Protein AF-A0A4R5NR79-F1 (afdb_monomer)

Secondary structure (DSSP, 8-state):
-HHHHHHHHHHHHHHHHHHHHHHHHHHHHHHHHHT----GGGTTTTS---SSS--TT------SHHHHHHHHHHHHHHT---HHHHHHHHHHHTS-HHHHHHHHHHHHHHHHHHHHHHHHGGGGGG-HHHHHHHHHHHHHHSTTHIIIIISHHHHIIIIIHHHHHHHHHHHHHTTPPP-S-HHHHHHHHHHHHHHHHTS-HHHHHHHHHHHHHHHHHT--SS-HHHHHHHHHHHHHHHHHHHHHHHHHTT-HHHHHH---S-HHHHHHHHHHHHHHHTHHHHHHHHHHHHHHHHH-TTHHHHHTSSSPPPHHHHHHHHHHHHHHHHHHHHHHGGG-SS--GGGHHHHHHHHHHHHHHHHHHHHHHTTT-HHHHHHHHHHHHHHHHHHHHHHHHHHHHHHHHHHHHHHHHHHHHHHHHHT-SEEEEPPPPPP--TT-TTTT-----SS-GGG-HHHHHHHHHHT-SEEEE-TTSPPPPP-----HHHHHHHHHHHHHHTT-HHHHT---BTTTB----EEEEEE-----S-------GGGS-TT-TTEEEEEEEEEETTTTEEEEEEEEEEETT-EEE-TT---TTSEEPTTS-SEEE--S-SSEEEEEEEE--EEEEEEEEEEPPTTS--S--EEEEEEEEEEETTEEEEEEPPTTEEETTS-SEEEEE--TT-SEEEEEEEEPPHHHHHGGGHHHHHHHHHHHHHHHHHHHHHHHHHHHHHHHHHH-

Nearest PDB structures (foldseek):
  7kpj-assembly2_F  TM=4.053E-01  e=3.955E-04  Mediterraneibacter gnavus

Mean predicted aligned error: 12.1 Å

Foldseek 3Di:
DVVVVVVVVLLVVLLVLLVVLLVVLLQLQLQLLVLFDAFFCLLVLQFQAQDLAADPVGTHHDDDVVSVVNSLVNCCQAAFVLNQLSNQLSVLSPDDSNVSSNVLSVLLLLLLLLLLCLAPNPCSSNCSLLSLVSSLLCLPAQWLQLQCRRHSSNVSLFSNLVSLLSVLLNCLLVLPDDPDDLVVLLVVLLVSLLSQLSRDLLSLQLSLLSLVLSLVLSPDPPDVSSSVSSVSSSVSSVVNNVVRLVSRVPHPNLVVQADPDDLVVQLVVLVVLCCVRPVVLLVLLVLLLVLLCVLPVCLVVQSPDPDDDDPLSSLSSSLVSLLVSLVVSSVSCSSPRHDDRNSSNSSSSSSSSSSSSSLSSVCVSPVVDPVSVVVSVVVSVVSVLLQLLLSVVLSVVSQLQSLQSVQLLVQLVVCVVVVNQEGEGEDGDADPASSHNNHPTDAADADDLVPPSRQSSSCVSSVHNGYHYDNVDDRGGDPDDRDVVSVVVNVVSCVVPVPPVVVVPPDDDNRNDDPPFWPDKFFDPDDDDAPPPQAFCPPPDPVCLQKAKEKEFEAEPVVRGGPDIDIDMDGAQDKDACLVPDDPQWAFDPPADGIDHHHSDGYHYGYTYTHGDFAKAKEFEFEDDPPPDPPDTDGPDIDIDGHGARMKTKGADPQQKPFPVRHRIDIDHDHSPDSYHYTYIYGHPPVSNVVVVVVVVVVVVVSVVVSVVVVVVVVVVVVVVVVVVVVD

Radius of gyration: 32.09 Å; Cα contacts (8 Å, |Δi|>4): 1102; chains: 1; bounding box: 89×63×110 Å

Sequence (728 aa):
MQIKKLSIIKKYILFFLCLVVMATIFIYIFNINRFSGLTADDFLYHFVYTGEWPAKGGPQVYRNLWDWLVAIYNHMTLWNARLTSTFFTILAMQFPKYIFNVVNTLFFLILGLEMNILATGKRVFRYPLQLLLTYLLMWFFLSGFGSTVLWVSGAANYLWATTVILAFFIPYRFNYHVKKHFTLMAWAIVGLGILAGMSNEVGSATSILVVGFFTYFNRPKGVLNDFWWKIVGVLATIFAFLTMIVLSLGSSESEIYGEKDGLIYHISQILSNTMTNSGILFLVSIVLGSVVLFSQPNFFRSIFSKRDLTEDEGSTLSGIIFFVSALAGVGAMAISPALFPRLWFAVNVLLMISILNFLTSYQMLRKDAFFTYTVLALVTLFLMFLAIPSYHYHLNNLKPFYNVFYTHEKLAKEARKTGKQVVRMPGIQIADDLYNPYMGTPYIMTGNPKKLWSNTWMAAYWGVQEVQLDNNVAIQTSPQQNIRVIDSIQNWYDDKFGKTQLFKKIKLPGITYQPKYVLSVKNDSNKGPAINQKLNNRNLSTKRPWLRNALIRYVDVTTNRVVGTERISSPNFNHYDISHAAISGYQTLANNPKSYYFTDSYNQRITIKVKPPLMRINVYYNLIKHDKKIIKPTRLATVVITARSGQIATLKAPNRYSFTNGKQTMRLKVNDASSEREIQLVKLPLRKRLNAYSEYYWLIGATLLWIVMDLIFSVIQRKWNERKDKEL

Solvent-accessible surface area (backbone atoms only — not comparable to full-atom values): 39095 Å² total; per-residue (Å²): 112,65,69,63,53,54,56,52,52,51,49,53,51,29,34,50,46,32,49,52,47,51,54,52,52,41,53,56,49,32,49,53,34,69,45,44,59,86,56,44,65,43,41,47,44,53,28,50,43,76,63,95,57,67,50,100,89,45,80,43,69,70,84,52,71,64,46,50,53,48,19,43,52,42,38,28,69,46,41,43,27,32,52,37,15,47,51,37,27,42,56,52,43,75,43,61,68,72,57,39,29,54,54,54,31,49,44,55,49,49,38,41,50,48,42,37,32,68,39,54,43,99,48,43,52,66,39,36,67,61,47,47,37,42,48,50,48,47,69,78,41,39,20,27,38,4,39,23,63,44,19,66,48,32,15,19,44,42,44,48,35,46,34,53,37,49,62,55,42,49,51,38,74,67,52,57,76,72,89,70,62,62,68,60,54,32,53,52,35,31,52,38,16,32,42,26,10,15,24,45,67,35,49,14,55,24,45,42,45,43,42,43,51,27,42,64,75,52,54,58,93,81,48,65,72,58,40,45,38,50,50,50,19,39,50,29,16,48,53,27,29,52,50,24,52,62,51,29,62,88,11,51,48,40,71,75,46,40,66,89,62,60,67,70,60,51,53,51,48,52,54,57,48,41,54,70,57,38,36,68,49,51,51,50,32,54,52,44,44,48,56,43,47,70,74,38,81,60,47,74,63,46,77,75,41,95,62,83,72,50,76,38,55,48,22,40,51,51,13,49,46,28,40,54,23,21,56,50,19,59,58,40,49,78,75,48,37,61,93,55,63,49,67,44,29,55,32,32,52,29,27,50,29,13,37,45,7,24,49,49,16,46,45,61,78,37,71,89,44,75,61,58,59,47,55,54,48,53,53,37,50,50,50,53,64,54,44,56,62,21,50,52,48,50,49,61,64,30,45,64,55,27,13,43,47,48,33,46,55,50,51,38,55,50,27,56,75,70,70,45,51,69,44,75,33,54,61,72,75,82,47,89,45,54,66,31,42,56,38,93,47,59,56,67,62,88,74,65,40,94,78,32,68,48,21,44,29,46,12,58,66,57,67,40,78,36,38,42,64,31,75,83,51,80,76,42,81,61,87,80,72,77,57,67,68,59,57,52,52,49,52,52,47,43,71,76,49,63,78,48,66,74,63,80,66,62,75,44,82,84,52,62,50,79,84,74,38,69,75,48,75,44,76,59,86,86,69,80,82,78,86,76,79,83,68,64,51,83,85,56,62,85,91,46,82,56,55,36,48,36,37,39,32,35,28,29,72,88,77,75,40,74,78,48,74,48,81,48,75,47,51,45,79,36,80,42,84,38,68,82,66,72,55,92,74,41,45,64,48,90,88,46,70,45,60,46,73,36,53,88,58,58,71,42,78,44,78,41,51,25,38,58,52,84,38,65,31,42,35,35,33,21,44,53,64,97,76,82,68,88,85,71,74,49,77,74,48,69,46,79,42,81,47,37,64,58,22,33,36,34,34,39,46,56,91,57,36,16,35,80,86,69,37,54,62,47,79,44,77,37,58,80,87,53,54,62,42,82,42,58,28,32,73,48,58,68,78,69,35,55,65,75,44,53,68,56,55,54,50,52,52,54,45,54,52,50,52,53,50,50,53,54,48,54,52,53,49,51,54,49,50,60,46,54,68,69,76,108

Organism: NCBI:txid176292

Structure (mmCIF, N/CA/C/O backbone):
data_AF-A0A4R5NR79-F1
#
_entry.id   AF-A0A4R5NR79-F1
#
loop_
_atom_site.group_PDB
_atom_site.id
_atom_site.type_symbol
_atom_site.label_atom_id
_atom_site.label_alt_id
_atom_site.label_comp_id
_atom_site.label_asym_id
_atom_site.label_entity_id
_atom_site.label_seq_id
_atom_site.pdbx_PDB_ins_code
_atom_site.Cartn_x
_atom_site.Cartn_y
_atom_site.Cartn_z
_atom_site.occupancy
_atom_site.B_iso_or_equiv
_atom_site.auth_seq_id
_atom_site.auth_comp_id
_atom_site.auth_asym_id
_atom_site.auth_atom_id
_atom_site.pdbx_PDB_model_num
ATOM 1 N N . MET A 1 1 ? 30.845 -29.024 -24.419 1.00 55.44 1 MET A N 1
ATOM 2 C CA . MET A 1 1 ? 29.613 -29.608 -23.822 1.00 55.44 1 MET A CA 1
ATOM 3 C C . MET A 1 1 ? 29.417 -29.227 -22.346 1.00 55.44 1 MET A C 1
ATOM 5 O O . MET A 1 1 ? 28.330 -28.782 -21.990 1.00 55.44 1 MET A O 1
ATOM 9 N N . GLN A 1 2 ? 30.454 -29.312 -21.500 1.00 51.97 2 GLN A N 1
ATOM 10 C CA . GLN A 1 2 ? 30.385 -28.962 -20.067 1.00 51.97 2 GLN A CA 1
ATOM 11 C C . GLN A 1 2 ? 29.978 -27.499 -19.783 1.00 51.97 2 GLN A C 1
ATOM 13 O O . GLN A 1 2 ? 29.115 -27.276 -18.941 1.00 51.97 2 GLN A O 1
ATOM 18 N N . ILE A 1 3 ? 30.479 -26.513 -20.542 1.00 55.03 3 ILE A N 1
ATOM 19 C CA . ILE A 1 3 ? 30.127 -25.083 -20.369 1.00 55.03 3 ILE A CA 1
ATOM 20 C C . ILE A 1 3 ? 28.628 -24.817 -20.619 1.00 55.03 3 ILE A C 1
ATOM 22 O O . ILE A 1 3 ? 27.977 -24.107 -19.850 1.00 55.03 3 ILE A O 1
ATOM 26 N N . LYS A 1 4 ? 28.033 -25.443 -21.649 1.00 56.69 4 LYS A N 1
ATOM 27 C CA . LYS A 1 4 ? 26.583 -25.346 -21.914 1.00 56.69 4 LYS A CA 1
ATOM 28 C C . LYS A 1 4 ? 25.769 -25.982 -20.779 1.00 56.69 4 LYS A C 1
ATOM 30 O O . LYS A 1 4 ? 24.801 -25.368 -20.333 1.00 56.69 4 LYS A O 1
ATOM 35 N N . LYS A 1 5 ? 26.193 -27.144 -20.261 1.00 58.00 5 LYS A N 1
ATOM 36 C CA . LYS A 1 5 ? 25.551 -27.826 -19.121 1.00 58.00 5 LYS A CA 1
ATOM 37 C C . LYS A 1 5 ? 25.606 -26.972 -17.842 1.00 58.00 5 LYS A C 1
ATOM 39 O O . LYS A 1 5 ? 24.574 -26.777 -17.205 1.00 58.00 5 LYS A O 1
ATOM 44 N N . LEU A 1 6 ? 26.756 -26.358 -17.541 1.00 59.06 6 LEU A N 1
ATOM 45 C CA . LEU A 1 6 ? 26.929 -25.426 -16.415 1.00 59.06 6 LEU A CA 1
ATOM 46 C C . LEU A 1 6 ? 26.010 -24.193 -16.533 1.00 59.06 6 LEU A C 1
ATOM 48 O O . LEU A 1 6 ? 25.402 -23.759 -15.555 1.00 59.06 6 LEU A O 1
ATOM 52 N N . SER A 1 7 ? 25.847 -23.658 -17.751 1.00 75.56 7 SER A N 1
ATOM 53 C CA . SER A 1 7 ? 24.977 -22.501 -18.015 1.00 75.56 7 SER A CA 1
ATOM 54 C C . SER A 1 7 ? 23.486 -22.792 -17.798 1.00 75.56 7 SER A C 1
ATOM 56 O O . SER A 1 7 ? 22.727 -21.901 -17.412 1.00 75.56 7 SER A O 1
ATOM 58 N N . ILE A 1 8 ? 23.060 -24.036 -18.038 1.00 82.00 8 ILE A N 1
ATOM 59 C CA . ILE A 1 8 ? 21.679 -24.488 -17.851 1.00 82.00 8 ILE A CA 1
ATOM 60 C C . ILE A 1 8 ? 21.394 -24.676 -16.359 1.00 82.00 8 ILE A C 1
ATOM 62 O O . ILE A 1 8 ? 20.407 -24.139 -15.860 1.00 82.00 8 ILE A O 1
ATOM 66 N N . ILE A 1 9 ? 22.299 -25.337 -15.629 1.00 86.25 9 ILE A N 1
ATOM 67 C CA . ILE A 1 9 ? 22.196 -25.520 -14.171 1.00 86.25 9 ILE A CA 1
ATOM 68 C C . ILE A 1 9 ? 22.074 -24.163 -13.464 1.00 86.25 9 ILE A C 1
ATOM 70 O O . ILE A 1 9 ? 21.168 -23.966 -12.657 1.00 86.25 9 ILE A O 1
ATOM 74 N N . LYS A 1 10 ? 22.905 -23.178 -13.839 1.00 87.12 10 LYS A N 1
ATOM 75 C CA . LYS A 1 10 ? 22.828 -21.813 -13.292 1.00 87.12 10 LYS A CA 1
ATOM 76 C C . LYS A 1 10 ? 21.444 -21.178 -13.478 1.00 87.12 10 LYS A C 1
ATOM 78 O O . LYS A 1 10 ? 20.954 -20.522 -12.565 1.00 87.12 10 LYS A O 1
ATOM 83 N N . LYS A 1 11 ? 20.795 -21.366 -14.634 1.00 87.06 11 LYS A N 1
ATOM 84 C CA . LYS A 1 11 ? 19.444 -20.827 -14.885 1.00 87.06 11 LYS A CA 1
ATOM 85 C C . LYS A 1 11 ? 18.400 -21.464 -13.969 1.00 87.06 11 LYS A C 1
ATOM 87 O O . LYS A 1 11 ? 17.575 -20.734 -13.431 1.00 87.06 11 LYS A O 1
ATOM 92 N N . TYR A 1 12 ? 18.455 -22.781 -13.771 1.00 91.62 12 TYR A N 1
ATOM 93 C CA . TYR A 1 12 ? 17.535 -23.477 -12.867 1.00 91.62 12 TYR A CA 1
ATOM 94 C C . TYR A 1 12 ? 17.741 -23.072 -11.406 1.00 91.62 12 TYR A C 1
ATOM 96 O O . TYR A 1 12 ? 16.758 -22.846 -10.707 1.00 91.62 12 TYR A O 1
ATOM 104 N N . ILE A 1 13 ? 18.991 -22.888 -10.965 1.00 94.19 13 ILE A N 1
ATOM 105 C CA . ILE A 1 13 ? 19.291 -22.382 -9.617 1.00 94.19 13 ILE A CA 1
ATOM 106 C C . ILE A 1 13 ? 18.705 -20.978 -9.426 1.00 94.19 13 ILE A C 1
ATOM 108 O O . ILE A 1 13 ? 18.014 -20.735 -8.444 1.00 94.19 13 ILE A O 1
ATOM 112 N N . LEU A 1 14 ? 18.934 -20.056 -10.367 1.00 93.81 14 LEU A N 1
ATOM 113 C CA . LEU A 1 14 ? 18.400 -18.691 -10.271 1.00 93.81 14 LEU A CA 1
ATOM 114 C C . LEU A 1 14 ? 16.866 -18.670 -10.269 1.00 93.81 14 LEU A C 1
ATOM 116 O O . LEU A 1 14 ? 16.272 -17.948 -9.471 1.00 93.81 14 LEU A O 1
ATOM 120 N N . PHE A 1 15 ? 16.237 -19.501 -11.104 1.00 94.69 15 PHE A N 1
ATOM 121 C CA . PHE A 1 15 ? 14.786 -19.670 -11.123 1.00 94.69 15 PHE A CA 1
ATOM 122 C C . PHE A 1 15 ? 14.265 -20.189 -9.777 1.00 94.69 15 PHE A C 1
ATOM 124 O O . PHE A 1 15 ? 13.345 -19.607 -9.206 1.00 94.69 15 PHE A O 1
ATOM 131 N N . PHE A 1 16 ? 14.894 -21.233 -9.230 1.00 96.62 16 PHE A N 1
ATOM 132 C CA . PHE A 1 16 ? 14.549 -21.776 -7.919 1.00 96.62 16 PHE A CA 1
ATOM 133 C C . PHE A 1 16 ? 14.704 -20.728 -6.808 1.00 96.62 16 PHE A C 1
ATOM 135 O O . PHE A 1 16 ? 13.807 -20.574 -5.986 1.00 96.62 16 PHE A O 1
ATOM 142 N N . LEU A 1 17 ? 15.778 -19.934 -6.819 1.00 96.62 17 LEU A N 1
ATOM 143 C CA . LEU A 1 17 ? 15.962 -18.837 -5.865 1.00 96.62 17 LEU A CA 1
ATOM 144 C C . LEU A 1 17 ? 14.857 -17.775 -5.976 1.00 96.62 17 LEU A C 1
ATOM 146 O O . LEU A 1 17 ? 14.392 -17.281 -4.952 1.00 96.62 17 LEU A O 1
ATOM 150 N N . CYS A 1 18 ? 14.388 -17.446 -7.184 1.00 96.56 18 CYS A N 1
ATOM 151 C CA . CYS A 1 18 ? 13.228 -16.565 -7.354 1.00 96.56 18 CYS A CA 1
ATOM 152 C C . CYS A 1 18 ? 11.959 -17.165 -6.726 1.00 96.56 18 CYS A C 1
ATOM 154 O O . CYS A 1 18 ? 11.209 -16.438 -6.074 1.00 96.56 18 CYS A O 1
ATOM 156 N N . LEU A 1 19 ? 11.730 -18.475 -6.877 1.00 97.38 19 LEU A N 1
ATOM 157 C CA . LEU A 1 19 ? 10.612 -19.162 -6.222 1.00 97.38 19 LEU A CA 1
ATOM 158 C C . LEU A 1 19 ? 10.737 -19.123 -4.694 1.00 97.38 19 LEU A C 1
ATOM 160 O O . LEU A 1 19 ? 9.750 -18.841 -4.021 1.00 97.38 19 LEU A O 1
ATOM 164 N N . VAL A 1 20 ? 11.939 -19.332 -4.148 1.00 97.81 20 VAL A N 1
ATOM 165 C CA . VAL A 1 20 ? 12.204 -19.232 -2.701 1.00 97.81 20 VAL A CA 1
ATOM 166 C C . VAL A 1 20 ? 11.911 -17.823 -2.185 1.00 97.81 20 VAL A C 1
ATOM 168 O O . VAL A 1 20 ? 11.266 -17.677 -1.145 1.00 97.81 20 VAL A O 1
ATOM 171 N N . VAL A 1 21 ? 12.317 -16.783 -2.923 1.00 97.94 21 VAL A N 1
ATOM 172 C CA . VAL A 1 21 ? 11.985 -15.389 -2.587 1.00 97.94 21 VAL A CA 1
ATOM 173 C C . VAL A 1 21 ? 10.469 -15.207 -2.544 1.00 97.94 21 VAL A C 1
ATOM 175 O O . VAL A 1 21 ? 9.945 -14.766 -1.526 1.00 97.94 21 VAL A O 1
ATOM 178 N N . MET A 1 22 ? 9.744 -15.599 -3.596 1.00 98.25 22 MET A N 1
ATOM 179 C CA . MET A 1 22 ? 8.285 -15.437 -3.641 1.00 98.25 22 MET A CA 1
ATOM 180 C C . MET A 1 22 ? 7.566 -16.242 -2.555 1.00 98.25 22 MET A C 1
ATOM 182 O O . MET A 1 22 ? 6.651 -15.717 -1.930 1.00 98.25 22 MET A O 1
ATOM 186 N N . ALA A 1 23 ? 8.000 -17.473 -2.272 1.00 98.31 23 ALA A N 1
ATOM 187 C CA . ALA A 1 23 ? 7.442 -18.295 -1.199 1.00 98.31 23 ALA A CA 1
ATOM 188 C C . ALA A 1 23 ? 7.682 -17.669 0.184 1.00 98.31 23 ALA A C 1
ATOM 190 O O . ALA A 1 23 ? 6.787 -17.653 1.028 1.00 98.31 23 ALA A O 1
ATOM 191 N N . THR A 1 24 ? 8.863 -17.088 0.405 1.00 97.56 24 THR A N 1
ATOM 192 C CA . THR A 1 24 ? 9.168 -16.363 1.645 1.00 97.56 24 THR A CA 1
ATOM 193 C C . THR A 1 24 ? 8.256 -15.147 1.792 1.00 97.56 24 THR A C 1
ATOM 195 O O . THR A 1 24 ? 7.602 -14.989 2.820 1.00 97.56 24 THR A O 1
ATOM 198 N N . ILE A 1 25 ? 8.137 -14.318 0.750 1.00 98.25 25 ILE A N 1
ATOM 199 C CA . ILE A 1 25 ? 7.255 -13.142 0.771 1.00 98.25 25 ILE A CA 1
ATOM 200 C C . ILE A 1 25 ? 5.788 -13.551 0.951 1.00 98.25 25 ILE A C 1
ATOM 202 O O . ILE A 1 25 ? 5.084 -12.923 1.742 1.00 98.25 25 ILE A O 1
ATOM 206 N N . PHE A 1 26 ? 5.345 -14.641 0.312 1.00 98.62 26 PHE A N 1
ATOM 207 C CA . PHE A 1 26 ? 4.009 -15.208 0.510 1.00 98.62 26 PHE A CA 1
ATOM 208 C C . PHE A 1 26 ? 3.738 -15.469 1.992 1.00 98.62 26 PHE A C 1
ATOM 210 O O . PHE A 1 26 ? 2.736 -15.000 2.518 1.00 98.62 26 PHE A O 1
ATOM 217 N N . ILE A 1 27 ? 4.642 -16.171 2.685 1.00 98.44 27 ILE A N 1
ATOM 218 C CA . ILE A 1 27 ? 4.485 -16.522 4.105 1.00 98.44 27 ILE A CA 1
ATOM 219 C C . ILE A 1 27 ? 4.304 -15.265 4.967 1.00 98.44 27 ILE A C 1
ATOM 221 O O . ILE A 1 27 ? 3.391 -15.212 5.794 1.00 98.44 27 ILE A O 1
ATOM 225 N N . TYR A 1 28 ? 5.131 -14.237 4.761 1.00 98.25 28 TYR A N 1
ATOM 226 C CA . TYR A 1 28 ? 5.071 -13.001 5.546 1.00 98.25 28 TYR A CA 1
ATOM 227 C C . TYR A 1 28 ? 3.801 -12.188 5.266 1.00 98.25 28 TYR A C 1
ATOM 229 O O . TYR A 1 28 ? 3.117 -11.770 6.208 1.00 98.25 28 TYR A O 1
ATOM 237 N N . ILE A 1 29 ? 3.447 -11.990 3.995 1.00 98.38 29 ILE A N 1
ATOM 238 C CA . ILE A 1 29 ? 2.274 -11.197 3.602 1.00 98.38 29 ILE A CA 1
ATOM 239 C C . ILE A 1 29 ? 0.972 -11.930 3.939 1.00 98.38 29 ILE A C 1
ATOM 241 O O . ILE A 1 29 ? 0.041 -11.321 4.472 1.00 98.38 29 ILE A O 1
ATOM 245 N N . PHE A 1 30 ? 0.918 -13.247 3.739 1.00 98.56 30 PHE A N 1
ATOM 246 C CA . PHE A 1 30 ? -0.215 -14.064 4.163 1.00 98.56 30 PHE A CA 1
ATOM 247 C C . PHE A 1 30 ? -0.396 -14.000 5.679 1.00 98.56 30 PHE A C 1
ATOM 249 O O . PHE A 1 30 ? -1.509 -13.789 6.160 1.00 98.56 30 PHE A O 1
ATOM 256 N N . ASN A 1 31 ? 0.692 -14.110 6.452 1.00 98.25 31 ASN A N 1
ATOM 257 C CA . ASN A 1 31 ? 0.607 -14.050 7.905 1.00 98.25 31 ASN A CA 1
ATOM 258 C C . ASN A 1 31 ? -0.001 -12.733 8.402 1.00 98.25 31 ASN A C 1
ATOM 260 O O . ASN A 1 31 ? -0.916 -12.792 9.219 1.00 98.25 31 ASN A O 1
ATOM 264 N N . ILE A 1 32 ? 0.450 -11.578 7.899 1.00 97.44 32 ILE A N 1
ATOM 265 C CA . ILE A 1 32 ? -0.074 -10.274 8.339 1.00 97.44 32 ILE A CA 1
ATOM 266 C C . ILE A 1 32 ? -1.513 -10.031 7.858 1.00 97.44 32 ILE A C 1
ATOM 268 O O . ILE A 1 32 ? -2.318 -9.515 8.630 1.00 97.44 32 ILE A O 1
ATOM 272 N N . ASN A 1 33 ? -1.888 -10.504 6.660 1.00 97.31 33 ASN A N 1
ATOM 273 C CA . ASN A 1 33 ? -3.273 -10.463 6.166 1.00 97.31 33 ASN A CA 1
ATOM 274 C C . ASN A 1 33 ? -4.257 -11.192 7.091 1.00 97.31 33 ASN A C 1
ATOM 276 O O . ASN A 1 33 ? -5.386 -10.745 7.279 1.00 97.31 33 ASN A O 1
ATOM 280 N N . ARG A 1 34 ? -3.840 -12.296 7.724 1.00 96.69 34 ARG A N 1
ATOM 281 C CA . ARG A 1 34 ? -4.699 -13.004 8.689 1.00 96.69 34 ARG A CA 1
ATOM 282 C C . ARG A 1 34 ? -5.022 -12.154 9.915 1.00 96.69 34 ARG A C 1
ATOM 284 O O . ARG A 1 34 ? -6.046 -12.386 10.545 1.00 96.69 34 ARG A O 1
ATOM 291 N N . PHE A 1 35 ? -4.166 -11.199 10.277 1.00 96.69 35 PHE A N 1
ATOM 292 C CA . PHE A 1 35 ? -4.394 -10.287 11.402 1.00 96.69 35 PHE A CA 1
ATOM 293 C C . PHE A 1 35 ? -5.103 -8.986 10.984 1.00 96.69 35 PHE A C 1
ATOM 295 O O . PHE A 1 35 ? -5.305 -8.117 11.829 1.00 96.69 35 PHE A O 1
ATOM 302 N N . SER A 1 36 ? -5.532 -8.834 9.724 1.00 94.06 36 SER A N 1
ATOM 303 C CA . SER A 1 36 ? -6.457 -7.765 9.331 1.00 94.06 36 SER A CA 1
ATOM 304 C C . SER A 1 36 ? -7.905 -8.260 9.378 1.00 94.06 36 SER A C 1
ATOM 306 O O . SER A 1 36 ? -8.251 -9.270 8.764 1.00 94.06 36 SER A O 1
ATOM 308 N N . GLY A 1 37 ? -8.755 -7.557 10.131 1.00 93.94 37 GLY A N 1
ATOM 309 C CA . GLY A 1 37 ? -10.207 -7.763 10.116 1.00 93.94 37 GLY A CA 1
ATOM 310 C C . GLY A 1 37 ? -10.883 -6.927 9.028 1.00 93.94 37 GLY A C 1
ATOM 311 O O . GLY A 1 37 ? -10.206 -6.386 8.154 1.00 93.94 37 GLY A O 1
ATOM 312 N N . LEU A 1 38 ? -12.211 -6.834 9.087 1.00 95.50 38 LEU A N 1
ATOM 313 C CA . LEU A 1 38 ? -13.001 -5.950 8.220 1.00 95.50 38 LEU A CA 1
ATOM 314 C C . LEU A 1 38 ? -13.127 -4.559 8.843 1.00 95.50 38 LEU A C 1
ATOM 316 O O . LEU A 1 38 ? -13.166 -4.439 10.070 1.00 95.50 38 LEU A O 1
ATOM 320 N N . THR A 1 39 ? -13.226 -3.519 8.018 1.00 92.06 39 THR A N 1
ATOM 321 C CA . THR A 1 39 ? -13.454 -2.141 8.474 1.00 92.06 39 THR A CA 1
ATOM 322 C C . THR A 1 39 ? -14.231 -1.311 7.451 1.00 92.06 39 THR A C 1
ATOM 324 O O . THR A 1 39 ? -14.234 -1.631 6.265 1.00 92.06 39 THR A O 1
ATOM 327 N N . ALA A 1 40 ? -14.861 -0.222 7.901 1.00 85.50 40 ALA A N 1
ATOM 328 C CA . ALA A 1 40 ? -15.597 0.717 7.054 1.00 85.50 40 ALA A CA 1
ATOM 329 C C . ALA A 1 40 ? -16.543 0.027 6.055 1.00 85.50 40 ALA A C 1
ATOM 331 O O . ALA A 1 40 ? -17.396 -0.770 6.452 1.00 85.50 40 ALA A O 1
ATOM 332 N N . ASP A 1 41 ? -16.386 0.342 4.771 1.00 88.31 41 ASP A N 1
ATOM 333 C CA . ASP A 1 41 ? -17.266 -0.075 3.681 1.00 88.31 41 ASP A CA 1
ATOM 334 C C . ASP A 1 41 ? -17.238 -1.589 3.452 1.00 88.31 41 ASP A C 1
ATOM 336 O O . ASP A 1 41 ? -18.123 -2.123 2.784 1.00 88.31 41 ASP A O 1
ATOM 340 N N . ASP A 1 42 ? -16.277 -2.300 4.057 1.00 95.19 42 ASP A N 1
ATOM 341 C CA . ASP A 1 42 ? -16.218 -3.755 3.996 1.00 95.19 42 ASP A CA 1
ATOM 342 C C . ASP A 1 42 ? -17.544 -4.370 4.452 1.00 95.19 42 ASP A C 1
ATOM 344 O O . ASP A 1 42 ? -18.033 -5.292 3.816 1.00 95.19 42 ASP A O 1
ATOM 348 N N . PHE A 1 43 ? -18.180 -3.842 5.504 1.00 94.44 43 PHE A N 1
ATOM 349 C CA . PHE A 1 43 ? -19.466 -4.365 5.987 1.00 94.44 43 PHE A CA 1
ATOM 350 C C . PHE A 1 43 ? -20.622 -4.108 5.011 1.00 94.44 43 PHE A C 1
ATOM 352 O O . PHE A 1 43 ? -21.507 -4.950 4.875 1.00 94.44 43 PHE A O 1
ATOM 359 N N . LEU A 1 44 ? -20.600 -2.963 4.328 1.00 93.19 44 LEU A N 1
ATOM 360 C CA . LEU A 1 44 ? -21.609 -2.553 3.353 1.00 93.19 44 LEU A CA 1
ATOM 361 C C . LEU A 1 44 ? -21.552 -3.428 2.094 1.00 93.19 44 LEU A C 1
ATOM 363 O O . LEU A 1 44 ? -22.576 -3.951 1.663 1.00 93.19 44 LEU A O 1
ATOM 367 N N . TYR A 1 45 ? -20.363 -3.634 1.523 1.00 95.19 45 TYR A N 1
ATOM 368 C CA . TYR A 1 45 ? -20.206 -4.294 0.221 1.00 95.19 45 TYR A CA 1
ATOM 369 C C . TYR A 1 45 ? -20.453 -5.818 0.235 1.00 95.19 45 TYR A C 1
ATOM 371 O O . TYR A 1 45 ? -20.447 -6.448 -0.822 1.00 95.19 45 TYR A O 1
ATOM 379 N N . HIS A 1 46 ? -20.744 -6.418 1.398 1.00 95.44 46 HIS A N 1
ATOM 380 C CA . HIS A 1 46 ? -21.313 -7.775 1.479 1.00 95.44 46 HIS A CA 1
ATOM 381 C C . HIS A 1 46 ? -22.785 -7.833 1.027 1.00 95.44 46 HIS A C 1
ATOM 383 O O . HIS A 1 46 ? -23.320 -8.918 0.801 1.00 95.44 46 HIS A O 1
ATOM 389 N N . PHE A 1 47 ? -23.439 -6.679 0.886 1.00 95.56 47 PHE A N 1
ATOM 390 C CA . PHE A 1 47 ? -24.823 -6.539 0.446 1.00 95.56 47 PHE A CA 1
ATOM 391 C C . PHE A 1 47 ? -24.895 -5.827 -0.909 1.00 95.56 47 PHE A C 1
ATOM 393 O O . PHE A 1 47 ? -23.963 -5.119 -1.302 1.00 95.56 47 PHE A O 1
ATOM 400 N N . VAL A 1 48 ? -26.003 -6.022 -1.628 1.00 95.44 48 VAL A N 1
ATOM 401 C CA . VAL A 1 48 ? -26.280 -5.357 -2.909 1.00 95.44 48 VAL A CA 1
ATOM 402 C C . VAL A 1 48 ? -26.292 -3.849 -2.686 1.00 95.44 48 VAL A C 1
ATOM 404 O O . VAL A 1 48 ? -27.103 -3.335 -1.913 1.00 95.44 48 VAL A O 1
ATOM 407 N N . TYR A 1 49 ? -25.376 -3.141 -3.348 1.00 93.44 49 TYR A N 1
ATOM 408 C CA . TYR A 1 49 ? -25.218 -1.703 -3.162 1.00 93.44 49 TYR A CA 1
ATOM 409 C C . TYR A 1 49 ? -26.382 -0.935 -3.802 1.00 93.44 49 TYR A C 1
ATOM 411 O O . TYR A 1 49 ? -26.588 -0.970 -5.017 1.00 93.44 49 TYR A O 1
ATOM 419 N N . THR A 1 50 ? -27.131 -0.206 -2.975 1.00 90.12 50 THR A N 1
ATOM 420 C CA . THR A 1 50 ? -28.244 0.667 -3.394 1.00 90.12 50 THR A CA 1
ATOM 421 C C . THR A 1 50 ? -28.062 2.115 -2.927 1.00 90.12 50 THR A C 1
ATOM 423 O O . THR A 1 50 ? -29.014 2.890 -2.955 1.00 90.12 50 THR A O 1
ATOM 426 N N . GLY A 1 51 ? -26.866 2.467 -2.447 1.00 86.38 51 GLY A N 1
ATOM 427 C CA . GLY A 1 51 ? -26.549 3.754 -1.827 1.00 86.38 51 GLY A CA 1
ATOM 428 C C . GLY A 1 51 ? -25.890 3.598 -0.455 1.00 86.38 51 GLY A C 1
ATOM 429 O O . GLY A 1 51 ? -25.609 2.490 0.000 1.00 86.38 51 GLY A O 1
ATOM 430 N N . GLU A 1 52 ? -25.640 4.726 0.213 1.00 81.62 52 GLU A N 1
ATOM 431 C CA . GLU A 1 52 ? -24.955 4.764 1.513 1.00 81.62 52 GLU A CA 1
ATOM 432 C C . GLU A 1 52 ? -25.716 4.027 2.622 1.00 81.62 52 GLU A C 1
ATOM 434 O O . GLU A 1 52 ? -25.103 3.404 3.487 1.00 81.62 52 GLU A O 1
ATOM 439 N N . TRP A 1 53 ? -27.047 4.093 2.608 1.00 85.94 53 TRP A N 1
ATOM 440 C CA . TRP A 1 53 ? -27.917 3.478 3.610 1.00 85.94 53 TRP A CA 1
ATOM 441 C C . TRP A 1 53 ? -28.631 2.247 3.046 1.00 85.94 53 TRP A C 1
ATOM 443 O O . TRP A 1 53 ? -28.876 2.188 1.838 1.00 85.94 53 TRP A O 1
ATOM 453 N N . PRO A 1 54 ? -29.009 1.272 3.897 1.00 85.75 54 PRO A N 1
ATOM 454 C CA . PRO A 1 54 ? -29.823 0.150 3.451 1.00 85.75 54 PRO A CA 1
ATOM 455 C C . PRO A 1 54 ? -31.114 0.632 2.780 1.00 85.75 54 PRO A C 1
ATOM 457 O O . PRO A 1 54 ? -31.715 1.620 3.210 1.00 85.75 54 PRO A O 1
ATOM 460 N N . ALA A 1 55 ? -31.567 -0.086 1.750 1.00 84.62 55 ALA A N 1
ATOM 461 C CA . ALA A 1 55 ? -32.845 0.187 1.100 1.00 84.62 55 ALA A CA 1
ATOM 462 C C . ALA A 1 55 ? -34.016 0.141 2.106 1.00 84.62 55 ALA A C 1
ATOM 464 O O . ALA A 1 55 ? -33.904 -0.449 3.180 1.00 84.62 55 ALA A O 1
ATOM 465 N N . LYS A 1 56 ? -35.183 0.704 1.748 1.00 79.69 56 LYS A N 1
ATOM 466 C CA . LYS A 1 56 ? -36.380 0.718 2.623 1.00 79.69 56 LYS A CA 1
ATOM 467 C C . LYS A 1 56 ? -36.788 -0.675 3.139 1.00 79.69 56 LYS A C 1
ATOM 469 O O . LYS A 1 56 ? -37.333 -0.771 4.231 1.00 79.69 56 LYS A O 1
ATOM 474 N N . GLY A 1 57 ? -36.511 -1.736 2.375 1.00 81.94 57 GLY A N 1
ATOM 475 C CA . GLY A 1 57 ? -36.744 -3.135 2.764 1.00 81.94 57 GLY A CA 1
ATOM 476 C C . GLY A 1 57 ? -35.599 -3.797 3.547 1.00 81.94 57 GLY A C 1
ATOM 477 O O . GLY A 1 57 ? -35.645 -5.000 3.778 1.00 81.94 57 GLY A O 1
ATOM 478 N N . GLY A 1 58 ? -34.569 -3.041 3.929 1.00 87.19 58 GLY A N 1
ATOM 479 C CA . GLY A 1 58 ? -33.354 -3.532 4.572 1.00 87.19 58 GLY A CA 1
ATOM 480 C C . GLY A 1 58 ? -32.255 -3.980 3.592 1.00 87.19 58 GLY A C 1
ATOM 481 O O . GLY A 1 58 ? -32.426 -3.897 2.371 1.00 87.19 58 GLY A O 1
ATOM 482 N N . PRO A 1 59 ? -31.106 -4.438 4.127 1.00 91.50 59 PRO A N 1
ATOM 483 C CA . PRO A 1 59 ? -29.979 -4.951 3.347 1.00 91.50 59 PRO A CA 1
ATOM 484 C C . PRO A 1 59 ? -30.380 -6.151 2.480 1.00 91.50 59 PRO A C 1
ATOM 486 O O . PRO A 1 59 ? -31.007 -7.089 2.969 1.00 91.50 59 PRO A O 1
ATOM 489 N N . GLN A 1 60 ? -29.986 -6.142 1.207 1.00 92.88 60 GLN A N 1
ATOM 490 C CA . GLN A 1 60 ? -30.239 -7.239 0.268 1.00 92.88 60 GLN A CA 1
ATOM 491 C C . GLN A 1 60 ? -28.963 -8.052 0.046 1.00 92.88 60 GLN A C 1
ATOM 493 O O . GLN A 1 60 ? -27.885 -7.484 -0.104 1.00 92.88 60 GLN A O 1
ATOM 498 N N . VAL A 1 61 ? -29.074 -9.378 0.019 1.00 93.12 61 VAL A N 1
ATOM 499 C CA . VAL A 1 61 ? -27.939 -10.285 -0.223 1.00 93.12 61 VAL A CA 1
ATOM 500 C C . VAL A 1 61 ? -27.852 -10.609 -1.714 1.00 93.12 61 VAL A C 1
ATOM 502 O O . VAL A 1 61 ? -28.891 -10.747 -2.357 1.00 93.12 61 VAL A O 1
ATOM 505 N N . TYR A 1 62 ? -26.642 -10.770 -2.250 1.00 94.25 62 TYR A N 1
ATOM 506 C CA . TYR A 1 62 ? -26.431 -11.191 -3.638 1.00 94.25 62 TYR A CA 1
ATOM 507 C C . TYR A 1 62 ? -26.978 -12.608 -3.873 1.00 94.25 62 TYR A C 1
ATOM 509 O O . TYR A 1 62 ? -26.593 -13.547 -3.174 1.00 94.25 62 TYR A O 1
ATOM 517 N N . ARG A 1 63 ? -27.865 -12.775 -4.861 1.00 93.06 63 ARG A N 1
ATOM 518 C CA . ARG A 1 63 ? -28.450 -14.074 -5.250 1.00 93.06 63 ARG A CA 1
ATOM 519 C C . ARG A 1 63 ? -27.946 -14.562 -6.601 1.00 93.06 63 ARG A C 1
ATOM 521 O O . ARG A 1 63 ? -27.963 -15.760 -6.864 1.00 93.06 63 ARG A O 1
ATOM 528 N N . ASN A 1 64 ? -27.535 -13.645 -7.471 1.00 91.62 64 ASN A N 1
ATOM 529 C CA . ASN A 1 64 ? -27.091 -13.944 -8.827 1.00 91.62 64 ASN A CA 1
ATOM 530 C C . ASN A 1 64 ? -26.127 -12.862 -9.354 1.00 91.62 64 ASN A C 1
ATOM 532 O O . ASN A 1 64 ? -25.843 -11.866 -8.689 1.00 91.62 64 ASN A O 1
ATOM 536 N N . LEU A 1 65 ? -25.626 -13.063 -10.576 1.00 91.88 65 LEU A N 1
ATOM 537 C CA . LEU A 1 65 ? -24.726 -12.117 -11.240 1.00 91.88 65 LEU A CA 1
ATOM 538 C C . LEU A 1 65 ? -25.403 -10.774 -11.564 1.00 91.88 65 LEU A C 1
ATOM 540 O O . LEU A 1 65 ? -24.725 -9.752 -11.627 1.00 91.88 65 LEU A O 1
ATOM 544 N N . TRP A 1 66 ? -26.724 -10.756 -11.756 1.00 94.62 66 TRP A N 1
ATOM 545 C CA . TRP A 1 66 ? -27.454 -9.524 -12.050 1.00 94.62 66 TRP A CA 1
ATOM 546 C C . TRP A 1 66 ? -27.440 -8.564 -10.859 1.00 94.62 66 TRP A C 1
ATOM 548 O O . TRP A 1 66 ? -27.135 -7.390 -11.043 1.00 94.62 66 TRP A O 1
ATOM 558 N N . ASP A 1 67 ? -27.641 -9.065 -9.637 1.00 94.69 67 ASP A N 1
ATOM 559 C CA . ASP A 1 67 ? -27.522 -8.263 -8.410 1.00 94.69 67 ASP A CA 1
ATOM 560 C C . ASP A 1 67 ? -26.139 -7.605 -8.297 1.00 94.69 67 ASP A C 1
ATOM 562 O O . ASP A 1 67 ? -26.002 -6.463 -7.859 1.00 94.69 67 ASP A O 1
ATOM 566 N N . TRP A 1 68 ? -25.101 -8.322 -8.731 1.00 94.00 68 TRP A N 1
ATOM 567 C CA . TRP A 1 68 ? -23.730 -7.829 -8.736 1.00 94.00 68 TRP A CA 1
ATOM 568 C C . TRP A 1 68 ? -23.493 -6.737 -9.785 1.00 94.00 68 TRP A C 1
ATOM 570 O O . TRP A 1 68 ? -22.908 -5.701 -9.467 1.00 94.00 68 TRP A O 1
ATOM 580 N N . LEU A 1 69 ? -24.010 -6.910 -11.005 1.00 93.69 69 LEU A N 1
ATOM 581 C CA . LEU A 1 69 ? -23.965 -5.873 -12.042 1.00 93.69 69 LEU A CA 1
ATOM 582 C C . LEU A 1 69 ? -24.748 -4.620 -11.630 1.00 93.69 69 LEU A C 1
ATOM 584 O O . LEU A 1 69 ? -24.262 -3.506 -11.823 1.00 93.69 69 LE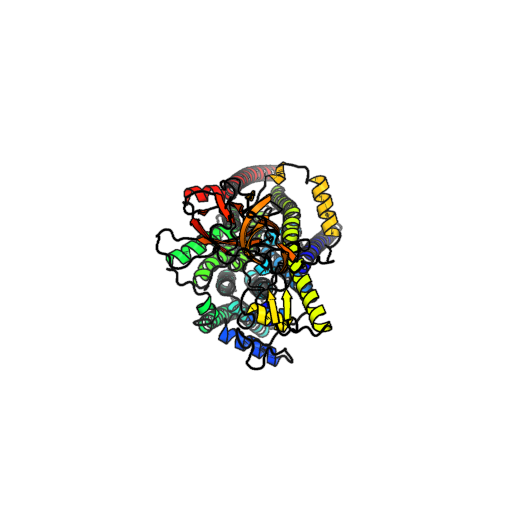U A O 1
ATOM 588 N N . VAL A 1 70 ? -25.918 -4.793 -11.010 1.00 94.06 70 VAL A N 1
ATOM 589 C CA . VAL A 1 70 ? -26.729 -3.694 -10.465 1.00 94.06 70 VAL A CA 1
ATOM 590 C C . VAL A 1 70 ? -25.974 -2.958 -9.360 1.00 94.06 70 VAL A C 1
ATOM 592 O O . VAL A 1 70 ? -25.970 -1.729 -9.348 1.00 94.06 70 VAL A O 1
ATOM 595 N N . ALA A 1 71 ? -25.292 -3.674 -8.463 1.00 94.88 71 ALA A N 1
ATOM 596 C CA . ALA A 1 71 ? -24.494 -3.049 -7.412 1.00 94.88 71 ALA A CA 1
ATOM 597 C C . ALA A 1 71 ? -23.339 -2.209 -7.981 1.00 94.88 71 ALA A C 1
ATOM 599 O O . ALA A 1 71 ? -23.134 -1.084 -7.525 1.00 94.88 71 ALA A O 1
ATOM 600 N N . ILE A 1 72 ? -22.624 -2.713 -8.997 1.00 94.44 72 ILE A N 1
ATOM 601 C CA . ILE A 1 72 ? -21.570 -1.953 -9.692 1.00 94.44 72 ILE A CA 1
ATOM 602 C C . ILE A 1 72 ? -22.161 -0.712 -10.365 1.00 94.44 72 ILE A C 1
ATOM 604 O O . ILE A 1 72 ? -21.644 0.384 -10.170 1.00 94.44 72 ILE A O 1
ATOM 608 N N . TYR A 1 73 ? -23.254 -0.869 -11.117 1.00 93.19 73 TYR A N 1
ATOM 609 C CA . TYR A 1 73 ? -23.922 0.241 -11.798 1.00 93.19 73 TYR A CA 1
ATOM 610 C C . TYR A 1 73 ? -24.357 1.330 -10.809 1.00 93.19 73 TYR A C 1
ATOM 612 O O . TYR A 1 73 ? -23.973 2.490 -10.953 1.00 93.19 73 TYR A O 1
ATOM 620 N N . ASN A 1 74 ? -25.081 0.949 -9.752 1.00 92.31 74 ASN A N 1
ATOM 621 C CA . ASN A 1 74 ? -25.537 1.879 -8.722 1.00 92.31 74 ASN A CA 1
ATOM 622 C C . ASN A 1 74 ? -24.358 2.599 -8.070 1.00 92.31 74 ASN A C 1
ATOM 624 O O . ASN A 1 74 ? -24.386 3.816 -7.919 1.00 92.31 74 ASN A O 1
ATOM 628 N N . HIS A 1 75 ? -23.302 1.865 -7.719 1.00 92.31 75 HIS A N 1
ATOM 629 C CA . HIS A 1 75 ? -22.108 2.452 -7.120 1.00 92.31 75 HIS A CA 1
ATOM 630 C C . HIS A 1 75 ? -21.442 3.472 -8.042 1.00 92.31 75 HIS A C 1
ATOM 632 O O . HIS A 1 75 ? -21.167 4.590 -7.606 1.00 92.31 75 HIS A O 1
ATOM 638 N N . MET A 1 76 ? -21.296 3.135 -9.324 1.00 89.56 76 MET A N 1
ATOM 639 C CA . MET A 1 76 ? -20.723 4.032 -10.326 1.00 89.56 76 MET A CA 1
ATOM 640 C C . MET A 1 76 ? -21.541 5.304 -10.543 1.00 89.56 76 MET A C 1
ATOM 642 O O . MET A 1 76 ? -20.963 6.354 -10.810 1.00 89.56 76 MET A O 1
ATOM 646 N N . THR A 1 77 ? -22.868 5.217 -10.431 1.00 86.38 77 THR A N 1
ATOM 647 C CA . THR A 1 77 ? -23.770 6.367 -10.621 1.00 86.38 77 THR A CA 1
ATOM 648 C C . THR A 1 77 ? -23.967 7.223 -9.370 1.00 86.38 77 THR A C 1
ATOM 650 O O . THR A 1 77 ? -24.284 8.401 -9.497 1.00 86.38 77 THR A O 1
ATOM 653 N N . LEU A 1 78 ? -23.797 6.657 -8.170 1.00 86.00 78 LEU A N 1
ATOM 654 C CA . LEU A 1 78 ? -24.077 7.348 -6.906 1.00 86.00 78 LEU A CA 1
ATOM 655 C C . LEU A 1 78 ? -22.798 7.829 -6.207 1.00 86.00 78 LEU A C 1
ATOM 657 O O . LEU A 1 78 ? -22.739 8.959 -5.726 1.00 86.00 78 LEU A O 1
ATOM 661 N N . TRP A 1 79 ? -21.764 6.986 -6.137 1.00 84.69 79 TRP A N 1
ATOM 662 C CA . TRP A 1 79 ? -20.601 7.227 -5.282 1.00 84.69 79 TRP A CA 1
ATOM 663 C C . TRP A 1 79 ? -19.397 7.784 -6.041 1.00 84.69 79 TRP A C 1
ATOM 665 O O . TRP A 1 79 ? -18.996 8.925 -5.808 1.00 84.69 79 TRP A O 1
ATOM 675 N N . ASN A 1 80 ? -18.815 6.985 -6.939 1.00 82.12 80 ASN A N 1
ATOM 676 C CA . ASN A 1 80 ? -17.775 7.394 -7.884 1.00 82.12 80 ASN A CA 1
ATOM 677 C C . ASN A 1 80 ? -17.702 6.407 -9.048 1.00 82.12 80 ASN A C 1
ATOM 679 O O . ASN A 1 80 ? -17.943 5.216 -8.882 1.00 82.12 80 ASN A O 1
ATOM 683 N N . ALA A 1 81 ? -17.322 6.873 -10.234 1.00 87.50 81 ALA A N 1
ATOM 684 C CA . ALA A 1 81 ? -17.343 6.048 -11.441 1.00 87.50 81 ALA A CA 1
ATOM 685 C C . ALA A 1 81 ? -16.077 5.182 -11.624 1.00 87.50 81 ALA A C 1
ATOM 687 O O . ALA A 1 81 ? -15.660 4.907 -12.752 1.00 87.50 81 ALA A O 1
ATOM 688 N N . ARG A 1 82 ? -15.449 4.746 -10.522 1.00 91.69 82 ARG A N 1
ATOM 689 C CA . ARG A 1 82 ? -14.206 3.955 -10.497 1.00 91.69 82 ARG A CA 1
ATOM 690 C C . ARG A 1 82 ? -14.467 2.469 -10.793 1.00 91.69 82 ARG A C 1
ATOM 692 O O . ARG A 1 82 ? -14.305 1.622 -9.916 1.00 91.69 82 ARG A O 1
ATOM 699 N N . LEU A 1 83 ? -14.879 2.146 -12.026 1.00 94.75 83 LEU A N 1
ATOM 700 C CA . LEU A 1 83 ? -15.314 0.802 -12.456 1.00 94.75 83 LEU A CA 1
ATOM 701 C C . LEU A 1 83 ? -14.423 -0.337 -11.941 1.00 94.75 83 LEU A C 1
ATOM 703 O O . LEU A 1 83 ? -14.927 -1.281 -11.337 1.00 94.75 83 LEU A O 1
ATOM 707 N N . THR A 1 84 ? -13.111 -0.272 -12.176 1.00 95.38 84 THR A N 1
ATOM 708 C CA . THR A 1 84 ? -12.192 -1.379 -11.852 1.00 95.38 84 THR A CA 1
ATOM 709 C C . THR A 1 84 ? -12.094 -1.603 -10.353 1.00 95.38 84 THR A C 1
ATOM 711 O O . THR A 1 84 ? -12.099 -2.741 -9.882 1.00 95.38 84 THR A O 1
ATOM 714 N N . SER A 1 85 ? -12.041 -0.511 -9.597 1.00 91.38 85 SER A N 1
ATOM 715 C CA . SER A 1 85 ? -12.002 -0.558 -8.143 1.00 91.38 85 SER A CA 1
ATOM 716 C C . SER A 1 85 ? -13.312 -1.091 -7.582 1.00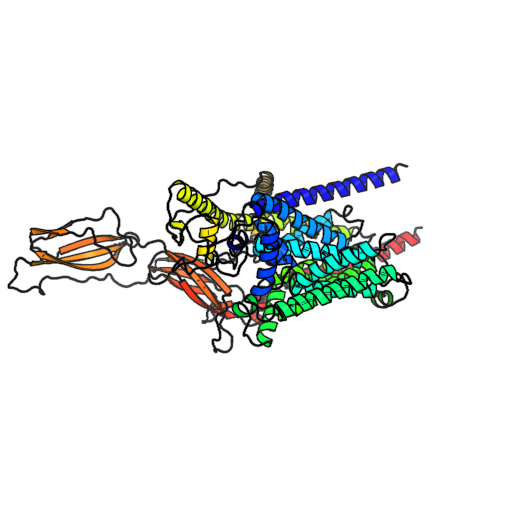 91.38 85 SER A C 1
ATOM 718 O O . SER A 1 85 ? -13.289 -2.014 -6.776 1.00 91.38 85 SER A O 1
ATOM 720 N N . THR A 1 86 ? -14.450 -0.590 -8.062 1.00 93.56 86 THR A N 1
ATOM 721 C CA . THR A 1 86 ? -15.786 -1.039 -7.651 1.00 93.56 86 THR A CA 1
ATOM 722 C C . THR A 1 86 ? -16.000 -2.521 -7.950 1.00 93.56 86 THR A C 1
ATOM 724 O O . THR A 1 86 ? -16.430 -3.271 -7.072 1.00 93.56 86 THR A O 1
ATOM 727 N N . PHE A 1 87 ? -15.625 -2.968 -9.152 1.00 95.44 87 PHE A N 1
ATOM 728 C CA . PHE A 1 87 ? -15.663 -4.371 -9.559 1.00 95.44 87 PHE A CA 1
ATOM 729 C C . PHE A 1 87 ? -14.908 -5.253 -8.560 1.00 95.44 87 PHE A C 1
ATOM 731 O O . PHE A 1 87 ? -15.472 -6.212 -8.027 1.00 95.44 87 PHE A O 1
ATOM 738 N N . PHE A 1 88 ? -13.645 -4.922 -8.264 1.00 96.00 88 PHE A N 1
ATOM 739 C CA . PHE A 1 88 ? -12.829 -5.734 -7.363 1.00 96.00 88 PHE A CA 1
ATOM 740 C C . PHE A 1 88 ? -13.276 -5.632 -5.908 1.00 96.00 88 PHE A C 1
ATOM 742 O O . PHE A 1 88 ? -13.224 -6.635 -5.202 1.00 96.00 88 PHE A O 1
ATOM 749 N N . THR A 1 89 ? -13.726 -4.463 -5.449 1.00 94.75 89 THR A N 1
ATOM 750 C CA . THR A 1 89 ? -14.168 -4.268 -4.065 1.00 94.75 89 THR A CA 1
ATOM 751 C C . THR A 1 89 ? -15.402 -5.109 -3.780 1.00 94.75 89 THR A C 1
ATOM 753 O O . THR A 1 89 ? -15.407 -5.859 -2.804 1.00 94.75 89 THR A O 1
ATOM 756 N N . ILE A 1 90 ? -16.414 -5.057 -4.652 1.00 95.00 90 ILE A N 1
ATOM 757 C CA . ILE A 1 90 ? -17.620 -5.869 -4.477 1.00 95.00 90 ILE A CA 1
ATOM 758 C C . ILE A 1 90 ? -17.269 -7.353 -4.617 1.00 95.00 90 ILE A C 1
ATOM 760 O O . ILE A 1 90 ? -17.697 -8.151 -3.786 1.00 95.00 90 ILE A O 1
ATOM 764 N N . LEU A 1 91 ? -16.449 -7.734 -5.605 1.00 95.00 91 LEU A N 1
ATOM 765 C CA . LEU A 1 91 ? -15.996 -9.119 -5.779 1.00 95.00 91 LEU A CA 1
ATOM 766 C C . LEU A 1 91 ? -15.278 -9.661 -4.530 1.00 95.00 91 LEU A C 1
ATOM 768 O O . LEU A 1 91 ? -15.560 -10.775 -4.093 1.00 95.00 91 LEU A O 1
ATOM 772 N N . ALA A 1 92 ? -14.380 -8.877 -3.928 1.00 95.75 92 ALA A N 1
ATOM 773 C CA . ALA A 1 92 ? -13.604 -9.282 -2.758 1.00 95.75 92 ALA A CA 1
ATOM 774 C C . ALA A 1 92 ? -14.482 -9.597 -1.533 1.00 95.75 92 ALA A C 1
ATOM 776 O O . ALA A 1 92 ? -14.128 -10.491 -0.763 1.00 95.75 92 ALA A O 1
ATOM 777 N N . MET A 1 93 ? -15.628 -8.921 -1.378 1.00 94.56 93 MET A N 1
ATOM 778 C CA . MET A 1 93 ? -16.571 -9.166 -0.274 1.00 94.56 93 MET A CA 1
ATOM 779 C C . MET A 1 93 ? -17.431 -10.413 -0.448 1.00 94.56 93 MET A C 1
ATOM 781 O O . MET A 1 93 ? -18.058 -10.861 0.508 1.00 94.56 93 MET A O 1
ATOM 785 N N . GLN A 1 94 ? -17.467 -11.001 -1.645 1.00 92.88 94 GLN A N 1
ATOM 786 C CA . GLN A 1 94 ? -18.245 -12.224 -1.865 1.00 92.88 94 GLN A CA 1
ATOM 787 C C . GLN A 1 94 ? -17.511 -13.470 -1.359 1.00 92.88 94 GLN A C 1
ATOM 789 O O . GLN A 1 94 ? -18.085 -14.557 -1.289 1.00 92.88 94 GLN A O 1
ATOM 794 N N . PHE A 1 95 ? -16.239 -13.326 -0.978 1.00 91.31 95 PHE A N 1
ATOM 795 C CA . PHE A 1 95 ? -15.432 -14.410 -0.446 1.00 91.31 95 PHE A CA 1
ATOM 796 C C . PHE A 1 95 ? -15.279 -14.305 1.074 1.00 91.31 95 PHE A C 1
ATOM 798 O O . PHE A 1 95 ? -15.042 -13.221 1.610 1.00 91.31 95 PHE A O 1
ATOM 805 N N . PRO A 1 96 ? -15.282 -15.439 1.797 1.00 94.06 96 PRO A N 1
ATOM 806 C CA . PRO A 1 96 ? -14.849 -15.466 3.185 1.00 94.06 96 PRO A CA 1
ATOM 807 C C . PRO A 1 96 ? -13.448 -14.863 3.359 1.00 94.06 96 PRO A C 1
ATOM 809 O O . PRO A 1 96 ? -12.548 -15.100 2.546 1.00 94.06 96 PRO A O 1
ATOM 812 N N . LYS A 1 97 ? -13.216 -14.174 4.484 1.00 94.12 97 LYS A N 1
ATOM 813 C CA . LYS A 1 97 ? -11.953 -13.459 4.754 1.00 94.12 97 LYS A CA 1
ATOM 814 C C . LYS A 1 97 ? -10.694 -14.322 4.584 1.00 94.12 97 LYS A C 1
ATOM 816 O O . LYS A 1 97 ? -9.658 -13.809 4.173 1.00 94.12 97 LYS A O 1
ATOM 821 N N . TYR A 1 98 ? -10.754 -15.626 4.868 1.00 94.69 98 TYR A N 1
ATOM 822 C CA . TYR A 1 98 ? -9.599 -16.514 4.694 1.00 94.69 98 TYR A CA 1
ATOM 823 C C . TYR A 1 98 ? -9.223 -16.734 3.217 1.00 94.69 98 TYR A C 1
ATOM 825 O O . TYR A 1 98 ? -8.032 -16.804 2.920 1.00 94.69 98 TYR A O 1
ATOM 833 N N . ILE A 1 99 ? -10.200 -16.788 2.300 1.00 97.06 99 ILE A N 1
ATOM 834 C CA . ILE A 1 99 ? -9.956 -16.864 0.850 1.00 97.06 99 ILE A CA 1
ATOM 835 C C . ILE A 1 99 ? -9.368 -15.540 0.377 1.00 97.06 99 ILE A C 1
ATOM 837 O O . ILE A 1 99 ? -8.334 -15.537 -0.292 1.00 97.06 99 ILE A O 1
ATOM 841 N N . PHE A 1 100 ? -9.963 -14.419 0.806 1.00 97.50 100 PHE A N 1
ATOM 842 C CA . PHE A 1 100 ? -9.423 -13.092 0.522 1.00 97.50 100 PHE A CA 1
ATOM 843 C C . PHE A 1 100 ? -7.949 -12.988 0.937 1.00 97.50 100 PHE A C 1
ATOM 845 O O . PHE A 1 100 ? -7.135 -12.526 0.150 1.00 97.50 100 PHE A O 1
ATOM 852 N N . ASN A 1 101 ? -7.568 -13.473 2.125 1.00 98.06 101 ASN A N 1
ATOM 853 C CA . ASN A 1 101 ? -6.175 -13.419 2.588 1.00 98.06 101 ASN A CA 1
ATOM 854 C C . ASN A 1 101 ? -5.197 -14.112 1.623 1.00 98.06 101 ASN A C 1
ATOM 856 O O . ASN A 1 101 ? -4.088 -13.614 1.420 1.00 98.06 101 ASN A O 1
ATOM 860 N N . VAL A 1 102 ? -5.591 -15.245 1.031 1.00 98.31 102 VAL A N 1
ATOM 861 C CA . VAL A 1 102 ? -4.772 -15.965 0.042 1.00 98.31 102 VAL A CA 1
ATOM 862 C C . VAL A 1 102 ? -4.716 -15.181 -1.266 1.00 98.31 102 VAL A C 1
ATOM 864 O O . VAL A 1 102 ? -3.625 -14.854 -1.727 1.00 98.31 102 VAL A O 1
ATOM 867 N N . VAL A 1 103 ? -5.875 -14.827 -1.829 1.00 98.44 103 VAL A N 1
ATOM 868 C CA . VAL A 1 103 ? -5.979 -14.110 -3.113 1.00 98.44 103 VAL A CA 1
ATOM 869 C C . VAL A 1 103 ? -5.243 -12.773 -3.053 1.00 98.44 103 VAL A C 1
ATOM 871 O O . VAL A 1 103 ? -4.431 -12.470 -3.920 1.00 98.44 103 VAL A O 1
ATOM 874 N N . ASN A 1 104 ? -5.437 -12.012 -1.981 1.00 98.62 104 ASN A N 1
ATOM 875 C CA . ASN A 1 104 ? -4.778 -10.732 -1.775 1.00 98.62 104 ASN A CA 1
ATOM 876 C C . ASN A 1 104 ? -3.248 -10.864 -1.679 1.00 98.62 104 ASN A C 1
ATOM 878 O O . ASN A 1 104 ? -2.508 -10.051 -2.231 1.00 98.62 104 ASN A O 1
ATOM 882 N N . THR A 1 105 ? -2.761 -11.931 -1.039 1.00 98.75 105 THR A N 1
ATOM 883 C CA . THR A 1 105 ? -1.322 -12.235 -1.007 1.00 98.75 105 THR A CA 1
ATOM 884 C C . THR A 1 105 ? -0.790 -12.558 -2.405 1.00 98.75 105 THR A C 1
ATOM 886 O O . THR A 1 105 ? 0.310 -12.131 -2.751 1.00 98.75 105 THR A O 1
ATOM 889 N N . LEU A 1 106 ? -1.564 -13.265 -3.235 1.00 98.69 106 LEU A N 1
ATOM 890 C CA . LEU A 1 106 ? -1.191 -13.532 -4.626 1.00 98.69 106 LEU A CA 1
ATOM 891 C C . LEU A 1 106 ? -1.133 -12.245 -5.454 1.00 98.69 106 LEU A C 1
ATOM 893 O O . LEU A 1 106 ? -0.151 -12.054 -6.161 1.00 98.69 106 LEU A O 1
ATOM 897 N N . PHE A 1 107 ? -2.097 -11.329 -5.318 1.00 98.75 107 PHE A N 1
ATOM 898 C CA . PHE A 1 107 ? -2.035 -10.016 -5.977 1.00 98.75 107 PHE A CA 1
ATOM 899 C C . PHE A 1 107 ? -0.790 -9.218 -5.567 1.00 98.75 107 PHE A C 1
ATOM 901 O O . PHE A 1 107 ? -0.131 -8.633 -6.424 1.00 98.75 107 PHE A O 1
ATOM 908 N N . PHE A 1 108 ? -0.402 -9.255 -4.286 1.00 98.81 108 PHE A N 1
ATOM 909 C CA . PHE A 1 108 ? 0.850 -8.642 -3.825 1.00 98.81 108 PHE A CA 1
ATOM 910 C C . PHE A 1 108 ? 2.084 -9.233 -4.523 1.00 98.81 108 PHE A C 1
ATOM 912 O O . PHE A 1 108 ? 2.970 -8.491 -4.951 1.00 98.81 108 PHE A O 1
ATOM 919 N N . LEU A 1 109 ? 2.140 -10.559 -4.678 1.00 98.75 109 LEU A N 1
ATOM 920 C CA . LEU A 1 109 ? 3.225 -11.221 -5.405 1.00 98.75 109 LEU A CA 1
ATOM 921 C C . LEU A 1 109 ? 3.212 -10.893 -6.900 1.00 98.75 109 LEU A C 1
ATOM 923 O O . LEU A 1 109 ? 4.257 -10.593 -7.470 1.00 98.75 109 LEU A O 1
ATOM 927 N N . ILE A 1 110 ? 2.041 -10.925 -7.537 1.00 98.75 110 ILE A N 1
ATOM 928 C CA . ILE A 1 110 ? 1.909 -10.625 -8.965 1.00 98.75 110 ILE A CA 1
ATOM 929 C C . ILE A 1 110 ? 2.360 -9.189 -9.229 1.00 98.75 110 ILE A C 1
ATOM 931 O O . ILE A 1 110 ? 3.189 -8.992 -10.112 1.00 98.75 110 ILE A O 1
ATOM 935 N N . LEU A 1 111 ? 1.933 -8.218 -8.414 1.00 98.75 111 LEU A N 1
ATOM 936 C CA . LEU A 1 111 ? 2.364 -6.827 -8.554 1.00 98.75 111 LEU A CA 1
ATOM 937 C C . LEU A 1 111 ? 3.898 -6.701 -8.502 1.00 98.75 111 LEU A C 1
ATOM 939 O O . LEU A 1 111 ? 4.503 -6.088 -9.380 1.00 98.75 111 LEU A O 1
ATOM 943 N N . GLY A 1 112 ? 4.553 -7.315 -7.509 1.00 98.50 112 GLY A N 1
ATOM 944 C CA . GLY A 1 112 ? 6.016 -7.276 -7.403 1.00 98.50 112 GLY A CA 1
ATOM 945 C C . GLY A 1 112 ? 6.727 -7.996 -8.552 1.00 98.50 112 GLY A C 1
ATOM 946 O O . GLY A 1 112 ? 7.761 -7.532 -9.042 1.00 98.50 112 GLY A O 1
ATOM 947 N N . LEU A 1 113 ? 6.158 -9.101 -9.039 1.00 98.44 113 LEU A N 1
ATOM 948 C CA . LEU A 1 113 ? 6.660 -9.802 -10.216 1.00 98.44 113 LEU A CA 1
ATOM 949 C C . LEU A 1 113 ? 6.528 -8.945 -11.481 1.00 98.44 113 LEU A C 1
ATOM 951 O O . LEU A 1 113 ? 7.490 -8.849 -12.238 1.00 98.44 113 LEU A O 1
ATOM 955 N N . GLU A 1 114 ? 5.390 -8.286 -11.696 1.00 98.62 114 GLU A N 1
ATOM 956 C CA . GLU A 1 114 ? 5.143 -7.377 -12.821 1.00 98.62 114 GLU A CA 1
ATOM 957 C C . GLU A 1 114 ? 6.078 -6.174 -12.794 1.00 98.62 114 GLU A C 1
ATOM 959 O O . GLU A 1 114 ? 6.665 -5.845 -13.823 1.00 98.62 114 GLU A O 1
ATOM 964 N N . MET A 1 115 ? 6.307 -5.566 -11.625 1.00 98.62 115 MET A N 1
ATOM 965 C CA . MET A 1 115 ? 7.312 -4.511 -11.460 1.00 98.62 115 MET A CA 1
ATOM 966 C C . MET A 1 115 ? 8.704 -4.995 -11.882 1.00 98.62 115 MET A C 1
ATOM 968 O O . MET A 1 115 ? 9.438 -4.281 -12.569 1.00 98.62 115 MET A O 1
ATOM 972 N N . ASN A 1 116 ? 9.068 -6.229 -11.517 1.00 95.81 116 ASN A N 1
ATOM 973 C CA . ASN A 1 116 ? 10.352 -6.805 -11.896 1.00 95.81 116 ASN A CA 1
ATOM 974 C C . ASN A 1 116 ? 10.418 -7.165 -13.390 1.00 95.81 116 ASN A C 1
ATOM 976 O O . ASN A 1 116 ? 11.441 -6.921 -14.032 1.00 95.81 116 ASN A O 1
ATOM 980 N N . ILE A 1 117 ? 9.324 -7.663 -13.976 1.00 97.56 117 ILE A N 1
ATOM 981 C CA . ILE A 1 117 ? 9.176 -7.854 -15.426 1.00 97.56 117 ILE A CA 1
ATOM 982 C C . ILE A 1 117 ? 9.363 -6.507 -16.127 1.00 97.56 117 ILE A C 1
ATOM 984 O O . ILE A 1 117 ? 10.187 -6.409 -17.031 1.00 97.56 117 ILE A O 1
ATOM 988 N N . LEU A 1 118 ? 8.700 -5.447 -15.665 1.00 97.75 118 LEU A N 1
ATOM 989 C CA . LEU A 1 118 ? 8.833 -4.071 -16.149 1.00 97.75 118 LEU A CA 1
ATOM 990 C C . LEU A 1 118 ? 10.207 -3.437 -15.876 1.00 97.75 118 LEU A C 1
ATOM 992 O O . LEU A 1 118 ? 10.424 -2.304 -16.292 1.00 97.75 118 LEU A O 1
ATOM 996 N N . ALA A 1 119 ? 11.164 -4.152 -15.283 1.00 95.19 119 ALA A N 1
ATOM 997 C CA . ALA A 1 119 ? 12.574 -3.764 -15.245 1.00 95.19 119 ALA A CA 1
ATOM 998 C C . ALA A 1 119 ? 13.459 -4.701 -16.088 1.00 95.19 119 ALA A C 1
ATOM 1000 O O . ALA A 1 119 ? 14.239 -4.245 -16.920 1.00 95.19 119 ALA A O 1
ATOM 1001 N N . THR A 1 120 ? 13.281 -6.019 -15.987 1.00 91.06 120 THR A N 1
ATOM 1002 C CA . THR A 1 120 ? 14.241 -7.017 -16.509 1.00 91.06 120 THR A CA 1
ATOM 1003 C C . THR A 1 120 ? 13.744 -7.819 -17.722 1.00 91.06 120 THR A C 1
ATOM 1005 O O . THR A 1 120 ? 14.525 -8.507 -18.395 1.00 91.06 120 THR A O 1
ATOM 1008 N N . GLY A 1 121 ? 12.448 -7.738 -18.028 1.00 90.94 121 GLY A N 1
ATOM 1009 C CA . GLY A 1 121 ? 11.780 -8.441 -19.124 1.00 90.94 121 GLY A CA 1
ATOM 1010 C C . GLY A 1 121 ? 11.820 -9.949 -19.007 1.00 90.94 121 GLY A C 1
ATOM 1011 O O . GLY A 1 121 ? 11.646 -10.512 -17.930 1.00 90.94 121 GLY A O 1
ATOM 1012 N N . LYS A 1 122 ? 12.070 -10.636 -20.126 1.00 86.62 122 LYS A N 1
ATOM 1013 C CA . LYS A 1 122 ? 12.088 -12.113 -20.189 1.00 86.62 122 LYS A CA 1
ATOM 1014 C C . LYS A 1 122 ? 13.137 -12.756 -19.268 1.00 86.62 122 LYS A C 1
ATOM 1016 O O . LYS A 1 122 ? 13.181 -13.976 -19.134 1.00 86.62 122 LYS A O 1
ATOM 1021 N N . ARG A 1 123 ? 14.017 -11.953 -18.663 1.00 88.25 123 ARG A N 1
ATOM 1022 C CA . ARG A 1 123 ? 15.050 -12.390 -17.723 1.00 88.25 123 ARG A CA 1
ATOM 1023 C C . ARG A 1 123 ? 14.617 -12.298 -16.255 1.00 88.25 123 ARG A C 1
ATOM 1025 O O . ARG A 1 123 ? 15.465 -12.555 -15.412 1.00 88.25 123 ARG A O 1
ATOM 1032 N N . VAL A 1 124 ? 13.353 -11.997 -15.943 1.00 88.88 124 VAL A N 1
ATOM 1033 C CA . VAL A 1 124 ? 12.844 -11.842 -14.562 1.00 88.88 124 VAL A CA 1
ATOM 1034 C C . VAL A 1 124 ? 13.311 -12.941 -13.602 1.00 88.88 124 VAL A C 1
ATOM 1036 O O . VAL A 1 124 ? 13.876 -12.655 -12.550 1.00 88.88 124 VAL A O 1
ATOM 1039 N N . PHE A 1 125 ? 13.233 -14.207 -14.012 1.00 90.31 125 PHE A N 1
ATOM 1040 C CA . PHE A 1 125 ? 13.661 -15.338 -13.182 1.00 90.31 125 PHE A CA 1
ATOM 1041 C C . PHE A 1 125 ? 15.180 -15.597 -13.164 1.00 90.31 125 PHE A C 1
ATOM 1043 O O . PHE A 1 125 ? 15.634 -16.667 -12.767 1.00 90.31 125 PHE A O 1
ATOM 1050 N N . ARG A 1 126 ? 15.990 -14.644 -13.635 1.00 89.31 126 ARG A N 1
ATOM 1051 C CA . ARG A 1 126 ? 17.460 -14.685 -13.559 1.00 89.31 126 ARG A CA 1
ATOM 1052 C C . ARG A 1 126 ? 18.020 -13.731 -12.503 1.00 89.31 126 ARG A C 1
ATOM 1054 O O . ARG A 1 126 ? 19.224 -13.765 -12.267 1.00 89.31 126 ARG A O 1
ATOM 1061 N N . TYR A 1 127 ? 17.179 -12.909 -11.871 1.00 89.62 127 TYR A N 1
ATOM 1062 C CA . TYR A 1 127 ? 17.602 -11.858 -10.940 1.00 89.62 127 TYR A CA 1
ATOM 1063 C C . TYR A 1 127 ? 16.885 -11.958 -9.577 1.00 89.62 127 TYR A C 1
ATOM 1065 O O . TYR A 1 127 ? 16.159 -11.038 -9.195 1.00 89.62 127 TYR A O 1
ATOM 1073 N N . PRO A 1 128 ? 17.100 -13.040 -8.797 1.00 93.56 128 PRO A N 1
ATOM 1074 C CA . PRO A 1 128 ? 16.433 -13.234 -7.503 1.00 93.56 128 PRO A CA 1
ATOM 1075 C C . PRO A 1 128 ? 16.714 -12.104 -6.507 1.00 93.56 128 PRO A C 1
ATOM 1077 O O . PRO A 1 128 ? 15.824 -11.708 -5.763 1.00 93.56 128 PRO A O 1
ATOM 1080 N N . LEU A 1 129 ? 17.921 -11.532 -6.533 1.00 92.44 129 LEU A N 1
ATOM 1081 C CA . LEU A 1 129 ? 18.292 -10.411 -5.669 1.00 92.44 129 LEU A CA 1
ATOM 1082 C C . LEU A 1 129 ? 17.506 -9.131 -6.003 1.00 92.44 129 LEU A C 1
ATOM 1084 O O . LEU A 1 129 ? 17.038 -8.448 -5.100 1.00 92.44 129 LEU A O 1
ATOM 1088 N N . GLN A 1 130 ? 17.304 -8.832 -7.291 1.00 92.75 130 GLN A N 1
ATOM 1089 C CA . GLN A 1 130 ? 16.487 -7.692 -7.718 1.00 92.75 130 GLN A CA 1
ATOM 1090 C C . GLN A 1 130 ? 15.001 -7.929 -7.415 1.00 92.75 130 GLN A C 1
ATOM 1092 O O . GLN A 1 130 ? 14.290 -6.991 -7.059 1.00 92.75 130 GLN A O 1
ATOM 1097 N N . LEU A 1 131 ? 14.525 -9.175 -7.525 1.00 96.50 131 LEU A N 1
ATOM 1098 C CA . LEU A 1 131 ? 13.160 -9.552 -7.141 1.00 96.50 131 LEU A CA 1
ATOM 1099 C C . LEU A 1 131 ? 12.930 -9.357 -5.640 1.00 96.50 131 LEU A C 1
ATOM 1101 O O . LEU A 1 131 ? 11.946 -8.745 -5.239 1.00 96.50 131 LEU A O 1
ATOM 1105 N N . LEU A 1 132 ? 13.877 -9.797 -4.816 1.00 97.56 132 LEU A N 1
ATOM 1106 C CA . LEU A 1 132 ? 13.857 -9.552 -3.381 1.00 97.56 132 LEU A CA 1
ATOM 1107 C C . LEU A 1 132 ? 13.896 -8.051 -3.060 1.00 97.56 132 LEU A C 1
ATOM 1109 O O . LEU A 1 132 ? 13.083 -7.588 -2.264 1.00 97.56 132 LEU A O 1
ATOM 1113 N N . LEU A 1 133 ? 14.770 -7.279 -3.719 1.00 96.44 133 LEU A N 1
ATOM 1114 C CA . LEU A 1 133 ? 14.778 -5.819 -3.592 1.00 96.44 133 LEU A CA 1
ATOM 1115 C C . LEU A 1 133 ? 13.410 -5.224 -3.946 1.00 96.44 133 LEU A C 1
ATOM 1117 O O . LEU A 1 133 ? 12.940 -4.345 -3.237 1.00 96.44 133 LEU A O 1
ATOM 1121 N N . THR A 1 134 ? 12.755 -5.714 -5.001 1.00 98.06 134 THR A N 1
ATOM 1122 C CA . THR A 1 134 ? 11.428 -5.232 -5.422 1.00 98.06 134 THR A CA 1
ATOM 1123 C C . THR A 1 134 ? 10.412 -5.375 -4.288 1.00 98.06 134 THR A C 1
ATOM 1125 O O . THR A 1 134 ? 9.767 -4.396 -3.921 1.00 98.06 134 THR A O 1
ATOM 1128 N N . TYR A 1 135 ? 10.330 -6.550 -3.659 1.00 98.56 135 TYR A N 1
ATOM 1129 C CA . TYR A 1 135 ? 9.415 -6.769 -2.535 1.00 98.56 135 TYR A CA 1
ATOM 1130 C C . TYR A 1 135 ? 9.795 -5.991 -1.271 1.00 98.56 135 TYR A C 1
ATOM 1132 O O . TYR A 1 135 ? 8.910 -5.546 -0.543 1.00 98.56 135 TYR A O 1
ATOM 1140 N N . LEU A 1 136 ? 11.089 -5.784 -1.013 1.00 96.94 136 LEU A N 1
ATOM 1141 C CA . LEU A 1 136 ? 11.541 -4.936 0.094 1.00 96.94 136 LEU A CA 1
ATOM 1142 C C . LEU A 1 136 ? 11.168 -3.468 -0.140 1.00 96.94 136 LEU A C 1
ATOM 1144 O O . LEU A 1 136 ? 10.693 -2.808 0.780 1.00 96.94 136 LEU A O 1
ATOM 1148 N N . LEU A 1 137 ? 11.319 -2.966 -1.369 1.00 96.56 137 LEU A N 1
ATOM 1149 C CA . LEU A 1 137 ? 10.861 -1.626 -1.728 1.00 96.56 137 LEU A CA 1
ATOM 1150 C C . LEU A 1 137 ? 9.343 -1.506 -1.544 1.00 96.56 137 LEU A C 1
ATOM 1152 O O . LEU A 1 137 ? 8.880 -0.527 -0.965 1.00 96.56 137 LEU A O 1
ATOM 1156 N N . MET A 1 138 ? 8.576 -2.519 -1.957 1.00 98.00 138 MET A N 1
ATOM 1157 C CA . MET A 1 138 ? 7.127 -2.535 -1.747 1.00 98.00 138 MET A CA 1
ATOM 1158 C C . MET A 1 138 ? 6.756 -2.509 -0.262 1.00 98.00 138 MET A C 1
ATOM 1160 O O . MET A 1 138 ? 5.866 -1.758 0.124 1.00 98.00 138 MET A O 1
ATOM 1164 N N . TRP A 1 139 ? 7.444 -3.294 0.574 1.00 95.81 139 TRP A N 1
ATOM 1165 C CA . TRP A 1 139 ? 7.218 -3.291 2.019 1.00 95.81 139 TRP A CA 1
ATOM 1166 C C . TRP A 1 139 ? 7.379 -1.884 2.598 1.00 95.81 139 TRP A C 1
ATOM 1168 O O . TRP A 1 139 ? 6.444 -1.379 3.202 1.00 95.81 139 TRP A O 1
ATOM 1178 N N . PHE A 1 140 ? 8.515 -1.223 2.351 1.00 90.56 140 PHE A N 1
ATOM 1179 C CA . PHE A 1 140 ? 8.820 0.067 2.979 1.00 90.56 140 PHE A CA 1
ATOM 1180 C C . PHE A 1 140 ? 8.153 1.280 2.333 1.00 90.56 140 PHE A C 1
ATOM 1182 O O . PHE A 1 140 ? 7.964 2.293 3.008 1.00 90.56 140 PHE A O 1
ATOM 1189 N N . PHE A 1 141 ? 7.859 1.220 1.034 1.00 93.44 141 PHE A N 1
ATOM 1190 C CA . PHE A 1 141 ? 7.511 2.407 0.259 1.00 93.44 141 PHE A CA 1
ATOM 1191 C C . PHE A 1 141 ? 6.161 2.327 -0.451 1.00 93.44 141 PHE A C 1
ATOM 1193 O O . PHE A 1 141 ? 5.803 3.287 -1.129 1.00 93.44 141 PHE A O 1
ATOM 1200 N N . LEU A 1 142 ? 5.355 1.271 -0.296 1.00 95.00 142 LEU A N 1
ATOM 1201 C CA . LEU A 1 142 ? 3.941 1.380 -0.671 1.00 95.00 142 LEU A CA 1
ATOM 1202 C C . LEU A 1 142 ? 3.231 2.335 0.292 1.00 95.00 142 LEU A C 1
ATOM 1204 O O . LEU A 1 142 ? 3.188 2.117 1.503 1.00 95.00 142 LEU A O 1
ATOM 1208 N N . SER A 1 143 ? 2.678 3.424 -0.247 1.00 90.50 143 SER A N 1
ATOM 1209 C CA . SER A 1 143 ? 2.017 4.420 0.591 1.00 90.50 143 SER A CA 1
ATOM 1210 C C . SER A 1 143 ? 0.722 3.867 1.187 1.00 90.50 143 SER A C 1
ATOM 1212 O O . SER A 1 143 ? -0.087 3.240 0.497 1.00 90.50 143 SER A O 1
ATOM 1214 N N . GLY A 1 144 ? 0.540 4.100 2.490 1.00 87.88 144 GLY A N 1
ATOM 1215 C CA . GLY A 1 144 ? -0.629 3.650 3.236 1.00 87.88 144 GLY A CA 1
ATOM 1216 C C . GLY A 1 144 ? -0.814 2.134 3.220 1.00 87.88 144 GLY A C 1
ATOM 1217 O O . GLY A 1 144 ? -1.949 1.704 3.040 1.00 87.88 144 GLY A O 1
ATOM 1218 N N . PHE A 1 145 ? 0.259 1.348 3.386 1.00 93.75 145 PHE A N 1
ATOM 1219 C CA . PHE A 1 145 ? 0.274 -0.122 3.294 1.00 93.75 145 PHE A CA 1
ATOM 1220 C C . PHE A 1 145 ? -0.948 -0.809 3.934 1.00 93.75 145 PHE A C 1
ATOM 1222 O O . PHE A 1 145 ? -1.589 -1.652 3.319 1.00 93.75 145 PHE A O 1
ATOM 1229 N N . GLY A 1 146 ? -1.347 -0.421 5.144 1.00 93.62 146 GLY A N 1
ATOM 1230 C CA . GLY A 1 146 ? -2.539 -0.946 5.810 1.00 93.62 146 GLY A CA 1
ATOM 1231 C C . GLY A 1 146 ? -3.811 -0.691 5.004 1.00 93.62 146 GLY A C 1
ATOM 1232 O O . GLY A 1 146 ? -4.585 -1.610 4.760 1.00 93.62 146 GLY A O 1
ATOM 1233 N N . SER A 1 147 ? -3.994 0.539 4.529 1.00 91.44 147 SER A N 1
ATOM 1234 C CA . SER A 1 147 ? -5.149 0.957 3.725 1.00 91.44 147 SER A CA 1
ATOM 1235 C C . SER A 1 147 ? -5.105 0.531 2.251 1.00 91.44 147 SER A C 1
ATOM 1237 O O . SER A 1 147 ? -6.140 0.564 1.602 1.00 91.44 147 SER A O 1
ATOM 1239 N N . THR A 1 148 ? -3.949 0.155 1.697 1.00 95.69 148 THR A N 1
ATOM 1240 C CA . THR A 1 148 ? -3.794 -0.190 0.266 1.00 95.69 148 THR A CA 1
ATOM 1241 C C . THR A 1 148 ? -3.462 -1.655 0.017 1.00 95.69 148 THR A C 1
ATOM 1243 O O . THR A 1 148 ? -3.601 -2.116 -1.110 1.00 95.69 148 THR A O 1
ATOM 1246 N N . VAL A 1 149 ? -3.035 -2.389 1.048 1.00 97.56 149 VAL A N 1
ATOM 1247 C CA . VAL A 1 149 ? -2.657 -3.807 0.971 1.00 97.56 149 VAL A CA 1
ATOM 1248 C C . VAL A 1 149 ? -3.482 -4.668 1.926 1.00 97.56 149 VAL A C 1
ATOM 1250 O O . VAL A 1 149 ? -3.807 -5.785 1.553 1.00 97.56 149 VAL A O 1
ATOM 1253 N N . LEU A 1 150 ? -3.833 -4.211 3.138 1.00 97.19 150 LEU A N 1
ATOM 1254 C CA . LEU A 1 150 ? -4.475 -5.079 4.150 1.00 97.19 150 LEU A CA 1
ATOM 1255 C C . LEU A 1 150 ? -5.984 -4.875 4.322 1.00 97.19 150 LEU A C 1
ATOM 1257 O O . LEU A 1 150 ? -6.686 -5.836 4.655 1.00 97.19 150 LEU A O 1
ATOM 1261 N N . TRP A 1 151 ? -6.466 -3.643 4.159 1.00 96.38 151 TRP A N 1
ATOM 1262 C CA . TRP A 1 151 ? -7.890 -3.306 4.140 1.00 96.38 151 TRP A CA 1
ATOM 1263 C C . TRP A 1 151 ? -8.524 -3.915 2.889 1.00 96.38 151 TRP A C 1
ATOM 1265 O O . TRP A 1 151 ? -8.001 -3.711 1.801 1.00 96.38 151 TRP A O 1
ATOM 1275 N N . VAL A 1 152 ? -9.629 -4.654 3.023 1.00 96.69 152 VAL A N 1
ATOM 1276 C CA . VAL A 1 152 ? -10.215 -5.426 1.915 1.00 96.69 152 VAL A CA 1
ATOM 1277 C C . VAL A 1 152 ? -10.638 -4.517 0.760 1.00 96.69 152 VAL A C 1
ATOM 1279 O O . VAL A 1 152 ? -10.133 -4.672 -0.353 1.00 96.69 152 VAL A O 1
ATOM 1282 N N . SER A 1 153 ? -11.489 -3.520 1.027 1.00 94.06 153 SER A N 1
ATOM 1283 C CA . SER A 1 153 ? -11.918 -2.565 -0.007 1.00 94.06 153 SER A CA 1
ATOM 1284 C C . SER A 1 153 ? -10.745 -1.755 -0.566 1.00 94.06 153 SER A C 1
ATOM 1286 O O . SER A 1 153 ? -10.671 -1.503 -1.767 1.00 94.06 153 SER A O 1
ATOM 1288 N N . GLY A 1 154 ? -9.795 -1.387 0.296 1.00 94.44 154 GLY A N 1
ATOM 1289 C CA . GLY A 1 154 ? -8.601 -0.646 -0.093 1.00 94.44 154 GLY A CA 1
ATOM 1290 C C . GLY A 1 154 ? -7.657 -1.439 -1.003 1.00 94.44 154 GLY A C 1
ATOM 1291 O O . GLY A 1 154 ? -7.207 -0.926 -2.024 1.00 94.44 154 GLY A O 1
ATOM 1292 N N . ALA A 1 155 ? -7.398 -2.707 -0.696 1.00 96.88 155 ALA A N 1
ATOM 1293 C CA . ALA A 1 155 ? -6.559 -3.576 -1.512 1.00 96.88 155 ALA A CA 1
ATOM 1294 C C . ALA A 1 155 ? -7.158 -3.815 -2.899 1.00 96.88 155 ALA A C 1
ATOM 1296 O O . ALA A 1 155 ? -6.444 -3.741 -3.896 1.00 96.88 155 ALA A O 1
ATOM 1297 N N . ALA A 1 156 ? -8.473 -4.007 -2.978 1.00 95.00 156 ALA A N 1
ATOM 1298 C CA . ALA A 1 156 ? -9.175 -4.097 -4.251 1.00 95.00 156 ALA A CA 1
ATOM 1299 C C . ALA A 1 156 ? -9.057 -2.804 -5.090 1.00 95.00 156 ALA A C 1
ATOM 1301 O O . ALA A 1 156 ? -8.794 -2.867 -6.290 1.00 95.00 156 ALA A O 1
ATOM 1302 N N . ASN A 1 157 ? -9.176 -1.635 -4.450 1.00 93.81 157 ASN A N 1
ATOM 1303 C CA . ASN A 1 157 ? -9.108 -0.325 -5.109 1.00 93.81 157 ASN A CA 1
ATOM 1304 C C . ASN A 1 157 ? -7.685 0.080 -5.549 1.00 93.81 157 ASN A C 1
ATOM 1306 O O . ASN A 1 157 ? -7.517 0.791 -6.538 1.00 93.81 157 ASN A O 1
ATOM 1310 N N . TYR A 1 158 ? -6.648 -0.349 -4.824 1.00 96.44 158 TYR A N 1
ATOM 1311 C CA . TYR A 1 158 ? -5.263 0.048 -5.102 1.00 96.44 158 TYR A CA 1
ATOM 1312 C C . TYR A 1 158 ? -4.413 -1.116 -5.603 1.00 96.44 158 TYR A C 1
ATOM 1314 O O . TYR A 1 158 ? -3.993 -1.101 -6.760 1.00 96.44 158 TYR A O 1
ATOM 1322 N N . LEU A 1 159 ? -4.160 -2.122 -4.763 1.00 98.25 159 LEU A N 1
ATOM 1323 C CA . LEU A 1 159 ? -3.294 -3.253 -5.093 1.00 98.25 159 LEU A CA 1
ATOM 1324 C C . LEU A 1 159 ? -3.796 -4.027 -6.322 1.00 98.25 159 LEU A C 1
ATOM 1326 O O . LEU A 1 159 ? -3.049 -4.156 -7.289 1.00 98.25 159 LEU A O 1
ATOM 1330 N N . TRP A 1 160 ? -5.049 -4.493 -6.318 1.00 98.06 160 TRP A N 1
ATOM 1331 C CA . TRP A 1 160 ? -5.582 -5.347 -7.390 1.00 98.06 160 TRP A CA 1
ATOM 1332 C C . TRP A 1 160 ? -5.768 -4.559 -8.688 1.00 98.06 160 TRP A C 1
ATOM 1334 O O . TRP A 1 160 ? -5.366 -5.016 -9.758 1.00 98.06 160 TRP A O 1
ATOM 1344 N N . ALA A 1 161 ? -6.299 -3.337 -8.592 1.00 97.19 161 ALA A N 1
ATOM 1345 C CA . ALA A 1 161 ? -6.424 -2.438 -9.736 1.00 97.19 161 ALA A CA 1
ATOM 1346 C C . ALA A 1 161 ? -5.058 -2.124 -10.371 1.00 97.19 161 ALA A C 1
ATOM 1348 O O . ALA A 1 161 ? -4.920 -2.144 -11.593 1.00 97.19 161 ALA A O 1
ATOM 1349 N N . THR A 1 162 ? -4.017 -1.901 -9.561 1.00 98.12 162 THR A N 1
ATOM 1350 C CA . THR A 1 162 ? -2.680 -1.584 -10.081 1.00 98.12 162 THR A CA 1
ATOM 1351 C C . THR A 1 162 ? -2.004 -2.797 -10.718 1.00 98.12 162 THR A C 1
ATOM 1353 O O . THR A 1 162 ? -1.277 -2.620 -11.689 1.00 98.12 162 THR A O 1
ATOM 1356 N N . THR A 1 163 ? -2.288 -4.023 -10.269 1.00 98.31 163 THR A N 1
ATOM 1357 C CA . THR A 1 163 ? -1.875 -5.243 -10.986 1.00 98.31 163 THR A CA 1
ATOM 1358 C C . THR A 1 163 ? -2.414 -5.255 -12.423 1.00 98.31 163 THR A C 1
ATOM 1360 O O . THR A 1 163 ? -1.663 -5.450 -13.375 1.00 98.31 163 THR A O 1
ATOM 1363 N N . VAL A 1 164 ? -3.697 -4.927 -12.624 1.00 98.06 164 VAL A N 1
ATOM 1364 C CA . VAL A 1 164 ? -4.275 -4.817 -13.980 1.00 98.06 164 VAL A CA 1
ATOM 1365 C C . VAL A 1 164 ? -3.597 -3.708 -14.796 1.00 98.06 164 VAL A C 1
ATOM 1367 O O . VAL A 1 164 ? -3.297 -3.897 -15.976 1.00 98.06 164 VAL A O 1
ATOM 1370 N N . ILE A 1 165 ? -3.301 -2.569 -14.164 1.00 98.25 165 ILE A N 1
ATOM 1371 C CA . ILE A 1 165 ? -2.589 -1.450 -14.798 1.00 98.25 165 ILE A CA 1
ATOM 1372 C C . ILE A 1 165 ? -1.172 -1.855 -15.237 1.00 98.25 165 ILE A C 1
ATOM 1374 O O . ILE A 1 165 ? -0.757 -1.547 -16.355 1.00 98.25 165 ILE A O 1
ATOM 1378 N N . LEU A 1 166 ? -0.406 -2.564 -14.404 1.00 98.56 166 LEU A N 1
ATOM 1379 C CA . LEU A 1 166 ? 0.944 -2.986 -14.788 1.00 98.56 166 LEU A CA 1
ATOM 1380 C C . LEU A 1 166 ? 0.911 -4.046 -15.892 1.00 98.56 166 LEU A C 1
ATOM 1382 O O . LEU A 1 166 ? 1.720 -3.961 -16.820 1.00 98.56 166 LEU A O 1
ATOM 1386 N N . ALA A 1 167 ? -0.046 -4.978 -15.855 1.00 97.88 167 ALA A N 1
ATOM 1387 C CA . ALA A 1 167 ? -0.279 -5.921 -16.949 1.00 97.88 167 ALA A CA 1
ATOM 1388 C C . ALA A 1 167 ? -0.526 -5.193 -18.283 1.00 97.88 167 ALA A C 1
ATOM 1390 O O . ALA A 1 167 ? 0.035 -5.580 -19.313 1.00 97.88 167 ALA A O 1
ATOM 1391 N N . PHE A 1 168 ? -1.286 -4.092 -18.255 1.00 98.19 168 PHE A N 1
ATOM 1392 C CA . PHE A 1 168 ? -1.514 -3.225 -19.412 1.00 98.19 168 PHE A CA 1
ATOM 1393 C C . PHE A 1 168 ? -0.224 -2.572 -19.934 1.00 98.19 168 PHE A C 1
ATOM 1395 O O . PHE A 1 168 ? -0.048 -2.459 -21.144 1.00 98.19 168 PHE A O 1
ATOM 1402 N N . PHE A 1 169 ? 0.729 -2.212 -19.069 1.00 98.38 169 PHE A N 1
ATOM 1403 C CA . PHE A 1 169 ? 1.990 -1.574 -19.485 1.00 98.38 169 PHE A CA 1
ATOM 1404 C C . PHE A 1 169 ? 2.980 -2.519 -20.170 1.00 98.38 169 PHE A C 1
ATOM 1406 O O . PHE A 1 169 ? 3.747 -2.089 -21.038 1.00 98.38 169 PHE A O 1
ATOM 1413 N N . ILE A 1 170 ? 2.994 -3.799 -19.787 1.00 97.31 170 ILE A N 1
ATOM 1414 C CA . ILE A 1 170 ? 3.973 -4.793 -20.259 1.00 97.31 170 ILE A CA 1
ATOM 1415 C C . ILE A 1 170 ? 4.083 -4.851 -21.797 1.00 97.31 170 ILE A C 1
ATOM 1417 O O . ILE A 1 170 ? 5.204 -4.700 -22.302 1.00 97.31 170 ILE A O 1
ATOM 1421 N N . PRO A 1 171 ? 2.997 -5.038 -22.578 1.00 95.12 171 PRO A N 1
ATOM 1422 C CA . PRO A 1 171 ? 3.109 -5.137 -24.035 1.00 95.12 171 PRO A CA 1
ATOM 1423 C C . PRO A 1 171 ? 3.621 -3.843 -24.687 1.00 95.12 171 PRO A C 1
ATOM 1425 O O . PRO A 1 171 ? 4.344 -3.911 -25.685 1.00 95.12 171 PRO A O 1
ATOM 1428 N N . TYR A 1 172 ? 3.311 -2.673 -24.115 1.00 95.69 172 TYR A N 1
ATOM 1429 C CA . TYR A 1 172 ? 3.787 -1.374 -24.603 1.00 95.69 172 TYR A CA 1
ATOM 1430 C C . TYR A 1 172 ? 5.287 -1.193 -24.372 1.00 95.69 172 TYR A C 1
ATOM 1432 O O . TYR A 1 172 ? 6.020 -0.851 -25.309 1.00 95.69 172 TYR A O 1
ATOM 1440 N N . ARG A 1 173 ? 5.756 -1.480 -23.149 1.00 94.12 173 ARG A N 1
ATOM 1441 C CA . ARG A 1 173 ? 7.175 -1.370 -22.780 1.00 94.12 173 ARG A CA 1
ATOM 1442 C C . ARG A 1 173 ? 8.062 -2.200 -23.700 1.00 94.12 173 ARG A C 1
ATOM 1444 O O . ARG A 1 173 ? 9.101 -1.722 -24.143 1.00 94.12 173 ARG A O 1
ATOM 1451 N N . PHE A 1 174 ? 7.661 -3.439 -23.979 1.00 92.50 174 PHE A N 1
ATOM 1452 C CA . PHE A 1 174 ? 8.472 -4.381 -24.756 1.00 92.50 174 PHE A CA 1
ATOM 1453 C C . PHE A 1 174 ? 8.218 -4.362 -26.255 1.00 92.50 174 PHE A C 1
ATOM 1455 O O . PHE A 1 174 ? 8.734 -5.238 -26.946 1.00 92.50 174 PHE A O 1
ATOM 1462 N N . ASN A 1 175 ? 7.443 -3.393 -26.751 1.00 90.06 175 ASN A N 1
ATOM 1463 C CA . ASN A 1 175 ? 7.111 -3.287 -28.166 1.00 90.06 175 ASN A CA 1
ATOM 1464 C C . ASN A 1 175 ? 6.606 -4.626 -28.737 1.00 90.06 175 ASN A C 1
ATOM 1466 O O . ASN A 1 175 ? 7.199 -5.180 -29.661 1.00 90.06 175 ASN A O 1
ATOM 1470 N N . TYR A 1 176 ? 5.572 -5.207 -28.120 1.00 90.19 176 TYR A N 1
ATOM 1471 C CA . TYR A 1 176 ? 5.120 -6.542 -28.506 1.00 90.19 176 TYR A CA 1
ATOM 1472 C C . TYR A 1 176 ? 4.679 -6.587 -29.978 1.00 90.19 176 TYR A C 1
ATOM 1474 O O . TYR A 1 176 ? 3.783 -5.852 -30.388 1.00 90.19 176 TYR A O 1
ATOM 1482 N N . HIS A 1 177 ? 5.302 -7.481 -30.745 1.00 89.31 177 HIS A N 1
ATOM 1483 C CA . HIS A 1 177 ? 4.982 -7.729 -32.147 1.00 89.31 177 HIS A CA 1
ATOM 1484 C C . HIS A 1 177 ? 3.957 -8.852 -32.263 1.00 89.31 177 HIS A C 1
ATOM 1486 O O . HIS A 1 177 ? 4.231 -10.002 -31.890 1.00 89.31 177 HIS A O 1
ATOM 1492 N N . VAL A 1 178 ? 2.780 -8.531 -32.793 1.00 86.75 178 VAL A N 1
ATOM 1493 C CA . VAL A 1 178 ? 1.689 -9.493 -32.929 1.00 86.75 178 VAL A CA 1
ATOM 1494 C C . VAL A 1 178 ? 1.923 -10.307 -34.200 1.00 86.75 178 VAL A C 1
ATOM 1496 O O . VAL A 1 178 ? 1.965 -9.775 -35.300 1.00 86.75 178 VAL A O 1
ATOM 1499 N N . LYS A 1 179 ? 2.106 -11.624 -34.068 1.00 84.81 179 LYS A N 1
ATOM 1500 C CA . LYS A 1 179 ? 2.333 -12.502 -35.235 1.00 84.81 179 LYS A CA 1
ATOM 1501 C C . LYS A 1 179 ? 1.033 -13.004 -35.867 1.00 84.81 179 LYS A C 1
ATOM 1503 O O . LYS A 1 179 ? 0.975 -13.211 -37.073 1.00 84.81 179 LYS A O 1
ATOM 1508 N N . LYS A 1 180 ? 0.017 -13.260 -35.038 1.00 82.50 180 LYS A N 1
ATOM 1509 C CA . LYS A 1 180 ? -1.314 -13.773 -35.404 1.00 82.50 180 LYS A CA 1
ATOM 1510 C C . LYS A 1 180 ? -2.355 -13.170 -34.448 1.00 82.50 180 LYS A C 1
ATOM 1512 O O . LYS A 1 180 ? -1.999 -12.811 -33.330 1.00 82.50 180 LYS A O 1
ATOM 1517 N N . HIS A 1 181 ? -3.621 -13.100 -34.868 1.00 87.19 181 HIS A N 1
ATOM 1518 C CA . HIS A 1 181 ? -4.763 -12.622 -34.061 1.00 87.19 181 HIS A CA 1
ATOM 1519 C C . HIS A 1 181 ? -4.693 -11.145 -33.610 1.00 87.19 181 HIS A C 1
ATOM 1521 O O . HIS A 1 181 ? -4.976 -10.818 -32.460 1.00 87.19 181 HIS A O 1
ATOM 1527 N N . PHE A 1 182 ? -4.373 -10.233 -34.533 1.00 86.25 182 PHE A N 1
ATOM 1528 C CA . PHE A 1 182 ? -4.327 -8.782 -34.286 1.00 86.25 182 PHE A CA 1
ATOM 1529 C C . PHE A 1 182 ? -5.610 -8.217 -33.665 1.00 86.25 182 PHE A C 1
ATOM 1531 O O . PHE A 1 182 ? -5.542 -7.423 -32.732 1.00 86.25 182 PHE A O 1
ATOM 1538 N N . THR A 1 183 ? -6.775 -8.678 -34.123 1.00 87.00 183 THR A N 1
ATOM 1539 C CA . THR A 1 183 ? -8.078 -8.256 -33.592 1.00 87.00 183 THR A CA 1
ATOM 1540 C C . THR A 1 183 ? -8.257 -8.653 -32.128 1.00 87.00 183 THR A C 1
ATOM 1542 O O . THR A 1 183 ? -8.737 -7.853 -31.333 1.00 87.00 183 THR A O 1
ATOM 1545 N N . LEU A 1 184 ? -7.822 -9.859 -31.742 1.00 90.19 184 LEU A N 1
ATOM 1546 C CA . LEU A 1 184 ? -7.892 -10.313 -30.351 1.00 90.19 184 LEU A CA 1
ATOM 1547 C C . LEU A 1 184 ? -6.979 -9.471 -29.451 1.00 90.19 184 LEU A C 1
ATOM 1549 O O . LEU A 1 184 ? -7.398 -9.074 -28.368 1.00 90.19 184 LEU A O 1
ATOM 1553 N N . MET A 1 185 ? -5.763 -9.156 -29.916 1.00 92.06 185 MET A N 1
ATOM 1554 C CA . MET A 1 185 ? -4.861 -8.245 -29.203 1.00 92.06 185 MET A CA 1
ATOM 1555 C C . MET A 1 185 ? -5.495 -6.863 -29.029 1.00 92.06 185 MET A C 1
ATOM 1557 O O . MET A 1 185 ? -5.467 -6.321 -27.929 1.00 92.06 185 MET A O 1
ATOM 1561 N N . ALA A 1 186 ? -6.092 -6.305 -30.087 1.00 90.56 186 ALA A N 1
ATOM 1562 C CA . ALA A 1 186 ? -6.750 -5.005 -30.021 1.00 90.56 186 ALA A CA 1
ATOM 1563 C C . ALA A 1 186 ? -7.886 -5.001 -28.984 1.00 90.56 186 ALA A C 1
ATOM 1565 O O . ALA A 1 186 ? -7.902 -4.127 -28.125 1.00 90.56 186 ALA A O 1
ATOM 1566 N N . TRP A 1 187 ? -8.772 -6.004 -28.985 1.00 94.00 187 TRP A N 1
ATOM 1567 C CA . TRP A 1 187 ? -9.848 -6.107 -27.990 1.00 94.00 187 TRP A CA 1
ATOM 1568 C C . TRP A 1 187 ? -9.339 -6.315 -26.562 1.00 94.00 187 TRP A C 1
ATOM 1570 O O . TRP A 1 187 ? -9.849 -5.684 -25.638 1.00 94.00 187 TRP A O 1
ATOM 1580 N N . ALA A 1 188 ? -8.312 -7.146 -26.369 1.00 95.25 188 ALA A N 1
ATOM 1581 C CA . ALA A 1 188 ? -7.700 -7.339 -25.056 1.00 95.25 188 ALA A CA 1
ATOM 1582 C C . ALA A 1 188 ? -7.104 -6.028 -24.515 1.00 95.25 188 ALA A C 1
ATOM 1584 O O . ALA A 1 188 ? -7.295 -5.685 -23.350 1.00 95.25 188 ALA A O 1
ATOM 1585 N N . ILE A 1 189 ? -6.431 -5.266 -25.378 1.00 96.25 189 ILE A N 1
ATOM 1586 C CA . ILE A 1 189 ? -5.834 -3.970 -25.048 1.00 96.25 189 ILE A CA 1
ATOM 1587 C C . ILE A 1 189 ? -6.894 -2.888 -24.824 1.00 96.25 189 ILE A C 1
ATOM 1589 O O . ILE A 1 189 ? -6.713 -2.065 -23.933 1.00 96.25 189 ILE A O 1
ATOM 1593 N N . VAL A 1 190 ? -8.016 -2.908 -25.553 1.00 97.56 190 VAL A N 1
ATOM 1594 C CA . VAL A 1 190 ? -9.180 -2.051 -25.262 1.00 97.56 190 VAL A CA 1
ATOM 1595 C C . VAL A 1 190 ? -9.727 -2.356 -23.872 1.00 97.56 190 VAL A C 1
ATOM 1597 O O . VAL A 1 190 ? -9.904 -1.436 -23.080 1.00 97.56 190 VAL A O 1
ATOM 1600 N N . GLY A 1 191 ? -9.948 -3.634 -23.547 1.00 97.44 191 GLY A N 1
ATOM 1601 C CA . GLY A 1 191 ? -10.450 -4.047 -22.235 1.00 97.44 191 GLY A CA 1
ATOM 1602 C C . GLY A 1 191 ? -9.522 -3.616 -21.098 1.00 97.44 191 GLY A C 1
ATOM 1603 O O . GLY A 1 191 ? -9.964 -2.969 -20.151 1.00 97.44 191 GLY A O 1
ATOM 1604 N N . LEU A 1 192 ? -8.220 -3.892 -21.222 1.00 97.62 192 LEU A N 1
ATOM 1605 C CA . LEU A 1 192 ? -7.216 -3.428 -20.260 1.00 97.62 192 LEU A CA 1
ATOM 1606 C C . LEU A 1 192 ? -7.134 -1.898 -20.199 1.00 97.62 192 LEU A C 1
ATOM 1608 O O . LEU A 1 192 ? -6.981 -1.342 -19.115 1.00 97.62 192 LEU A O 1
ATOM 1612 N N . GLY A 1 193 ? -7.280 -1.218 -21.336 1.00 98.00 193 GLY A N 1
ATOM 1613 C CA . GLY A 1 193 ? -7.279 0.235 -21.418 1.00 98.00 193 GLY A CA 1
ATOM 1614 C C . GLY A 1 193 ? -8.458 0.862 -20.677 1.00 98.00 193 GLY A C 1
ATOM 1615 O O . GLY A 1 193 ? -8.250 1.826 -19.941 1.00 98.00 193 GLY A O 1
ATOM 1616 N N . ILE A 1 194 ? -9.659 0.282 -20.799 1.00 97.88 194 ILE A N 1
ATOM 1617 C CA . ILE A 1 194 ? -10.854 0.691 -20.047 1.00 97.88 194 ILE A CA 1
ATOM 1618 C C . ILE A 1 194 ? -10.657 0.445 -18.552 1.00 97.88 194 ILE A C 1
ATOM 1620 O O . ILE A 1 194 ? -10.883 1.352 -17.752 1.00 97.88 194 ILE A O 1
ATOM 1624 N N . LEU A 1 195 ? -10.175 -0.741 -18.168 1.00 97.50 195 LEU A N 1
ATOM 1625 C CA . LEU A 1 195 ? -9.936 -1.063 -16.760 1.00 97.50 195 LEU A CA 1
ATOM 1626 C C . LEU A 1 195 ? -8.868 -0.149 -16.132 1.00 97.50 195 LEU A C 1
ATOM 1628 O O . LEU A 1 195 ? -9.022 0.308 -14.999 1.00 97.50 195 LEU A O 1
ATOM 1632 N N . ALA A 1 196 ? -7.798 0.168 -16.860 1.00 97.06 196 ALA A N 1
ATOM 1633 C CA . ALA A 1 196 ? -6.777 1.097 -16.391 1.00 97.06 196 ALA A CA 1
ATOM 1634 C C . ALA A 1 196 ? -7.316 2.535 -16.296 1.00 97.06 196 ALA A C 1
ATOM 1636 O O . ALA A 1 196 ? -7.057 3.218 -15.306 1.00 97.06 196 ALA A O 1
ATOM 1637 N N . GLY A 1 197 ? -8.088 2.977 -17.296 1.00 96.31 197 GLY A N 1
ATOM 1638 C CA . GLY A 1 197 ? -8.645 4.330 -17.381 1.00 96.31 197 GLY A CA 1
ATOM 1639 C C . GLY A 1 197 ? -9.806 4.609 -16.422 1.00 96.31 197 GLY A C 1
ATOM 1640 O O . GLY A 1 197 ? -10.020 5.760 -16.067 1.00 96.31 197 GLY A O 1
ATOM 1641 N N . MET A 1 198 ? -10.535 3.582 -15.973 1.00 95.44 198 MET A N 1
ATOM 1642 C CA . MET A 1 198 ? -11.590 3.686 -14.949 1.00 95.44 198 MET A CA 1
ATOM 1643 C C . MET A 1 198 ? -11.165 3.046 -13.618 1.00 95.44 198 MET A C 1
ATOM 1645 O O . MET A 1 198 ? -11.975 2.426 -12.925 1.00 95.44 198 MET A O 1
ATOM 1649 N N . SER A 1 199 ? -9.878 3.133 -13.276 1.00 93.50 199 SER A N 1
ATOM 1650 C CA . SER A 1 199 ? -9.360 2.650 -11.993 1.00 93.50 199 SER A CA 1
ATOM 1651 C C . SER A 1 199 ? -9.594 3.688 -10.895 1.00 93.50 199 SER A C 1
ATOM 1653 O O . SER A 1 199 ? -10.643 3.722 -10.271 1.00 93.50 199 SER A O 1
ATOM 1655 N N . ASN A 1 200 ? -8.644 4.589 -10.686 1.00 90.31 200 ASN A N 1
ATOM 1656 C CA . ASN A 1 200 ? -8.796 5.817 -9.914 1.00 90.31 200 ASN A CA 1
ATOM 1657 C C . ASN A 1 200 ? -8.065 6.956 -10.637 1.00 90.31 200 ASN A C 1
ATOM 1659 O O . ASN A 1 200 ? -7.373 6.721 -11.626 1.00 90.31 200 ASN A O 1
ATOM 1663 N N . GLU A 1 201 ? -8.205 8.194 -10.175 1.00 89.44 201 GLU A N 1
ATOM 1664 C CA . GLU A 1 201 ? -7.736 9.395 -10.876 1.00 89.44 201 GLU A CA 1
ATOM 1665 C C . GLU A 1 201 ? -6.227 9.340 -11.154 1.00 89.44 201 GLU A C 1
ATOM 1667 O O . GLU A 1 201 ? -5.773 9.623 -12.263 1.00 89.44 201 GLU A O 1
ATOM 1672 N N . VAL A 1 202 ? -5.450 8.900 -10.162 1.00 93.31 202 VAL A N 1
ATOM 1673 C CA . VAL A 1 202 ? -3.987 8.811 -10.250 1.00 93.31 202 VAL A CA 1
ATOM 1674 C C . VAL A 1 202 ? -3.557 7.637 -11.134 1.00 93.31 202 VAL A C 1
ATOM 1676 O O . VAL A 1 202 ? -2.730 7.804 -12.033 1.00 93.31 202 VAL A O 1
ATOM 1679 N N . GLY A 1 203 ? -4.113 6.444 -10.914 1.00 94.00 203 GLY A N 1
ATOM 1680 C CA . GLY A 1 203 ? -3.815 5.247 -11.707 1.00 94.00 203 GLY A CA 1
ATOM 1681 C C . GLY A 1 203 ? -4.157 5.436 -13.185 1.00 94.00 203 GLY A C 1
ATOM 1682 O O . GLY A 1 203 ? -3.358 5.103 -14.058 1.00 94.00 203 GLY A O 1
ATOM 1683 N N . SER A 1 204 ? -5.288 6.076 -13.467 1.00 94.38 204 SER A N 1
ATOM 1684 C CA . SER A 1 204 ? -5.766 6.337 -14.826 1.00 94.38 204 SER A CA 1
ATOM 1685 C C . SER A 1 204 ? -4.903 7.374 -15.544 1.00 94.38 204 SER A C 1
ATOM 1687 O O . SER A 1 204 ? -4.402 7.105 -16.638 1.00 94.38 204 SER A O 1
ATOM 1689 N N . ALA A 1 205 ? -4.635 8.524 -14.909 1.00 94.31 205 ALA A N 1
ATOM 1690 C CA . ALA A 1 205 ? -3.804 9.577 -15.496 1.00 94.31 205 ALA A CA 1
ATOM 1691 C C . ALA A 1 205 ? -2.374 9.095 -15.785 1.00 94.31 205 ALA A C 1
ATOM 1693 O O . ALA A 1 205 ? -1.813 9.364 -16.849 1.00 94.31 205 ALA A O 1
ATOM 1694 N N . THR A 1 206 ? -1.787 8.336 -14.857 1.00 95.75 206 THR A N 1
ATOM 1695 C CA . THR A 1 206 ? -0.453 7.765 -15.069 1.00 95.75 206 THR A CA 1
ATOM 1696 C C . THR A 1 206 ? -0.441 6.694 -16.153 1.00 95.75 206 THR A C 1
ATOM 1698 O O . THR A 1 206 ? 0.512 6.640 -16.930 1.00 95.75 206 THR A O 1
ATOM 1701 N N . SER A 1 207 ? -1.510 5.900 -16.271 1.00 97.75 207 SER A N 1
ATOM 1702 C CA . SER A 1 207 ? -1.626 4.888 -17.320 1.00 97.75 207 SER A CA 1
ATOM 1703 C C . SER A 1 207 ? -1.582 5.494 -18.713 1.00 97.75 207 SER A C 1
ATOM 1705 O O . SER A 1 207 ? -0.809 5.015 -19.540 1.00 97.75 207 SER A O 1
ATOM 1707 N N . ILE A 1 208 ? -2.331 6.582 -18.942 1.00 97.69 208 ILE A N 1
ATOM 1708 C CA . ILE A 1 208 ? -2.345 7.322 -20.215 1.00 97.69 208 ILE A CA 1
ATOM 1709 C C . ILE A 1 208 ? -0.926 7.736 -20.615 1.00 97.69 208 ILE A C 1
ATOM 1711 O O . ILE A 1 208 ? -0.513 7.523 -21.756 1.00 97.69 208 ILE A O 1
ATOM 1715 N N . LEU A 1 209 ? -0.159 8.294 -19.675 1.00 97.50 209 LEU A N 1
ATOM 1716 C CA . LEU A 1 209 ? 1.194 8.771 -19.953 1.00 97.50 209 LEU A CA 1
ATOM 1717 C C . LEU A 1 209 ? 2.175 7.636 -20.218 1.00 97.50 209 LEU A C 1
ATOM 1719 O O . LEU A 1 209 ? 2.937 7.714 -21.180 1.00 97.50 209 LEU A O 1
ATOM 1723 N N . VAL A 1 210 ? 2.143 6.568 -19.418 1.00 98.44 210 VAL A N 1
ATOM 1724 C CA . VAL A 1 210 ? 3.047 5.425 -19.601 1.00 98.44 210 VAL A CA 1
ATOM 1725 C C . VAL A 1 210 ? 2.838 4.793 -20.976 1.00 98.44 210 VAL A C 1
ATOM 1727 O O . VAL A 1 210 ? 3.797 4.649 -21.741 1.00 98.44 210 VAL A O 1
ATOM 1730 N N . VAL A 1 211 ? 1.595 4.445 -21.327 1.00 98.00 211 VAL A N 1
ATOM 1731 C CA . VAL A 1 211 ? 1.318 3.797 -22.618 1.00 98.00 211 VAL A CA 1
ATOM 1732 C C . VAL A 1 211 ? 1.467 4.766 -23.786 1.00 98.00 211 VAL A C 1
ATOM 1734 O O . VAL A 1 211 ? 1.955 4.360 -24.839 1.00 98.00 211 VAL A O 1
ATOM 1737 N N . GLY A 1 212 ? 1.156 6.052 -23.602 1.00 97.81 212 GLY A N 1
ATOM 1738 C CA . GLY A 1 212 ? 1.393 7.100 -24.595 1.00 97.81 212 GLY A CA 1
ATOM 1739 C C . GLY A 1 212 ? 2.878 7.275 -24.919 1.00 97.81 212 GLY A C 1
ATOM 1740 O O . GLY A 1 212 ? 3.265 7.203 -26.088 1.00 97.81 212 GLY A O 1
ATOM 1741 N N . PHE A 1 213 ? 3.736 7.408 -23.903 1.00 97.50 213 PHE A N 1
ATOM 1742 C CA . PHE A 1 213 ? 5.180 7.536 -24.111 1.00 97.50 213 PHE A CA 1
ATOM 1743 C C . PHE A 1 213 ? 5.790 6.277 -24.722 1.00 97.50 213 PHE A C 1
ATOM 1745 O O . PHE A 1 213 ? 6.555 6.381 -25.682 1.00 97.50 213 PHE A O 1
ATOM 1752 N N . PHE A 1 214 ? 5.435 5.082 -24.240 1.00 96.62 214 PHE A N 1
ATOM 1753 C CA . PHE A 1 214 ? 5.922 3.853 -24.868 1.00 96.62 214 PHE A CA 1
ATOM 1754 C C . PHE A 1 214 ? 5.401 3.687 -26.299 1.00 96.62 214 PHE A C 1
ATOM 1756 O O . PHE A 1 214 ? 6.136 3.196 -27.149 1.00 96.62 214 PHE A O 1
ATOM 1763 N N . THR A 1 215 ? 4.182 4.132 -26.609 1.00 95.25 215 THR A N 1
ATOM 1764 C CA . THR A 1 215 ? 3.676 4.144 -27.991 1.00 95.25 215 THR A CA 1
ATOM 1765 C C . THR A 1 215 ? 4.496 5.075 -28.878 1.00 95.25 215 THR A C 1
ATOM 1767 O O . THR A 1 215 ? 4.854 4.687 -29.990 1.00 95.25 215 THR A O 1
ATOM 1770 N N . TYR A 1 216 ? 4.838 6.265 -28.379 1.00 93.75 216 TYR A N 1
ATOM 1771 C CA . TYR A 1 216 ? 5.639 7.250 -29.102 1.00 93.75 216 TYR A CA 1
ATOM 1772 C C . TYR A 1 216 ? 7.073 6.763 -29.360 1.00 93.75 216 TYR A C 1
ATOM 1774 O O . TYR A 1 216 ? 7.523 6.744 -30.507 1.00 93.75 216 TYR A O 1
ATOM 1782 N N . PHE A 1 217 ? 7.783 6.333 -28.312 1.00 91.88 217 PHE A N 1
ATOM 1783 C CA . PHE A 1 217 ? 9.191 5.941 -28.424 1.00 91.88 217 PHE A CA 1
ATOM 1784 C C . PHE A 1 217 ? 9.388 4.549 -29.042 1.00 91.88 217 PHE A C 1
ATOM 1786 O O . PHE A 1 217 ? 10.333 4.359 -29.801 1.00 91.88 217 PHE A O 1
ATOM 1793 N N . ASN A 1 218 ? 8.481 3.595 -28.801 1.00 88.38 218 ASN A N 1
ATOM 1794 C CA . ASN A 1 218 ? 8.532 2.256 -29.403 1.00 88.38 218 ASN A CA 1
ATOM 1795 C C . ASN A 1 218 ? 7.649 2.148 -30.660 1.00 88.38 218 ASN A C 1
ATOM 1797 O O . ASN A 1 218 ? 7.018 1.113 -30.898 1.00 88.38 218 ASN A O 1
ATOM 1801 N N . ARG A 1 219 ? 7.526 3.215 -31.453 1.00 84.00 219 ARG A N 1
ATOM 1802 C CA . ARG A 1 219 ? 6.713 3.194 -32.679 1.00 84.00 219 ARG A CA 1
ATOM 1803 C C . ARG A 1 219 ? 7.277 2.193 -33.711 1.00 84.00 219 ARG A C 1
ATOM 1805 O O . ARG A 1 219 ? 8.484 2.208 -33.961 1.00 84.00 219 ARG A O 1
ATOM 1812 N N . PRO A 1 220 ? 6.450 1.328 -34.330 1.00 75.81 220 PRO A N 1
ATOM 1813 C CA . PRO A 1 220 ? 6.929 0.365 -35.321 1.00 75.81 220 PRO A CA 1
ATOM 1814 C C . PRO A 1 220 ? 7.451 1.051 -36.585 1.00 75.81 220 PRO A C 1
ATOM 1816 O O . PRO A 1 220 ? 6.836 1.982 -37.104 1.00 75.81 220 PRO A O 1
ATOM 1819 N N . LYS A 1 221 ? 8.555 0.542 -37.138 1.00 70.75 221 LYS A N 1
ATOM 1820 C CA . LYS A 1 221 ? 9.086 0.963 -38.441 1.00 70.75 221 LYS A CA 1
ATOM 1821 C C . LYS A 1 221 ? 8.385 0.176 -39.559 1.00 70.75 221 LYS A C 1
ATOM 1823 O O . LYS A 1 221 ? 8.939 -0.784 -40.076 1.00 70.75 221 LYS A O 1
ATOM 1828 N N . GLY A 1 222 ? 7.145 0.548 -39.887 1.00 65.38 222 GLY A N 1
ATOM 1829 C CA . GLY A 1 222 ? 6.445 0.076 -41.097 1.00 65.38 222 GLY A CA 1
ATOM 1830 C C . GLY A 1 222 ? 5.367 -1.004 -40.921 1.00 65.38 222 GLY A C 1
ATOM 1831 O O . GLY A 1 222 ? 4.701 -1.337 -41.894 1.00 65.38 222 GLY A O 1
ATOM 1832 N N . VAL A 1 223 ? 5.129 -1.522 -39.710 1.00 75.81 223 VAL A N 1
ATOM 1833 C CA . VAL A 1 223 ? 4.035 -2.483 -39.453 1.00 75.81 223 VAL A CA 1
ATOM 1834 C C . VAL A 1 223 ? 2.832 -1.748 -38.861 1.00 75.81 223 VAL A C 1
ATOM 1836 O O . VAL A 1 223 ? 2.775 -1.513 -37.653 1.00 75.81 223 VAL A O 1
ATOM 1839 N N . LEU A 1 224 ? 1.864 -1.381 -39.710 1.00 78.75 224 LEU A N 1
ATOM 1840 C CA . LEU A 1 224 ? 0.670 -0.624 -39.302 1.00 78.75 224 LEU A CA 1
ATOM 1841 C C . LEU A 1 224 ? -0.119 -1.342 -38.193 1.00 78.75 224 LEU A C 1
ATOM 1843 O O . LEU A 1 224 ? -0.540 -0.709 -37.230 1.00 78.75 224 LEU A O 1
ATOM 1847 N N . ASN A 1 225 ? -0.245 -2.670 -38.277 1.00 78.69 225 ASN A N 1
ATOM 1848 C CA . ASN A 1 225 ? -1.000 -3.466 -37.303 1.00 78.69 225 ASN A CA 1
ATOM 1849 C C . ASN A 1 225 ? -0.394 -3.433 -35.890 1.00 78.69 225 ASN A C 1
ATOM 1851 O O . ASN A 1 225 ? -1.132 -3.366 -34.908 1.00 78.69 225 ASN A O 1
ATOM 1855 N N . ASP A 1 226 ? 0.938 -3.432 -35.775 1.00 80.94 226 ASP A N 1
ATOM 1856 C CA . ASP A 1 226 ? 1.635 -3.332 -34.484 1.00 80.94 226 ASP A CA 1
ATOM 1857 C C . ASP A 1 226 ? 1.548 -1.922 -33.887 1.00 80.94 226 ASP A C 1
ATOM 1859 O O . ASP A 1 226 ? 1.738 -1.731 -32.685 1.00 80.94 226 ASP A O 1
ATOM 1863 N N . PHE A 1 227 ? 1.274 -0.918 -34.720 1.00 88.81 227 PHE A N 1
ATOM 1864 C CA . PHE A 1 227 ? 1.039 0.443 -34.258 1.00 88.81 227 PHE A CA 1
ATOM 1865 C C . PHE A 1 227 ? -0.422 0.630 -33.844 1.00 88.81 227 PHE A C 1
ATOM 1867 O O . PHE A 1 227 ? -0.704 1.277 -32.838 1.00 88.81 227 PHE A O 1
ATOM 1874 N N . TRP A 1 228 ? -1.345 0.002 -34.574 1.00 89.12 228 TRP A N 1
ATOM 1875 C CA . TRP A 1 228 ? -2.781 0.151 -34.381 1.00 89.12 228 TRP A CA 1
ATOM 1876 C C . TRP A 1 228 ? -3.254 -0.273 -32.990 1.00 89.12 228 TRP A C 1
ATOM 1878 O O . TRP A 1 228 ? -3.919 0.511 -32.315 1.00 89.12 228 TRP A O 1
ATOM 1888 N N . TRP A 1 229 ? -2.869 -1.463 -32.510 1.00 92.25 229 TRP A N 1
ATOM 1889 C CA . TRP A 1 229 ? -3.308 -1.919 -31.183 1.00 92.25 229 TRP A CA 1
ATOM 1890 C C . TRP A 1 229 ? -2.837 -0.972 -30.069 1.00 92.25 229 TRP A C 1
ATOM 1892 O O . TRP A 1 229 ? -3.570 -0.743 -29.110 1.00 92.25 229 TRP A O 1
ATOM 1902 N N . LYS A 1 230 ? -1.651 -0.363 -30.219 1.00 94.12 230 LYS A N 1
ATOM 1903 C CA . LYS A 1 230 ? -1.122 0.602 -29.248 1.00 94.12 230 LYS A CA 1
ATOM 1904 C C . LYS A 1 230 ? -1.982 1.851 -29.181 1.00 94.12 230 LYS A C 1
ATOM 1906 O O . LYS A 1 230 ? -2.372 2.256 -28.087 1.00 94.12 230 LYS A O 1
ATOM 1911 N N . ILE A 1 231 ? -2.284 2.424 -30.347 1.00 94.56 231 ILE A N 1
ATOM 1912 C CA . ILE A 1 231 ? -3.102 3.633 -30.480 1.00 94.56 231 ILE A CA 1
ATOM 1913 C C . ILE A 1 231 ? -4.503 3.393 -29.932 1.00 94.56 231 ILE A C 1
ATOM 1915 O O . ILE A 1 231 ? -4.972 4.179 -29.115 1.00 94.56 231 ILE A O 1
ATOM 1919 N N . VAL A 1 232 ? -5.142 2.286 -30.312 1.00 95.44 232 VAL A N 1
ATOM 1920 C CA . VAL A 1 232 ? -6.487 1.961 -29.829 1.00 95.44 232 VAL A CA 1
ATOM 1921 C C . VAL A 1 232 ? -6.506 1.815 -28.305 1.00 95.44 232 VAL A C 1
ATOM 1923 O O . VAL A 1 232 ? -7.420 2.331 -27.672 1.00 95.44 232 VAL A O 1
ATOM 1926 N N . GLY A 1 233 ? -5.490 1.201 -27.689 1.00 96.81 233 GLY A N 1
ATOM 1927 C CA . GLY A 1 233 ? -5.421 1.137 -26.226 1.00 96.81 233 GLY A CA 1
ATOM 1928 C C . GLY A 1 233 ? -5.180 2.488 -25.551 1.00 96.81 233 GLY A C 1
ATOM 1929 O O . GLY A 1 233 ? -5.819 2.768 -24.543 1.00 96.81 233 GLY A O 1
ATOM 1930 N N . VAL A 1 234 ? -4.340 3.363 -26.124 1.00 97.94 234 VAL A N 1
ATOM 1931 C CA . VAL A 1 234 ? -4.164 4.745 -25.628 1.00 97.94 234 VAL A CA 1
ATOM 1932 C C . VAL A 1 234 ? -5.502 5.491 -25.664 1.00 97.94 234 VAL A C 1
ATOM 1934 O O . VAL A 1 234 ? -5.902 6.089 -24.666 1.00 97.94 234 VAL A O 1
ATOM 1937 N N . LEU A 1 235 ? -6.216 5.423 -26.793 1.00 98.12 235 LEU A N 1
ATOM 1938 C CA . LEU A 1 235 ? -7.521 6.064 -26.962 1.00 98.12 235 LEU A CA 1
ATOM 1939 C C . LEU A 1 235 ? -8.571 5.478 -26.014 1.00 98.12 235 LEU A C 1
ATOM 1941 O O . LEU A 1 235 ? -9.320 6.239 -25.408 1.00 98.12 235 LEU A O 1
ATOM 1945 N N . ALA A 1 236 ? -8.590 4.155 -25.836 1.00 98.19 236 ALA A N 1
ATOM 1946 C CA . ALA A 1 236 ? -9.487 3.485 -24.902 1.00 98.19 236 ALA A CA 1
ATOM 1947 C C . ALA A 1 236 ? -9.257 3.968 -23.464 1.00 98.19 236 ALA A C 1
ATOM 1949 O O . ALA A 1 236 ? -10.220 4.319 -22.789 1.00 98.19 236 ALA A O 1
ATOM 1950 N N . THR A 1 237 ? -8.002 4.062 -23.008 1.00 98.19 237 THR A N 1
ATOM 1951 C CA . THR A 1 237 ? -7.683 4.575 -21.665 1.00 98.19 237 THR A CA 1
ATOM 1952 C C . THR A 1 237 ? -8.050 6.047 -21.500 1.00 98.19 237 THR A C 1
ATOM 1954 O O . THR A 1 237 ? -8.590 6.413 -20.459 1.00 98.19 237 THR A O 1
ATOM 1957 N N . ILE A 1 238 ? -7.809 6.893 -22.509 1.00 98.06 238 ILE A N 1
ATOM 1958 C CA . ILE A 1 238 ? -8.215 8.309 -22.472 1.00 98.06 238 ILE A CA 1
ATOM 1959 C C . ILE A 1 238 ? -9.738 8.424 -22.381 1.00 98.06 238 ILE A C 1
ATOM 1961 O O . ILE A 1 238 ? -10.247 9.117 -21.504 1.00 98.06 238 ILE A O 1
ATOM 1965 N N . PHE A 1 239 ? -10.468 7.730 -23.256 1.00 97.94 239 PHE A N 1
ATOM 1966 C CA . PHE A 1 239 ? -11.929 7.760 -23.278 1.00 97.94 239 PHE A CA 1
ATOM 1967 C C . PHE A 1 239 ? -12.526 7.260 -21.958 1.00 97.94 239 PHE A C 1
ATOM 1969 O O . PHE A 1 239 ? -13.408 7.901 -21.387 1.00 97.94 239 PHE A O 1
ATOM 1976 N N . ALA A 1 240 ? -11.997 6.155 -21.437 1.00 97.19 240 ALA A N 1
ATOM 1977 C CA . ALA A 1 240 ? -12.370 5.587 -20.149 1.00 97.19 240 ALA A CA 1
ATOM 1978 C C . ALA A 1 240 ? -12.133 6.565 -18.989 1.00 97.19 240 ALA A C 1
ATOM 1980 O O . ALA A 1 240 ? -13.032 6.787 -18.179 1.00 97.19 240 ALA A O 1
ATOM 1981 N N . PHE A 1 241 ? -10.966 7.210 -18.948 1.00 95.62 241 PHE A N 1
ATOM 1982 C CA . PHE A 1 241 ? -10.643 8.202 -17.924 1.00 95.62 241 PHE A CA 1
ATOM 1983 C C . PHE A 1 241 ? -11.557 9.425 -17.981 1.00 95.62 241 PHE A C 1
ATOM 1985 O O . PHE A 1 241 ? -12.096 9.835 -16.955 1.00 95.62 241 PHE A O 1
ATOM 1992 N N . LEU A 1 242 ? -11.790 9.978 -19.173 1.00 95.06 242 LEU A N 1
ATOM 1993 C CA . LEU A 1 242 ? -12.710 11.103 -19.347 1.00 95.06 242 LEU A CA 1
ATOM 1994 C C . LEU A 1 242 ? -14.136 10.729 -18.935 1.00 95.06 242 LEU A C 1
ATOM 1996 O O . LEU A 1 242 ? -14.792 11.504 -18.244 1.00 95.06 242 LEU A O 1
ATOM 2000 N N . THR A 1 243 ? -14.586 9.523 -19.290 1.00 93.75 243 THR A N 1
ATOM 2001 C CA . THR A 1 243 ? -15.897 8.999 -18.880 1.00 93.75 243 THR A CA 1
ATOM 2002 C C . THR A 1 243 ? -15.994 8.899 -17.360 1.00 93.75 243 THR A C 1
ATOM 2004 O O . THR A 1 243 ? -16.960 9.387 -16.778 1.00 93.75 243 THR A O 1
ATOM 2007 N N . MET A 1 244 ? -14.979 8.336 -16.695 1.00 92.81 244 MET A N 1
ATOM 2008 C CA . MET A 1 244 ? -14.928 8.257 -15.233 1.00 92.81 244 MET A CA 1
ATOM 2009 C C . MET A 1 244 ? -15.004 9.646 -14.588 1.00 92.81 244 MET A C 1
ATOM 2011 O O . MET A 1 244 ? -15.765 9.828 -13.639 1.00 92.81 244 MET A O 1
ATOM 2015 N N . ILE A 1 245 ? -14.242 10.625 -15.088 1.00 89.94 245 ILE A N 1
ATOM 2016 C CA . ILE A 1 245 ? -14.259 11.991 -14.551 1.00 89.94 245 ILE A CA 1
ATOM 2017 C C . ILE A 1 245 ? -15.643 12.616 -14.716 1.00 89.94 245 ILE A C 1
ATOM 2019 O O . ILE A 1 245 ? -16.196 13.089 -13.730 1.00 89.94 245 ILE A O 1
ATOM 2023 N N . VAL A 1 246 ? -16.224 12.569 -15.919 1.00 89.19 246 VAL A N 1
ATOM 2024 C CA . VAL A 1 246 ? -17.548 13.153 -16.196 1.00 89.19 246 VAL A CA 1
ATOM 2025 C C . VAL A 1 246 ? -18.628 12.532 -15.313 1.00 89.19 246 VAL A C 1
ATOM 2027 O O . VAL A 1 246 ? -19.423 13.263 -14.734 1.00 89.19 246 VAL A O 1
ATOM 2030 N N . LEU A 1 247 ? -18.630 11.207 -15.159 1.00 87.69 247 LEU A N 1
ATOM 2031 C CA . LEU A 1 247 ? -19.603 10.508 -14.316 1.00 87.69 247 LEU A CA 1
ATOM 2032 C C . LEU A 1 247 ? -19.380 10.731 -12.813 1.00 87.69 247 LEU A C 1
ATOM 2034 O O . LEU A 1 247 ? -20.313 10.584 -12.033 1.00 87.69 247 LEU A O 1
ATOM 2038 N N . SER A 1 248 ? -18.161 11.081 -12.396 1.00 86.56 248 SER A N 1
ATOM 2039 C CA . SER A 1 248 ? -17.849 11.368 -10.987 1.00 86.56 248 SER A CA 1
ATOM 2040 C C . SER A 1 248 ? -18.090 12.836 -10.606 1.00 86.56 248 SER A C 1
ATOM 2042 O O . SER A 1 248 ? -17.996 13.184 -9.429 1.00 86.56 248 SER A O 1
ATOM 2044 N N . LEU A 1 249 ? -18.397 13.717 -11.567 1.00 81.88 249 LEU A N 1
ATOM 2045 C CA . LEU A 1 249 ? -18.766 15.105 -11.278 1.00 81.88 249 LEU A CA 1
ATOM 2046 C C . LEU A 1 249 ? -20.102 15.148 -10.524 1.00 81.88 249 LEU A C 1
ATOM 2048 O O . LEU A 1 249 ? -21.112 14.661 -11.019 1.00 81.88 249 LEU A O 1
ATOM 2052 N N . GLY A 1 250 ? -20.113 15.765 -9.339 1.00 74.25 250 GLY A N 1
ATOM 2053 C CA . GLY A 1 250 ? -21.324 15.881 -8.517 1.00 74.25 250 GLY A CA 1
ATOM 2054 C C . GLY A 1 250 ? -21.741 14.580 -7.825 1.00 74.25 250 GLY A C 1
ATOM 2055 O O . GLY A 1 250 ? -22.870 14.477 -7.360 1.00 74.25 250 GLY A O 1
ATOM 2056 N N . SER A 1 251 ? -20.853 13.584 -7.751 1.00 81.88 251 SER A N 1
ATOM 2057 C CA . SER A 1 251 ? -21.109 12.345 -7.014 1.00 81.88 251 SER A CA 1
ATOM 2058 C C . SER A 1 251 ? -21.041 12.546 -5.494 1.00 81.88 251 SER A C 1
ATOM 2060 O O . SER A 1 251 ? -20.417 13.504 -5.017 1.00 81.88 251 SER A O 1
ATOM 2062 N N . SER A 1 252 ? -21.587 11.605 -4.713 1.00 75.50 252 SER A N 1
ATOM 2063 C CA . SER A 1 252 ? -21.554 11.671 -3.243 1.00 75.50 252 SER A CA 1
ATOM 2064 C C . SER A 1 252 ? -20.131 11.769 -2.676 1.00 75.50 252 SER A C 1
ATOM 2066 O O . SER A 1 252 ? -19.909 12.502 -1.714 1.00 75.50 252 SER A O 1
ATOM 2068 N N . GLU A 1 253 ? -19.129 11.116 -3.288 1.00 74.25 253 GLU A N 1
ATOM 2069 C CA . GLU A 1 253 ? -17.726 11.267 -2.861 1.00 74.25 253 GLU A CA 1
ATOM 2070 C C . GLU A 1 253 ? -17.256 12.724 -2.998 1.00 74.25 253 GLU A C 1
ATOM 2072 O O . GLU A 1 253 ? -16.624 13.261 -2.083 1.00 74.25 253 GLU A O 1
ATOM 2077 N N . SER A 1 254 ? -17.583 13.380 -4.116 1.00 73.19 254 SER A N 1
ATOM 2078 C CA . SER A 1 254 ? -17.203 14.773 -4.367 1.00 73.19 254 SER A CA 1
ATOM 2079 C C . SER A 1 254 ? -17.918 15.750 -3.427 1.00 73.19 254 SER A C 1
ATOM 2081 O O . SER A 1 254 ? -17.296 16.692 -2.935 1.00 73.19 254 SER A O 1
ATOM 2083 N N . GLU A 1 255 ? -19.185 15.497 -3.096 1.00 72.75 255 GLU A N 1
ATOM 2084 C CA . GLU A 1 255 ? -19.958 16.328 -2.168 1.00 72.75 255 GLU A CA 1
ATOM 2085 C C . GLU A 1 255 ? -19.482 16.188 -0.715 1.00 72.75 255 GLU A C 1
ATOM 2087 O O . GLU A 1 255 ? -19.362 17.185 0.006 1.00 72.75 255 GLU A O 1
ATOM 2092 N N . ILE A 1 256 ? -19.193 14.954 -0.286 1.00 61.91 256 ILE A N 1
ATOM 2093 C CA . ILE A 1 256 ? -18.793 14.634 1.090 1.00 61.91 256 ILE A CA 1
ATOM 2094 C C . ILE A 1 256 ? -17.347 15.046 1.349 1.00 61.91 256 ILE A C 1
ATOM 2096 O O . ILE A 1 256 ? -17.048 15.642 2.391 1.00 61.91 256 ILE A O 1
ATOM 2100 N N . TYR A 1 257 ? -16.442 14.708 0.428 1.00 63.34 257 TYR A N 1
ATOM 2101 C CA . TYR A 1 257 ? -15.006 14.859 0.642 1.00 63.34 257 TYR A CA 1
ATOM 2102 C C . TYR A 1 257 ? -14.386 16.055 -0.064 1.00 63.34 257 TYR A C 1
ATOM 2104 O O . TYR A 1 257 ? -13.293 16.441 0.341 1.00 63.34 257 TYR A O 1
ATOM 2112 N N . GLY A 1 258 ? -15.050 16.646 -1.062 1.00 62.50 258 GLY A N 1
ATOM 2113 C CA . GLY A 1 258 ? -14.491 17.717 -1.883 1.00 62.50 258 GLY A CA 1
ATOM 2114 C C . GLY A 1 258 ? -13.887 18.851 -1.057 1.00 62.50 258 GLY A C 1
ATOM 2115 O O . GLY A 1 258 ? -14.582 19.549 -0.306 1.00 62.50 258 GLY A O 1
ATOM 2116 N N . GLU A 1 259 ? -12.572 19.043 -1.191 1.00 58.44 259 GLU A N 1
ATOM 2117 C CA . GLU A 1 259 ? -11.865 20.134 -0.534 1.00 58.44 259 GLU A CA 1
ATOM 2118 C C . GLU A 1 259 ? -12.382 21.490 -1.039 1.00 58.44 259 GLU A C 1
ATOM 2120 O O . GLU A 1 259 ? -12.157 21.894 -2.174 1.00 58.44 259 GLU A O 1
ATOM 2125 N N . LYS A 1 260 ? -13.036 22.246 -0.149 1.00 60.81 260 LYS A N 1
ATOM 2126 C CA . LYS A 1 260 ? -13.466 23.640 -0.394 1.00 60.81 260 LYS A CA 1
ATOM 2127 C C . LYS A 1 260 ? -12.341 24.658 -0.166 1.00 60.81 260 LYS A C 1
ATOM 2129 O O . LYS A 1 260 ? -12.597 25.848 0.013 1.00 60.81 260 LYS A O 1
ATOM 2134 N N . ASP A 1 261 ? -11.105 24.181 -0.076 1.00 62.22 261 ASP A N 1
ATOM 2135 C CA . ASP A 1 261 ? -9.937 25.002 0.200 1.00 62.22 261 ASP A CA 1
ATOM 2136 C C . ASP A 1 261 ? -9.416 25.669 -1.081 1.00 62.22 261 ASP A C 1
ATOM 2138 O O . ASP A 1 261 ? -9.525 25.130 -2.177 1.00 62.22 261 ASP A O 1
ATOM 2142 N N . GLY A 1 262 ? -8.827 26.862 -0.954 1.00 69.31 262 GLY A N 1
ATOM 2143 C CA . GLY A 1 262 ? -8.247 27.560 -2.104 1.00 69.31 262 GLY A CA 1
ATOM 2144 C C . GLY A 1 262 ? -7.127 26.749 -2.773 1.00 69.31 262 GLY A C 1
ATOM 2145 O O . GLY A 1 262 ? -6.291 26.157 -2.085 1.00 69.31 262 GLY A O 1
ATOM 2146 N N . LEU A 1 263 ? -7.067 26.790 -4.109 1.00 74.25 263 LEU A N 1
ATOM 2147 C CA . LEU A 1 263 ? -6.164 25.996 -4.960 1.00 74.25 263 LEU A CA 1
ATOM 2148 C C . LEU A 1 263 ? -4.697 25.987 -4.487 1.00 74.25 263 LEU A C 1
ATOM 2150 O O . LEU A 1 263 ? -4.055 24.940 -4.445 1.00 74.25 263 LEU A O 1
ATOM 2154 N N . ILE A 1 264 ? -4.166 27.141 -4.068 1.00 72.62 264 ILE A N 1
ATOM 2155 C CA . ILE A 1 264 ? -2.774 27.275 -3.597 1.00 72.62 264 ILE A CA 1
ATOM 2156 C C . ILE A 1 264 ? -2.521 26.424 -2.342 1.00 72.62 264 ILE A C 1
ATOM 2158 O O . ILE A 1 264 ? -1.469 25.793 -2.210 1.00 72.62 264 ILE A O 1
ATOM 2162 N N . TYR A 1 265 ? -3.478 26.390 -1.410 1.00 70.69 265 TYR A N 1
ATOM 2163 C CA . TYR A 1 265 ? -3.363 25.571 -0.205 1.00 70.69 265 TYR A CA 1
ATOM 2164 C C . TYR A 1 265 ? -3.401 24.085 -0.557 1.00 70.69 265 TYR A C 1
ATOM 2166 O O . TYR A 1 265 ? -2.552 23.336 -0.071 1.00 70.69 265 TYR A O 1
ATOM 2174 N N . HIS A 1 266 ? -4.320 23.689 -1.440 1.00 73.69 266 HIS A N 1
ATOM 2175 C CA . HIS A 1 266 ? -4.447 22.313 -1.911 1.00 73.69 266 HIS A CA 1
ATOM 2176 C C . HIS A 1 266 ? -3.139 21.817 -2.555 1.00 73.69 266 HIS A C 1
ATOM 2178 O O . HIS A 1 266 ? -2.567 20.815 -2.124 1.00 73.69 266 HIS A O 1
ATOM 2184 N N . ILE A 1 267 ? -2.557 22.599 -3.474 1.00 78.44 267 ILE A N 1
ATOM 2185 C CA . ILE A 1 267 ? -1.252 22.299 -4.093 1.00 78.44 267 ILE A CA 1
ATOM 2186 C C . ILE A 1 267 ? -0.135 22.212 -3.040 1.00 78.44 267 ILE A C 1
ATOM 2188 O O . ILE A 1 267 ? 0.701 21.306 -3.080 1.00 78.44 267 ILE A O 1
ATOM 2192 N N . SER A 1 268 ? -0.118 23.112 -2.049 1.00 73.31 268 SER A N 1
ATOM 2193 C CA . SER A 1 268 ? 0.866 23.061 -0.958 1.00 73.31 268 SER A CA 1
ATOM 2194 C C . SER A 1 268 ? 0.771 21.766 -0.140 1.00 73.31 268 SER A C 1
ATOM 2196 O O . SER A 1 268 ? 1.802 21.215 0.271 1.00 73.31 268 SER A O 1
ATOM 2198 N N . GLN A 1 269 ? -0.443 21.251 0.087 1.00 72.25 269 GLN A N 1
ATOM 2199 C CA . GLN A 1 269 ? -0.647 19.964 0.755 1.00 72.25 269 GLN A CA 1
ATOM 2200 C C . GLN A 1 269 ? -0.182 18.800 -0.114 1.00 72.25 269 GLN A C 1
ATOM 2202 O O . GLN A 1 269 ? 0.534 17.943 0.402 1.00 72.25 269 GLN A O 1
ATOM 2207 N N . ILE A 1 270 ? -0.480 18.804 -1.418 1.00 82.25 270 ILE A N 1
ATOM 2208 C CA . ILE A 1 270 ? 0.020 17.790 -2.362 1.00 82.25 270 ILE A CA 1
ATOM 2209 C C . ILE A 1 270 ? 1.549 17.723 -2.305 1.00 82.25 270 ILE A C 1
ATOM 2211 O O . ILE A 1 270 ? 2.111 16.649 -2.091 1.00 82.25 270 ILE A O 1
ATOM 2215 N N . LEU A 1 271 ? 2.246 18.858 -2.398 1.00 81.19 271 LEU A N 1
ATOM 2216 C CA . LEU A 1 271 ? 3.712 18.892 -2.333 1.00 81.19 271 LEU A CA 1
ATOM 2217 C C . LEU A 1 271 ? 4.243 18.396 -0.977 1.00 81.19 271 LEU A C 1
ATOM 2219 O O . LEU A 1 271 ? 5.165 17.580 -0.914 1.00 81.19 271 LEU A O 1
ATOM 2223 N N . SER A 1 272 ? 3.639 18.845 0.129 1.00 71.62 272 SER A N 1
ATOM 2224 C CA . SER A 1 272 ? 4.028 18.439 1.488 1.00 71.62 272 SER A CA 1
ATOM 2225 C C . SER A 1 272 ? 3.815 16.938 1.733 1.00 71.62 272 SER A C 1
ATOM 2227 O O . SER A 1 272 ? 4.648 16.286 2.375 1.00 71.62 272 SER A O 1
ATOM 2229 N N . ASN A 1 273 ? 2.710 16.386 1.236 1.00 77.38 273 ASN A N 1
ATOM 2230 C CA . ASN A 1 273 ? 2.361 14.976 1.374 1.00 77.38 273 ASN A CA 1
ATOM 2231 C C . ASN A 1 273 ? 3.177 14.105 0.417 1.00 77.38 273 ASN A C 1
ATOM 2233 O O . ASN A 1 273 ? 3.584 13.018 0.812 1.00 77.38 273 ASN A O 1
ATOM 2237 N N . THR A 1 274 ? 3.539 14.609 -0.763 1.00 86.00 274 THR A N 1
ATOM 2238 C CA . THR A 1 274 ? 4.472 13.941 -1.685 1.00 86.00 274 THR A CA 1
ATOM 2239 C C . THR A 1 274 ? 5.849 13.782 -1.059 1.00 86.00 274 THR A C 1
ATOM 2241 O O . THR A 1 274 ? 6.404 12.687 -1.049 1.00 86.00 274 THR A O 1
ATOM 2244 N N . MET A 1 275 ? 6.376 14.837 -0.434 1.00 79.38 275 MET A N 1
ATOM 2245 C CA . MET A 1 275 ? 7.646 14.745 0.296 1.00 79.38 275 MET A CA 1
ATOM 2246 C C . MET A 1 275 ? 7.586 13.757 1.466 1.00 79.38 275 MET A C 1
ATOM 2248 O O . MET A 1 275 ? 8.603 13.187 1.850 1.00 79.38 275 MET A O 1
ATOM 2252 N N . THR A 1 276 ? 6.405 13.542 2.045 1.00 76.62 276 THR A N 1
ATOM 2253 C CA . THR A 1 276 ? 6.229 12.609 3.165 1.00 76.62 276 THR A CA 1
ATOM 2254 C C . THR A 1 276 ? 6.067 11.164 2.691 1.00 76.62 276 THR A C 1
ATOM 2256 O O . THR A 1 276 ? 6.670 10.277 3.283 1.00 76.62 276 THR A O 1
ATOM 2259 N N . ASN A 1 277 ? 5.299 10.925 1.626 1.00 83.06 277 ASN A N 1
ATOM 2260 C CA . ASN A 1 277 ? 4.944 9.582 1.158 1.00 83.06 277 ASN A CA 1
ATOM 2261 C C . ASN A 1 277 ? 5.875 9.031 0.068 1.00 83.06 277 ASN A C 1
ATOM 2263 O O . ASN A 1 277 ? 5.956 7.817 -0.094 1.00 83.06 277 ASN A O 1
ATOM 2267 N N . SER A 1 278 ? 6.570 9.895 -0.674 1.00 90.31 278 SER A N 1
ATOM 2268 C CA . SER A 1 278 ? 7.330 9.522 -1.880 1.00 90.31 278 SER A CA 1
ATOM 2269 C C . SER A 1 278 ? 8.711 10.169 -1.962 1.00 90.31 278 SER A C 1
ATOM 2271 O O . SER A 1 278 ? 9.471 9.862 -2.878 1.00 90.31 278 SER A O 1
ATOM 2273 N N . GLY A 1 279 ? 9.059 11.068 -1.034 1.00 86.69 279 GLY A N 1
ATOM 2274 C CA . GLY A 1 279 ? 10.266 11.895 -1.125 1.00 86.69 279 GLY A CA 1
ATOM 2275 C C . GLY A 1 279 ? 11.556 11.085 -1.291 1.00 86.69 279 GLY A C 1
ATOM 2276 O O . GLY A 1 279 ? 12.388 11.431 -2.127 1.00 86.69 279 GLY A O 1
ATOM 2277 N N . ILE A 1 280 ? 11.711 9.984 -0.545 1.00 84.81 280 ILE A N 1
ATOM 2278 C CA . ILE A 1 280 ? 12.886 9.099 -0.649 1.00 84.81 280 ILE A CA 1
ATOM 2279 C C . ILE A 1 280 ? 12.961 8.462 -2.041 1.00 84.81 280 ILE A C 1
ATOM 2281 O O . ILE A 1 280 ? 14.024 8.467 -2.657 1.00 84.81 280 ILE A O 1
ATOM 2285 N N . LEU A 1 281 ? 11.840 7.960 -2.568 1.00 92.06 281 LEU A N 1
ATOM 2286 C CA . LEU A 1 281 ? 11.796 7.347 -3.896 1.00 92.06 281 LEU A CA 1
ATOM 2287 C C . LEU A 1 281 ? 12.116 8.359 -5.005 1.00 92.06 281 LEU A C 1
ATOM 2289 O O . LEU A 1 281 ? 12.845 8.024 -5.940 1.00 92.06 281 LEU A O 1
ATOM 2293 N N . PHE A 1 282 ? 11.623 9.597 -4.892 1.00 92.75 282 PHE A N 1
ATOM 2294 C CA . PHE A 1 282 ? 11.981 10.680 -5.813 1.00 92.75 282 PHE A CA 1
ATOM 2295 C C . PHE A 1 282 ? 13.476 10.970 -5.775 1.00 92.75 282 PHE A C 1
ATOM 2297 O O . PHE A 1 282 ? 14.116 10.996 -6.824 1.00 92.75 282 PHE A O 1
ATOM 2304 N N . LEU A 1 283 ? 14.038 11.139 -4.576 1.00 88.31 283 LEU A N 1
ATOM 2305 C CA . LEU A 1 283 ? 15.456 11.430 -4.408 1.00 88.31 283 LEU A CA 1
ATOM 2306 C C . LEU A 1 283 ? 16.326 10.315 -5.003 1.00 88.31 283 LEU A C 1
ATOM 2308 O O . LEU A 1 283 ? 17.201 10.601 -5.813 1.00 88.31 283 LEU A O 1
ATOM 2312 N N . VAL A 1 284 ? 16.044 9.048 -4.680 1.00 88.62 284 VAL A N 1
ATOM 2313 C CA . VAL A 1 284 ? 16.784 7.898 -5.230 1.00 88.62 284 VAL A CA 1
ATOM 2314 C C . VAL A 1 284 ? 16.628 7.805 -6.751 1.00 88.62 284 VAL A C 1
ATOM 2316 O O . VAL A 1 284 ? 17.614 7.565 -7.443 1.00 88.62 284 VAL A O 1
ATOM 2319 N N . SER A 1 285 ? 15.426 8.043 -7.290 1.00 94.12 285 SER A N 1
ATOM 2320 C CA . SER A 1 285 ? 15.194 8.040 -8.744 1.00 94.12 285 SER A CA 1
ATOM 2321 C C . SER A 1 285 ? 15.998 9.127 -9.456 1.00 94.12 285 SER A C 1
ATOM 2323 O O . SER A 1 285 ? 16.639 8.838 -10.462 1.00 94.12 285 SER A O 1
ATOM 2325 N N . ILE A 1 286 ? 16.001 10.358 -8.929 1.00 93.25 286 ILE A N 1
ATOM 2326 C CA . ILE A 1 286 ? 16.755 11.488 -9.498 1.00 93.25 286 ILE A CA 1
ATOM 2327 C C . ILE A 1 286 ? 18.251 11.190 -9.466 1.00 93.25 286 ILE A C 1
ATOM 2329 O O . ILE A 1 286 ? 18.942 11.392 -10.461 1.00 93.25 286 ILE A O 1
ATOM 2333 N N . VAL A 1 287 ? 18.749 10.683 -8.340 1.00 87.19 287 VAL A N 1
ATOM 2334 C CA . VAL A 1 287 ? 20.161 10.345 -8.153 1.00 87.19 287 VAL A CA 1
ATOM 2335 C C . VAL A 1 287 ? 20.608 9.258 -9.126 1.00 87.19 287 VAL A C 1
ATOM 2337 O O . VAL A 1 287 ? 21.545 9.472 -9.893 1.00 87.19 287 VAL A O 1
ATOM 2340 N N . LEU A 1 288 ? 19.932 8.105 -9.125 1.00 88.44 288 LEU A N 1
ATOM 2341 C CA . LEU A 1 288 ? 20.294 6.984 -9.995 1.00 88.44 288 LEU A CA 1
ATOM 2342 C C . LEU A 1 288 ? 20.116 7.350 -11.469 1.00 88.44 288 LEU A C 1
ATOM 2344 O O . LEU A 1 288 ? 20.995 7.061 -12.278 1.00 88.44 288 LEU A O 1
ATOM 2348 N N . GLY A 1 289 ? 19.017 8.031 -11.806 1.00 92.56 289 GLY A N 1
ATOM 2349 C CA . GLY A 1 289 ? 18.761 8.525 -13.153 1.00 92.56 289 GLY A CA 1
ATOM 2350 C C . GLY A 1 289 ? 19.861 9.471 -13.628 1.00 92.56 289 GLY A C 1
ATOM 2351 O O . GLY A 1 289 ? 20.352 9.309 -14.740 1.00 92.56 289 GLY A O 1
ATOM 2352 N N . SER A 1 290 ? 20.322 10.388 -12.771 1.00 89.50 290 SER A N 1
ATOM 2353 C CA . SER A 1 290 ? 21.430 11.298 -13.095 1.00 89.50 290 SER A CA 1
ATOM 2354 C C . SER A 1 290 ? 22.728 10.532 -13.358 1.00 89.50 290 SER A C 1
ATOM 2356 O O . SER A 1 290 ? 23.368 10.765 -14.378 1.00 89.50 290 SER A O 1
ATOM 2358 N N . VAL A 1 291 ? 23.102 9.578 -12.496 1.00 85.50 291 VAL A N 1
ATOM 2359 C CA . VAL A 1 291 ? 24.329 8.769 -12.669 1.00 85.50 291 VAL A CA 1
ATOM 2360 C C . VAL A 1 291 ? 24.309 7.960 -13.968 1.00 85.50 291 VAL A C 1
ATOM 2362 O O . VAL A 1 291 ? 25.306 7.918 -14.696 1.00 85.50 291 VAL A O 1
ATOM 2365 N N . VAL A 1 292 ? 23.168 7.347 -14.287 1.00 90.12 292 VAL A N 1
ATOM 2366 C CA . VAL A 1 292 ? 22.981 6.599 -15.536 1.00 90.12 292 VAL A CA 1
ATOM 2367 C C . VAL A 1 292 ? 23.059 7.528 -16.749 1.00 90.12 292 VAL A C 1
ATOM 2369 O O . VAL A 1 292 ? 23.778 7.222 -17.698 1.00 90.12 292 VAL A O 1
ATOM 2372 N N . LEU A 1 293 ? 22.391 8.685 -16.703 1.00 91.19 293 LEU A N 1
ATOM 2373 C CA . LEU A 1 293 ? 22.406 9.670 -17.789 1.00 91.19 293 LEU A CA 1
ATOM 2374 C C . LEU A 1 293 ? 23.805 10.245 -18.039 1.00 91.19 293 LEU A C 1
ATOM 2376 O O . LEU A 1 293 ? 24.230 10.316 -19.190 1.00 91.19 293 LEU A O 1
ATOM 2380 N N . PHE A 1 294 ? 24.560 10.584 -16.988 1.00 86.81 294 PHE A N 1
ATOM 2381 C CA . PHE A 1 294 ? 25.955 11.026 -17.123 1.00 86.81 294 PHE A CA 1
ATOM 2382 C C . PHE A 1 294 ? 26.857 9.943 -17.729 1.00 86.81 294 PHE A C 1
ATOM 2384 O O . PHE A 1 294 ? 27.816 10.260 -18.430 1.00 86.81 294 PHE A O 1
ATOM 2391 N N . SER A 1 295 ? 26.535 8.668 -17.505 1.00 84.25 295 SER A N 1
ATOM 2392 C CA . SER A 1 295 ? 27.253 7.537 -18.104 1.00 84.25 295 SER A CA 1
ATOM 2393 C C . SER A 1 295 ? 26.857 7.265 -19.566 1.00 84.25 295 SER A C 1
ATOM 2395 O O . SER A 1 295 ? 27.536 6.490 -20.237 1.00 84.25 295 SER A O 1
ATOM 2397 N N . GLN A 1 296 ? 25.797 7.905 -20.077 1.00 89.50 296 GLN A N 1
ATOM 2398 C CA . GLN A 1 296 ? 25.280 7.755 -21.442 1.00 89.50 296 GLN A CA 1
ATOM 2399 C C . GLN A 1 296 ? 25.156 9.127 -22.147 1.00 89.50 296 GLN A C 1
ATOM 2401 O O . GLN A 1 296 ? 24.050 9.570 -22.463 1.00 89.50 296 GLN A O 1
ATOM 2406 N N . PRO A 1 297 ? 26.267 9.821 -22.467 1.00 86.50 297 PRO A N 1
ATOM 2407 C CA . PRO A 1 297 ? 26.229 11.187 -23.013 1.00 86.50 297 PRO A CA 1
ATOM 2408 C C . PRO A 1 297 ? 25.482 11.304 -24.354 1.00 86.50 297 PRO A C 1
ATOM 2410 O O . PRO A 1 297 ? 24.902 12.341 -24.662 1.00 86.50 297 PRO A O 1
ATOM 2413 N N . ASN A 1 298 ? 25.440 10.224 -25.141 1.00 89.81 298 ASN A N 1
ATOM 2414 C CA . ASN A 1 298 ? 24.734 10.180 -26.423 1.00 89.81 298 ASN A CA 1
ATOM 2415 C C . ASN A 1 298 ? 23.256 9.769 -26.299 1.00 89.81 298 ASN A C 1
ATOM 2417 O O . ASN A 1 298 ? 22.578 9.672 -27.325 1.00 89.81 298 ASN A O 1
ATOM 2421 N N . PHE A 1 299 ? 22.737 9.529 -25.089 1.00 93.25 299 PHE A N 1
ATOM 2422 C CA . PHE A 1 299 ? 21.392 8.991 -24.862 1.00 93.25 299 PHE A CA 1
ATOM 2423 C C . PHE A 1 299 ? 20.301 9.816 -25.558 1.00 93.25 299 PHE A C 1
ATOM 2425 O O . PHE A 1 299 ? 19.537 9.279 -26.360 1.00 93.25 299 PHE A O 1
ATOM 2432 N N . PHE A 1 300 ? 20.274 11.136 -25.340 1.00 92.56 300 PHE A N 1
ATOM 2433 C CA . PHE A 1 300 ? 19.249 12.009 -25.927 1.00 92.56 300 PHE A CA 1
ATOM 2434 C C . PHE A 1 300 ? 19.298 12.034 -27.457 1.00 92.56 300 PHE A C 1
ATOM 2436 O O . PHE A 1 300 ? 18.263 11.977 -28.113 1.00 92.56 300 PHE A O 1
ATOM 2443 N N . ARG A 1 301 ? 20.495 12.040 -28.055 1.00 90.81 301 ARG A N 1
ATOM 2444 C CA . ARG A 1 301 ? 20.634 11.928 -29.516 1.00 90.81 301 ARG A CA 1
ATOM 2445 C C . ARG A 1 301 ? 20.102 10.586 -30.022 1.00 90.81 301 ARG A C 1
ATOM 2447 O O . ARG A 1 301 ? 19.534 10.508 -31.106 1.00 90.81 301 ARG A O 1
ATOM 2454 N N . SER A 1 302 ? 20.284 9.540 -29.229 1.00 90.38 302 SER A N 1
ATOM 2455 C CA . SER A 1 302 ? 19.975 8.162 -29.592 1.00 90.38 302 SER A CA 1
ATOM 2456 C C . SER A 1 302 ? 18.480 7.878 -29.595 1.00 90.38 302 SER A C 1
ATOM 2458 O O . SER A 1 302 ? 17.994 7.332 -30.584 1.00 90.38 302 SER A O 1
ATOM 2460 N N . ILE A 1 303 ? 17.743 8.341 -28.578 1.00 92.00 303 ILE A N 1
ATOM 2461 C CA . ILE A 1 303 ? 16.279 8.169 -28.486 1.00 92.00 303 ILE A CA 1
ATOM 2462 C C . ILE A 1 303 ? 15.500 8.868 -29.606 1.00 92.00 303 ILE A C 1
ATOM 2464 O O . ILE A 1 303 ? 14.399 8.437 -29.939 1.00 92.00 303 ILE A O 1
ATOM 2468 N N . PHE A 1 304 ? 16.062 9.921 -30.206 1.00 88.94 304 PHE A N 1
ATOM 2469 C CA . PHE A 1 304 ? 15.445 10.634 -31.331 1.00 88.94 304 PHE A CA 1
ATOM 2470 C C . PHE A 1 304 ? 16.018 10.233 -32.696 1.00 88.94 304 PHE A C 1
ATOM 2472 O O . PHE A 1 304 ? 15.553 10.711 -33.731 1.00 88.94 304 PHE A O 1
ATOM 2479 N N . SER A 1 305 ? 17.013 9.345 -32.727 1.00 86.69 305 SER A N 1
ATOM 2480 C CA . SER A 1 305 ? 17.589 8.848 -33.976 1.00 86.69 305 SER A CA 1
ATOM 2481 C C . SER A 1 305 ? 16.795 7.665 -34.543 1.00 86.69 305 SER A C 1
ATOM 2483 O O . SER A 1 305 ? 15.981 7.047 -33.863 1.00 86.69 305 SER A O 1
ATOM 2485 N N . LYS A 1 306 ? 17.047 7.310 -35.810 1.00 81.06 306 LYS A N 1
ATOM 2486 C CA . LYS A 1 306 ? 16.438 6.125 -36.443 1.00 81.06 306 LYS A CA 1
ATOM 2487 C C . LYS A 1 306 ? 17.071 4.800 -35.995 1.00 81.06 306 LYS A C 1
ATOM 2489 O O . LYS A 1 306 ? 16.587 3.751 -36.419 1.00 81.06 306 LYS A O 1
ATOM 2494 N N . ARG A 1 307 ? 18.141 4.810 -35.195 1.00 85.19 307 ARG A N 1
ATOM 2495 C CA . ARG A 1 307 ? 18.807 3.581 -34.736 1.00 85.19 307 ARG A CA 1
ATOM 2496 C C . ARG A 1 307 ? 17.992 2.905 -33.636 1.00 85.19 307 ARG A C 1
ATOM 2498 O O . ARG A 1 307 ? 17.225 3.566 -32.945 1.00 85.19 307 ARG A O 1
ATOM 2505 N N . ASP A 1 308 ? 18.181 1.605 -33.462 1.00 85.31 308 ASP A N 1
ATOM 2506 C CA . ASP A 1 308 ? 17.588 0.909 -32.323 1.00 85.31 308 ASP A CA 1
ATOM 2507 C C . ASP A 1 308 ? 18.388 1.208 -31.047 1.00 85.31 308 ASP A C 1
ATOM 2509 O O . ASP A 1 308 ? 19.616 1.356 -31.075 1.00 85.31 308 ASP A O 1
ATOM 2513 N N . LEU A 1 309 ? 17.677 1.352 -29.928 1.00 90.38 309 LEU A N 1
ATOM 2514 C CA . LEU A 1 309 ? 18.292 1.581 -28.624 1.00 90.38 309 LEU A CA 1
ATOM 2515 C C . LEU A 1 309 ? 19.007 0.318 -28.147 1.00 90.38 309 LEU A C 1
ATOM 2517 O O . LEU A 1 309 ? 18.518 -0.797 -28.344 1.00 90.38 309 LEU A O 1
ATOM 2521 N N . THR A 1 310 ? 20.146 0.492 -27.480 1.00 91.50 310 THR A N 1
ATOM 2522 C CA . THR A 1 310 ? 20.786 -0.618 -26.767 1.00 91.50 310 THR A CA 1
ATOM 2523 C C . THR A 1 310 ? 19.929 -1.046 -25.567 1.00 91.50 310 THR A C 1
ATOM 2525 O O . THR A 1 310 ? 19.024 -0.327 -25.137 1.00 91.50 310 THR A O 1
ATOM 2528 N N . GLU A 1 311 ? 20.181 -2.232 -24.997 1.00 89.88 311 GLU A N 1
ATOM 2529 C CA . GLU A 1 311 ? 19.398 -2.715 -23.842 1.00 89.88 311 GLU A CA 1
ATOM 2530 C C . GLU A 1 311 ? 19.471 -1.766 -22.629 1.00 89.88 311 GLU A C 1
ATOM 2532 O O . GLU A 1 311 ? 18.479 -1.596 -21.911 1.00 89.88 311 GLU A O 1
ATOM 2537 N N . ASP A 1 312 ? 20.633 -1.151 -22.396 1.00 92.00 312 ASP A N 1
ATOM 2538 C CA . ASP A 1 312 ? 20.852 -0.187 -21.319 1.00 92.00 312 ASP A CA 1
ATOM 2539 C C . ASP A 1 312 ? 20.142 1.142 -21.601 1.00 92.00 312 ASP A C 1
ATOM 2541 O O . ASP A 1 312 ? 19.443 1.643 -20.725 1.00 92.00 312 ASP A O 1
ATOM 2545 N N . GLU A 1 313 ? 20.204 1.670 -22.827 1.00 94.12 313 GLU A N 1
ATOM 2546 C CA . GLU A 1 313 ? 19.450 2.868 -23.222 1.00 94.12 313 GLU A CA 1
ATOM 2547 C C . GLU A 1 313 ? 17.936 2.642 -23.138 1.00 94.12 313 GLU A C 1
ATOM 2549 O O . GLU A 1 313 ? 17.206 3.495 -22.635 1.00 94.12 313 GLU A O 1
ATOM 2554 N N . GLY A 1 314 ? 17.446 1.473 -23.561 1.00 94.81 314 GLY A N 1
ATOM 2555 C CA . GLY A 1 314 ? 16.036 1.103 -23.418 1.00 94.81 314 GLY A CA 1
ATOM 2556 C C . GLY A 1 314 ? 15.595 1.040 -21.951 1.00 94.81 314 GLY A C 1
ATOM 2557 O O . GLY A 1 314 ? 14.503 1.499 -21.606 1.00 94.81 314 GLY A O 1
ATOM 2558 N N . SER A 1 315 ? 16.462 0.537 -21.066 1.00 95.50 315 SER A N 1
ATOM 2559 C CA . SER A 1 315 ? 16.221 0.533 -19.616 1.00 95.50 315 SER A CA 1
ATOM 2560 C C . SER A 1 315 ? 16.240 1.955 -19.038 1.00 95.50 315 SER A C 1
ATOM 2562 O O . SER A 1 315 ? 15.348 2.303 -18.265 1.00 95.50 315 SER A O 1
ATOM 2564 N N . THR A 1 316 ? 17.179 2.813 -19.457 1.00 97.12 316 THR A N 1
ATOM 2565 C CA . THR A 1 316 ? 17.226 4.237 -19.074 1.00 97.12 316 THR A CA 1
ATOM 2566 C C . THR A 1 316 ? 15.952 4.970 -19.488 1.00 97.12 316 THR A C 1
ATOM 2568 O O . THR A 1 316 ? 15.322 5.628 -18.659 1.00 97.12 316 THR A O 1
ATOM 2571 N N . LEU A 1 317 ? 15.523 4.816 -20.745 1.00 97.25 317 LEU A N 1
ATOM 2572 C CA . LEU A 1 317 ? 14.298 5.424 -21.262 1.00 97.25 317 LEU A CA 1
ATOM 2573 C C . LEU A 1 317 ? 13.068 4.952 -20.485 1.00 97.25 317 LEU A C 1
ATOM 2575 O O . LEU A 1 317 ? 12.244 5.770 -20.084 1.00 97.25 317 LEU A O 1
ATOM 2579 N N . SER A 1 318 ? 12.966 3.646 -20.223 1.00 97.88 318 SER A N 1
ATOM 2580 C CA . SER A 1 318 ? 11.893 3.084 -19.401 1.00 97.88 318 SER A CA 1
ATOM 2581 C C . SER A 1 318 ? 11.880 3.713 -18.003 1.00 97.88 318 SER A C 1
ATOM 2583 O O . SER A 1 318 ? 10.815 4.089 -17.520 1.00 97.88 318 SER A O 1
ATOM 2585 N N . GLY A 1 319 ? 13.047 3.879 -17.370 1.00 98.25 319 GLY A N 1
ATOM 2586 C CA . GLY A 1 319 ? 13.175 4.561 -16.080 1.00 98.25 319 GLY A CA 1
ATOM 2587 C C . GLY A 1 319 ? 12.642 5.996 -16.114 1.00 98.25 319 GLY A C 1
ATOM 2588 O O . GLY A 1 319 ? 11.821 6.368 -15.276 1.00 98.25 319 GLY A O 1
ATOM 2589 N N . ILE A 1 320 ? 13.020 6.771 -17.136 1.00 98.38 320 ILE A N 1
ATOM 2590 C CA . ILE A 1 320 ? 12.552 8.154 -17.334 1.00 98.38 320 ILE A CA 1
ATOM 2591 C C . ILE A 1 320 ? 11.040 8.207 -17.557 1.00 98.38 320 ILE A C 1
ATOM 2593 O O . ILE A 1 320 ? 10.373 9.028 -16.931 1.00 98.38 320 ILE A O 1
ATOM 2597 N N . ILE A 1 321 ? 10.485 7.331 -18.401 1.00 98.56 321 ILE A N 1
ATOM 2598 C CA . ILE A 1 321 ? 9.040 7.294 -18.674 1.00 98.56 321 ILE A CA 1
ATOM 2599 C C . ILE A 1 321 ? 8.257 7.061 -17.380 1.00 98.56 321 ILE A C 1
ATOM 2601 O O . ILE A 1 321 ? 7.309 7.797 -17.095 1.00 98.56 321 ILE A O 1
ATOM 2605 N N . PHE A 1 322 ? 8.671 6.089 -16.563 1.00 98.75 322 PHE A N 1
ATOM 2606 C CA . PHE A 1 322 ? 8.013 5.817 -15.286 1.00 98.75 322 PHE A CA 1
ATOM 2607 C C . PHE A 1 322 ? 8.190 6.961 -14.279 1.00 98.75 322 PHE A C 1
ATOM 2609 O O . PHE A 1 322 ? 7.228 7.321 -13.602 1.00 98.75 322 PHE A O 1
ATOM 2616 N N . PHE A 1 323 ? 9.371 7.583 -14.215 1.00 98.56 323 PHE A N 1
ATOM 2617 C CA . PHE A 1 323 ? 9.633 8.731 -13.343 1.00 98.56 323 PHE A CA 1
ATOM 2618 C C . PHE A 1 323 ? 8.776 9.955 -13.699 1.00 98.56 323 PHE A C 1
ATOM 2620 O O . PHE A 1 323 ? 8.122 10.535 -12.832 1.00 98.56 323 PHE A O 1
ATOM 2627 N N . VAL A 1 324 ? 8.733 10.328 -14.982 1.00 98.06 324 VAL A N 1
ATOM 2628 C CA . VAL A 1 324 ? 7.924 11.454 -15.476 1.00 98.06 324 VAL A CA 1
ATOM 2629 C C . VAL A 1 324 ? 6.436 11.172 -15.283 1.00 98.06 324 VAL A C 1
ATOM 2631 O O . VAL A 1 324 ? 5.697 12.046 -14.831 1.00 98.06 324 VAL A O 1
ATOM 2634 N N . SER A 1 325 ? 5.998 9.938 -15.541 1.00 98.12 325 SER A N 1
ATOM 2635 C CA . SER A 1 325 ? 4.608 9.538 -15.294 1.00 98.12 325 SER A CA 1
ATOM 2636 C C . SER A 1 325 ? 4.261 9.610 -13.804 1.00 98.12 325 SER A C 1
ATOM 2638 O O . SER A 1 325 ? 3.177 10.066 -13.458 1.00 98.12 325 SER A O 1
ATOM 2640 N N . ALA A 1 326 ? 5.182 9.257 -12.900 1.00 97.75 326 ALA A N 1
ATOM 2641 C CA . ALA A 1 326 ? 4.977 9.408 -11.460 1.00 97.75 326 ALA A CA 1
ATOM 2642 C C . ALA A 1 326 ? 4.818 10.880 -11.032 1.00 97.75 326 ALA A C 1
ATOM 2644 O O . ALA A 1 326 ? 3.939 11.185 -10.225 1.00 97.75 326 ALA A O 1
ATOM 2645 N N . LEU A 1 327 ? 5.615 11.801 -11.593 1.00 95.19 327 LEU A N 1
ATOM 2646 C CA . LEU A 1 327 ? 5.469 13.248 -11.361 1.00 95.19 327 LEU A CA 1
ATOM 2647 C C . LEU A 1 327 ? 4.101 13.760 -11.821 1.00 95.19 327 LEU A C 1
ATOM 2649 O O . LEU A 1 327 ? 3.437 14.504 -11.100 1.00 95.19 327 LEU A O 1
ATOM 2653 N N . ALA A 1 328 ? 3.651 13.327 -12.995 1.00 93.19 328 ALA A N 1
ATOM 2654 C CA . ALA A 1 328 ? 2.326 13.676 -13.486 1.00 93.19 328 ALA A CA 1
ATOM 2655 C C . ALA A 1 328 ? 1.203 13.059 -12.637 1.00 93.19 328 ALA A C 1
ATOM 2657 O O . ALA A 1 328 ? 0.183 13.706 -12.422 1.00 93.19 328 ALA A O 1
ATOM 2658 N N . GLY A 1 329 ? 1.408 11.861 -12.080 1.00 94.38 329 GLY A N 1
ATOM 2659 C CA . GLY A 1 329 ? 0.498 11.251 -11.108 1.00 94.38 329 GLY A CA 1
ATOM 2660 C C . GLY A 1 329 ? 0.333 12.086 -9.837 1.00 94.38 329 GLY A C 1
ATOM 2661 O O . GLY A 1 329 ? -0.780 12.216 -9.335 1.00 94.38 329 GLY A O 1
ATOM 2662 N N . VAL A 1 330 ? 1.406 12.724 -9.353 1.00 94.12 330 VAL A N 1
ATOM 2663 C CA . VAL A 1 330 ? 1.314 13.723 -8.271 1.00 94.12 330 VAL A CA 1
ATOM 2664 C C . VAL A 1 330 ? 0.475 14.927 -8.711 1.00 94.12 330 VAL A C 1
ATOM 2666 O O . VAL A 1 330 ? -0.346 15.410 -7.937 1.00 94.12 330 VAL A O 1
ATOM 2669 N N . GLY A 1 331 ? 0.635 15.387 -9.955 1.00 90.56 331 GLY A N 1
ATOM 2670 C CA . GLY A 1 331 ? -0.196 16.450 -10.530 1.00 90.56 331 GLY A CA 1
ATOM 2671 C C . GLY A 1 331 ? -1.683 16.082 -10.607 1.00 90.56 331 GLY A C 1
ATOM 2672 O O . GLY A 1 331 ? -2.531 16.891 -10.241 1.00 90.56 331 GLY A O 1
ATOM 2673 N N . ALA A 1 332 ? -2.003 14.844 -10.998 1.00 90.44 332 ALA A N 1
ATOM 2674 C CA . ALA A 1 332 ? -3.377 14.344 -11.104 1.00 90.44 332 ALA A CA 1
ATOM 2675 C C . ALA A 1 332 ? -4.131 14.345 -9.762 1.00 90.44 332 ALA A C 1
ATOM 2677 O O . ALA A 1 332 ? -5.356 14.438 -9.743 1.00 90.44 332 ALA A O 1
ATOM 2678 N N . MET A 1 333 ? -3.418 14.319 -8.629 1.00 88.94 333 MET A N 1
ATOM 2679 C CA . MET A 1 333 ? -4.034 14.427 -7.300 1.00 88.94 333 MET A CA 1
ATOM 2680 C C . MET A 1 333 ? -4.729 15.766 -7.061 1.00 88.94 333 MET A C 1
ATOM 2682 O O . MET A 1 333 ? -5.562 15.833 -6.166 1.00 88.94 333 MET A O 1
ATOM 2686 N N . ALA A 1 334 ? -4.446 16.801 -7.861 1.00 84.12 334 ALA A N 1
ATOM 2687 C CA . ALA A 1 334 ? -5.171 18.071 -7.803 1.00 84.12 334 ALA A CA 1
ATOM 2688 C C . ALA A 1 334 ? -6.664 17.937 -8.157 1.00 84.12 334 ALA A C 1
ATOM 2690 O O . ALA A 1 334 ? -7.439 18.840 -7.861 1.00 84.12 334 ALA A O 1
ATOM 2691 N N . ILE A 1 335 ? -7.055 16.828 -8.794 1.00 79.94 335 ILE A N 1
ATOM 2692 C CA . ILE A 1 335 ? -8.444 16.502 -9.145 1.00 79.94 335 ILE A CA 1
ATOM 2693 C C . ILE A 1 335 ? -9.099 15.651 -8.035 1.00 79.94 335 ILE A C 1
ATOM 2695 O O . ILE A 1 335 ? -10.313 15.479 -8.014 1.00 79.94 335 ILE A O 1
ATOM 2699 N N . SER A 1 336 ? -8.314 15.122 -7.088 1.00 77.44 336 SER A N 1
ATOM 2700 C CA . SER A 1 336 ? -8.830 14.259 -6.023 1.00 77.44 336 SER A CA 1
ATOM 2701 C C . SER A 1 336 ? -9.621 15.070 -4.991 1.00 77.44 336 SER A C 1
ATOM 2703 O O . SER A 1 336 ? -9.104 16.069 -4.486 1.00 77.44 336 SER A O 1
ATOM 2705 N N . PRO A 1 337 ? -10.820 14.615 -4.581 1.00 67.69 337 PRO A N 1
ATOM 2706 C CA . PRO A 1 337 ? -11.647 15.350 -3.628 1.00 67.69 337 PRO A CA 1
ATOM 2707 C C . PRO A 1 337 ? -10.997 15.469 -2.244 1.00 67.69 337 PRO A C 1
ATOM 2709 O O . PRO A 1 337 ? -11.161 16.491 -1.589 1.00 67.69 337 PRO A O 1
ATOM 2712 N N . ALA A 1 338 ? -10.219 14.470 -1.813 1.00 69.12 338 ALA A N 1
ATOM 2713 C CA . ALA A 1 338 ? -9.484 14.492 -0.547 1.00 69.12 338 ALA A CA 1
ATOM 2714 C C . ALA A 1 338 ? -8.098 13.859 -0.680 1.00 69.12 338 ALA A C 1
ATOM 2716 O O . ALA A 1 338 ? -7.906 12.943 -1.478 1.00 69.12 338 ALA A O 1
ATOM 2717 N N . LEU A 1 339 ? -7.142 14.306 0.143 1.00 75.12 339 LEU A N 1
ATOM 2718 C CA . LEU A 1 339 ? -5.747 13.855 0.104 1.00 75.12 339 LEU A CA 1
ATOM 2719 C C . LEU A 1 339 ? -5.417 12.856 1.222 1.00 75.12 339 LEU A C 1
ATOM 2721 O O . LEU A 1 339 ? -4.902 13.217 2.282 1.00 75.12 339 LEU A O 1
ATOM 2725 N N . PHE A 1 340 ? -5.661 11.572 0.965 1.00 80.81 340 PHE A N 1
ATOM 2726 C CA . PHE A 1 340 ? -5.235 10.484 1.849 1.00 80.81 340 PHE A CA 1
ATOM 2727 C C . PHE A 1 340 ? -3.878 9.902 1.414 1.00 80.81 340 PHE A C 1
ATOM 2729 O O . PHE A 1 340 ? -3.612 9.860 0.212 1.00 80.81 340 PHE A O 1
ATOM 2736 N N . PRO A 1 341 ? -3.040 9.371 2.335 1.00 81.38 341 PRO A N 1
ATOM 2737 C CA . PRO A 1 341 ? -1.746 8.770 1.981 1.00 81.38 341 PRO A CA 1
ATOM 2738 C C . PRO A 1 341 ? -1.836 7.744 0.841 1.00 81.38 341 PRO A C 1
ATOM 2740 O O . PRO A 1 341 ? -1.053 7.792 -0.101 1.00 81.38 341 PRO A O 1
ATOM 2743 N N . ARG A 1 342 ? -2.875 6.898 0.857 1.00 86.88 342 ARG A N 1
ATOM 2744 C CA . ARG A 1 342 ? -3.154 5.877 -0.167 1.00 86.88 342 ARG A CA 1
ATOM 2745 C C . ARG A 1 342 ? -3.173 6.371 -1.621 1.00 86.88 342 ARG A C 1
ATOM 2747 O O . ARG A 1 342 ? -2.903 5.575 -2.512 1.00 86.88 342 ARG A O 1
ATOM 2754 N N . LEU A 1 343 ? -3.406 7.661 -1.888 1.00 88.75 343 LEU A N 1
ATOM 2755 C CA . LEU A 1 343 ? -3.331 8.206 -3.252 1.00 88.75 343 LEU A CA 1
ATOM 2756 C C . LEU A 1 343 ? -1.935 8.086 -3.876 1.00 88.75 343 LEU A C 1
ATOM 2758 O O . LEU A 1 343 ? -1.814 7.910 -5.085 1.00 88.75 343 LEU A O 1
ATOM 2762 N N . TRP A 1 344 ? -0.874 8.124 -3.065 1.00 93.50 344 TRP A N 1
ATOM 2763 C CA . TRP A 1 344 ? 0.506 7.982 -3.542 1.00 93.50 344 TRP A CA 1
ATOM 2764 C C . TRP A 1 344 ? 0.890 6.541 -3.890 1.00 93.50 344 TRP A C 1
ATOM 2766 O O . TRP A 1 344 ? 2.021 6.309 -4.308 1.00 93.50 344 TRP A O 1
ATOM 2776 N N . PHE A 1 345 ? -0.018 5.567 -3.758 1.00 95.81 345 PHE A N 1
ATOM 2777 C CA . PHE A 1 345 ? 0.265 4.164 -4.061 1.00 95.81 345 PHE A CA 1
ATOM 2778 C C . PHE A 1 345 ? 0.778 3.966 -5.493 1.00 95.81 345 PHE A C 1
ATOM 2780 O O . PHE A 1 345 ? 1.892 3.478 -5.677 1.00 95.81 345 PHE A O 1
ATOM 2787 N N . ALA A 1 346 ? 0.015 4.410 -6.499 1.00 96.12 346 ALA A N 1
ATOM 2788 C CA . ALA A 1 346 ? 0.400 4.269 -7.905 1.00 96.12 346 ALA A CA 1
ATOM 2789 C C . ALA A 1 346 ? 1.690 5.047 -8.219 1.00 96.12 346 ALA A C 1
ATOM 2791 O O . ALA A 1 346 ? 2.597 4.507 -8.846 1.00 96.12 346 ALA A O 1
ATOM 2792 N N . VAL A 1 347 ? 1.827 6.276 -7.700 1.00 97.44 347 VAL A N 1
ATOM 2793 C CA . VAL A 1 347 ? 3.057 7.082 -7.827 1.00 97.44 347 VAL A CA 1
ATOM 2794 C C . VAL A 1 347 ? 4.271 6.315 -7.302 1.00 97.44 347 VAL A C 1
ATOM 2796 O O . VAL A 1 347 ? 5.286 6.218 -7.991 1.00 97.44 347 VAL A O 1
ATOM 2799 N N . ASN A 1 348 ? 4.169 5.718 -6.113 1.00 98.06 348 ASN A N 1
ATOM 2800 C CA . ASN A 1 348 ? 5.266 4.968 -5.512 1.00 98.06 348 ASN A CA 1
ATOM 2801 C C . ASN A 1 348 ? 5.592 3.697 -6.299 1.00 98.06 348 ASN A C 1
ATOM 2803 O O . ASN A 1 348 ? 6.770 3.393 -6.472 1.00 98.06 348 ASN A O 1
ATOM 2807 N N . VAL A 1 349 ? 4.587 2.992 -6.831 1.00 98.69 349 VAL A N 1
ATOM 2808 C CA . VAL A 1 349 ? 4.803 1.846 -7.731 1.00 98.69 349 VAL A CA 1
ATOM 2809 C C . VAL A 1 349 ? 5.618 2.261 -8.957 1.00 98.69 349 VAL A C 1
ATOM 2811 O O . VAL A 1 349 ? 6.635 1.631 -9.249 1.00 98.69 349 VAL A O 1
ATOM 2814 N N . LEU A 1 350 ? 5.255 3.357 -9.628 1.00 98.75 350 LEU A N 1
ATOM 2815 C CA . LEU A 1 350 ? 5.990 3.845 -10.802 1.00 98.75 350 LEU A CA 1
ATOM 2816 C C . LEU A 1 350 ? 7.409 4.304 -10.453 1.00 98.75 350 LEU A C 1
ATOM 2818 O O . LEU A 1 350 ? 8.346 3.982 -11.180 1.00 98.75 350 LEU A O 1
ATOM 2822 N N . LEU A 1 351 ? 7.602 4.994 -9.325 1.00 98.69 351 LEU A N 1
ATOM 2823 C CA . LEU A 1 351 ? 8.940 5.384 -8.869 1.00 98.69 351 LEU A CA 1
ATOM 2824 C C . LEU A 1 351 ? 9.815 4.166 -8.558 1.00 98.69 351 LEU A C 1
ATOM 2826 O O . LEU A 1 351 ? 10.988 4.148 -8.922 1.00 98.69 351 LEU A O 1
ATOM 2830 N N . MET A 1 352 ? 9.256 3.125 -7.939 1.00 98.62 352 MET A N 1
ATOM 2831 C CA . MET A 1 352 ? 9.978 1.874 -7.708 1.00 98.62 352 MET A CA 1
ATOM 2832 C C . MET A 1 352 ? 10.356 1.193 -9.031 1.00 98.62 352 MET A C 1
ATOM 2834 O O . MET A 1 352 ? 11.502 0.776 -9.185 1.00 98.62 352 MET A O 1
ATOM 2838 N N . ILE A 1 353 ? 9.452 1.137 -10.017 1.00 98.75 353 ILE A N 1
ATOM 2839 C CA . ILE A 1 353 ? 9.771 0.610 -11.357 1.00 98.75 353 ILE A CA 1
ATOM 2840 C C . ILE A 1 353 ? 10.859 1.461 -12.034 1.00 98.75 353 ILE A C 1
ATOM 2842 O O . ILE A 1 353 ? 11.771 0.911 -12.654 1.00 98.75 353 ILE A O 1
ATOM 2846 N N . SER A 1 354 ? 10.809 2.786 -11.882 1.00 98.69 354 SER A N 1
ATOM 2847 C CA . SER A 1 354 ? 11.837 3.721 -12.358 1.00 98.69 354 SER A CA 1
ATOM 2848 C C . SER A 1 354 ? 13.211 3.406 -11.755 1.00 98.69 354 SER A C 1
ATOM 2850 O O . SER A 1 354 ? 14.172 3.187 -12.492 1.00 98.69 354 SER A O 1
ATOM 2852 N N . ILE A 1 355 ? 13.292 3.266 -10.426 1.00 97.38 355 ILE A N 1
ATOM 2853 C CA . ILE A 1 355 ? 14.520 2.888 -9.707 1.00 97.38 355 ILE A CA 1
ATOM 2854 C C . ILE A 1 355 ? 15.056 1.548 -10.209 1.00 97.38 355 ILE A C 1
ATOM 2856 O O . ILE A 1 355 ? 16.248 1.434 -10.487 1.00 97.38 355 ILE A O 1
ATOM 2860 N N . LEU A 1 356 ? 14.193 0.538 -10.354 1.00 96.69 356 LEU A N 1
ATOM 2861 C CA . LEU A 1 356 ? 14.597 -0.784 -10.836 1.00 96.69 356 LEU A CA 1
ATOM 2862 C C . LEU A 1 356 ? 15.146 -0.724 -12.269 1.00 96.69 356 LEU A C 1
ATOM 2864 O O . LEU A 1 356 ? 16.121 -1.408 -12.567 1.00 96.69 356 LEU A O 1
ATOM 2868 N N . ASN A 1 357 ? 14.568 0.108 -13.139 1.00 97.44 357 ASN A N 1
ATOM 2869 C CA . ASN A 1 357 ? 15.053 0.318 -14.505 1.00 97.44 357 ASN A CA 1
ATOM 2870 C C . ASN A 1 357 ? 16.399 1.052 -14.547 1.00 97.44 357 ASN A C 1
ATOM 2872 O O . ASN A 1 357 ? 17.304 0.613 -15.258 1.00 97.44 357 ASN A O 1
ATOM 2876 N N . PHE A 1 358 ? 16.567 2.122 -13.763 1.00 95.62 358 PHE A N 1
ATOM 2877 C CA . PHE A 1 358 ? 17.854 2.813 -13.653 1.00 95.62 358 PHE A CA 1
ATOM 2878 C C . PHE A 1 358 ? 18.932 1.907 -13.069 1.00 95.62 358 PHE A C 1
ATOM 2880 O O . PHE A 1 358 ? 20.046 1.875 -13.580 1.00 95.62 358 PHE A O 1
ATOM 2887 N N . LEU A 1 359 ? 18.594 1.102 -12.062 1.00 91.69 359 LEU A N 1
ATOM 2888 C CA . LEU A 1 359 ? 19.499 0.102 -11.515 1.00 91.69 359 LEU A CA 1
ATOM 2889 C C . LEU A 1 359 ? 19.887 -0.942 -12.572 1.00 91.69 359 LEU A C 1
ATOM 2891 O O . LEU A 1 359 ? 21.065 -1.260 -12.705 1.00 91.69 359 LEU A O 1
ATOM 2895 N N . THR A 1 360 ? 18.930 -1.455 -13.351 1.00 91.69 360 THR A N 1
ATOM 2896 C CA . THR A 1 360 ? 19.218 -2.391 -14.446 1.00 91.69 360 THR A CA 1
ATOM 2897 C C . THR A 1 360 ? 20.129 -1.759 -15.503 1.00 91.69 360 THR A C 1
ATOM 2899 O O . THR A 1 360 ? 21.101 -2.396 -15.907 1.00 91.69 360 THR A O 1
ATOM 2902 N N . SER A 1 361 ? 19.885 -0.504 -15.896 1.00 92.06 361 SER A N 1
ATOM 2903 C CA . SER A 1 361 ? 20.758 0.236 -16.820 1.00 92.06 361 SER A CA 1
ATOM 2904 C C . SER A 1 361 ? 22.171 0.417 -16.250 1.00 92.06 361 SER A C 1
ATOM 2906 O O . SER A 1 361 ? 23.156 0.048 -16.889 1.00 92.06 361 SER A O 1
ATOM 2908 N N . TYR A 1 362 ? 22.279 0.854 -14.991 1.00 87.69 362 TYR A N 1
ATOM 2909 C CA . TYR A 1 362 ? 23.549 0.988 -14.274 1.00 87.69 362 TYR A CA 1
ATOM 2910 C C . TYR A 1 362 ? 24.348 -0.326 -14.255 1.00 87.69 362 TYR A C 1
ATOM 2912 O O . TYR A 1 362 ? 25.543 -0.338 -14.551 1.00 87.69 362 TYR A O 1
ATOM 2920 N N . GLN A 1 363 ? 23.686 -1.457 -13.992 1.00 85.69 363 GLN A N 1
ATOM 2921 C CA . GLN A 1 363 ? 24.327 -2.774 -14.024 1.00 85.69 363 GLN A CA 1
ATOM 2922 C C . GLN A 1 363 ? 24.802 -3.183 -15.421 1.00 85.69 363 GLN A C 1
ATOM 2924 O O . GLN A 1 363 ? 25.849 -3.815 -15.555 1.00 85.69 363 GLN A O 1
ATOM 2929 N N . MET A 1 364 ? 24.059 -2.822 -16.469 1.00 86.31 364 MET A N 1
ATOM 2930 C CA . MET A 1 364 ? 24.443 -3.118 -17.849 1.00 86.31 364 MET A CA 1
ATOM 2931 C C . MET A 1 364 ? 25.617 -2.268 -18.340 1.00 86.31 364 MET A C 1
ATOM 2933 O O . MET A 1 364 ? 26.427 -2.769 -19.118 1.00 86.31 364 MET A O 1
ATOM 2937 N N . LEU A 1 365 ? 25.729 -1.026 -17.869 1.00 83.31 365 LEU A N 1
ATOM 2938 C CA . LEU A 1 365 ? 26.835 -0.115 -18.183 1.00 83.31 365 LEU A CA 1
ATOM 2939 C C . LEU A 1 365 ? 28.151 -0.501 -17.492 1.00 83.31 365 LEU A C 1
ATOM 2941 O O . LEU A 1 365 ? 29.221 -0.050 -17.896 1.00 83.31 365 LEU A O 1
ATOM 2945 N N . ARG A 1 366 ? 28.082 -1.320 -16.438 1.00 75.75 366 ARG A N 1
ATOM 2946 C CA . ARG A 1 366 ? 29.219 -1.704 -15.589 1.00 75.75 366 ARG A CA 1
ATOM 2947 C C . ARG A 1 366 ? 29.388 -3.228 -15.499 1.00 75.75 366 ARG A C 1
ATOM 2949 O O . ARG A 1 366 ? 29.818 -3.739 -14.471 1.00 75.75 366 ARG A O 1
ATOM 2956 N N . LYS A 1 367 ? 29.046 -3.965 -16.565 1.00 67.44 367 LYS A N 1
ATOM 2957 C CA . LYS A 1 367 ? 29.020 -5.448 -16.594 1.00 67.44 367 LYS A CA 1
ATOM 2958 C C . LYS A 1 367 ? 30.296 -6.121 -16.072 1.00 67.44 367 LYS A C 1
ATOM 2960 O O . LYS A 1 367 ? 30.191 -7.181 -15.460 1.00 67.44 367 LYS A O 1
ATOM 2965 N N . ASP A 1 368 ? 31.457 -5.500 -16.273 1.00 57.53 368 ASP A N 1
ATOM 2966 C CA . ASP A 1 368 ? 32.759 -6.053 -15.877 1.00 57.53 368 ASP A CA 1
ATOM 2967 C C . ASP A 1 368 ? 33.209 -5.627 -14.464 1.00 57.53 368 ASP A C 1
ATOM 2969 O O . ASP A 1 368 ? 34.252 -6.063 -13.980 1.00 57.53 368 ASP A O 1
ATOM 2973 N N . ALA A 1 369 ? 32.437 -4.778 -13.774 1.00 61.66 369 ALA A N 1
ATOM 2974 C CA . ALA A 1 369 ? 32.747 -4.328 -12.422 1.00 61.66 369 ALA A CA 1
ATOM 2975 C C . ALA A 1 369 ? 32.101 -5.253 -11.379 1.00 61.66 369 ALA A C 1
ATOM 2977 O O . ALA A 1 369 ? 30.885 -5.239 -11.173 1.00 61.66 369 ALA A O 1
ATOM 2978 N N . PHE A 1 370 ? 32.921 -6.002 -10.633 1.00 56.97 370 PHE A N 1
ATOM 2979 C CA . PHE A 1 370 ? 32.473 -6.788 -9.469 1.00 56.97 370 PHE A CA 1
ATOM 2980 C C . PHE A 1 370 ? 31.630 -5.949 -8.483 1.00 56.97 370 PHE A C 1
ATOM 2982 O O . PHE A 1 370 ? 30.673 -6.433 -7.881 1.00 56.97 370 PHE A O 1
ATOM 2989 N N . PHE A 1 371 ? 31.945 -4.656 -8.375 1.00 63.94 371 PHE A N 1
ATOM 2990 C CA . PHE A 1 371 ? 31.356 -3.715 -7.427 1.00 63.94 371 PHE A CA 1
ATOM 2991 C C . PHE A 1 371 ? 29.859 -3.425 -7.651 1.00 63.94 371 PHE A C 1
ATOM 2993 O O . PHE A 1 371 ? 29.124 -3.153 -6.699 1.00 63.94 371 PHE A O 1
ATOM 3000 N N . THR A 1 372 ? 29.364 -3.529 -8.884 1.00 67.31 372 THR A N 1
ATOM 3001 C CA . THR A 1 372 ? 27.988 -3.140 -9.226 1.00 67.31 372 THR A CA 1
ATOM 3002 C C . THR A 1 372 ? 26.938 -4.112 -8.668 1.00 67.31 372 THR A C 1
ATOM 3004 O O . THR A 1 372 ? 25.852 -3.697 -8.254 1.00 67.31 372 THR A O 1
ATOM 3007 N N . TYR A 1 373 ? 27.269 -5.402 -8.561 1.00 74.81 373 TYR A N 1
ATOM 3008 C CA . TYR A 1 373 ? 26.430 -6.373 -7.850 1.00 74.81 373 TYR A CA 1
ATOM 3009 C C . TYR A 1 373 ? 26.570 -6.261 -6.327 1.00 74.81 373 TYR A C 1
ATOM 3011 O O . TYR A 1 373 ? 25.599 -6.518 -5.614 1.00 74.81 373 TYR A O 1
ATOM 3019 N N . THR A 1 374 ? 27.727 -5.813 -5.830 1.00 76.31 374 THR A N 1
ATOM 3020 C CA . THR A 1 374 ? 27.976 -5.591 -4.399 1.00 76.31 374 THR A CA 1
ATOM 3021 C C . THR A 1 374 ? 27.081 -4.497 -3.831 1.00 76.31 374 THR A C 1
ATOM 3023 O O . THR A 1 374 ? 26.464 -4.713 -2.795 1.00 76.31 374 THR A O 1
ATOM 3026 N N . VAL A 1 375 ? 26.927 -3.356 -4.516 1.00 76.25 375 VAL A N 1
ATOM 3027 C CA . VAL A 1 375 ? 26.032 -2.275 -4.053 1.00 76.25 375 VAL A CA 1
ATOM 3028 C C . VAL A 1 375 ? 24.587 -2.766 -3.949 1.00 76.25 375 VAL A C 1
ATOM 3030 O O . VAL A 1 375 ? 23.949 -2.580 -2.913 1.00 76.25 375 VAL A O 1
ATOM 3033 N N . LEU A 1 376 ? 24.086 -3.461 -4.978 1.00 84.06 376 LEU A N 1
ATOM 3034 C CA . LEU A 1 376 ? 22.751 -4.062 -4.939 1.00 84.06 376 LEU A CA 1
ATOM 3035 C C . LEU A 1 376 ? 22.617 -5.055 -3.774 1.00 84.06 376 LEU A C 1
ATOM 3037 O O . LEU A 1 376 ? 21.620 -5.021 -3.052 1.00 84.06 376 LEU A O 1
ATOM 3041 N N . ALA A 1 377 ? 23.610 -5.923 -3.574 1.00 87.69 377 ALA A N 1
ATOM 3042 C CA . ALA A 1 377 ? 23.607 -6.903 -2.494 1.00 87.69 377 ALA A CA 1
ATOM 3043 C C . ALA A 1 377 ? 23.601 -6.237 -1.115 1.00 87.69 377 ALA A C 1
ATOM 3045 O O . ALA A 1 377 ? 22.784 -6.611 -0.279 1.00 87.69 377 ALA A O 1
ATOM 3046 N N . LEU A 1 378 ? 24.434 -5.218 -0.896 1.00 86.06 378 LEU A N 1
ATOM 3047 C CA . LEU A 1 378 ? 24.508 -4.480 0.365 1.00 86.06 378 LEU A CA 1
ATOM 3048 C C . LEU A 1 378 ? 23.207 -3.735 0.667 1.00 86.06 378 LEU A C 1
ATOM 3050 O O . LEU A 1 378 ? 22.703 -3.834 1.783 1.00 86.06 378 LEU A O 1
ATOM 3054 N N . VAL A 1 379 ? 22.624 -3.044 -0.319 1.00 86.06 379 VAL A N 1
ATOM 3055 C CA . VAL A 1 379 ? 21.335 -2.352 -0.150 1.00 86.06 379 VAL A CA 1
ATOM 3056 C C . VAL A 1 379 ? 20.220 -3.353 0.142 1.00 86.06 379 VAL A C 1
ATOM 3058 O O . VAL A 1 379 ? 19.431 -3.147 1.062 1.00 86.06 379 VAL A O 1
ATOM 3061 N N . THR A 1 380 ? 20.170 -4.464 -0.595 1.00 91.50 380 THR A N 1
ATOM 3062 C CA . THR A 1 380 ? 19.146 -5.500 -0.393 1.00 91.50 380 THR A CA 1
ATOM 3063 C C . THR A 1 380 ? 19.295 -6.164 0.976 1.00 91.50 380 THR A C 1
ATOM 3065 O O . THR A 1 380 ? 18.300 -6.348 1.672 1.00 91.50 380 THR A O 1
ATOM 3068 N N . LEU A 1 381 ? 20.524 -6.476 1.398 1.00 90.81 381 LEU A N 1
ATOM 3069 C CA . LEU A 1 381 ? 20.819 -7.044 2.714 1.00 90.81 381 LEU A CA 1
ATOM 3070 C C . LEU A 1 381 ? 20.455 -6.063 3.834 1.00 90.81 381 LEU A C 1
ATOM 3072 O O . LEU A 1 381 ? 19.846 -6.466 4.819 1.00 90.81 381 LEU A O 1
ATOM 3076 N N . PHE A 1 382 ? 20.777 -4.779 3.670 1.00 86.62 382 PHE A N 1
ATOM 3077 C CA . PHE A 1 382 ? 20.431 -3.735 4.630 1.00 86.62 382 PHE A CA 1
ATOM 3078 C C . PHE A 1 382 ? 18.913 -3.577 4.776 1.00 86.62 382 PHE A C 1
ATOM 3080 O O . PHE A 1 382 ? 18.396 -3.585 5.891 1.00 86.62 382 PHE A O 1
ATOM 3087 N N . LEU A 1 383 ? 18.178 -3.500 3.662 1.00 89.06 383 LEU A N 1
ATOM 3088 C CA . LEU A 1 383 ? 16.716 -3.431 3.694 1.00 89.06 383 LEU A CA 1
ATOM 3089 C C . LEU A 1 383 ? 16.100 -4.706 4.278 1.00 89.06 383 LEU A C 1
ATOM 3091 O O . LEU A 1 383 ? 15.172 -4.611 5.074 1.00 89.06 383 LEU A O 1
ATOM 3095 N N . MET A 1 384 ? 16.629 -5.888 3.947 1.00 90.50 384 MET A N 1
ATOM 3096 C CA . MET A 1 384 ? 16.187 -7.152 4.545 1.00 90.50 384 MET A CA 1
ATOM 3097 C C . MET A 1 384 ? 16.401 -7.153 6.060 1.00 90.50 384 MET A C 1
ATOM 3099 O O . MET A 1 384 ? 15.499 -7.519 6.811 1.00 90.50 384 MET A O 1
ATOM 3103 N N . PHE A 1 385 ? 17.571 -6.702 6.509 1.00 87.00 385 PHE A N 1
ATOM 3104 C CA . PHE A 1 385 ? 17.903 -6.589 7.923 1.00 87.00 385 PHE A CA 1
ATOM 3105 C C . PHE A 1 385 ? 16.932 -5.657 8.661 1.00 87.00 385 PHE A C 1
ATOM 3107 O O . PHE A 1 385 ? 16.489 -5.986 9.757 1.00 87.00 385 PHE A O 1
ATOM 3114 N N . LEU A 1 386 ? 16.536 -4.535 8.048 1.00 85.19 386 LEU A N 1
ATOM 3115 C CA . LEU A 1 386 ? 15.522 -3.630 8.601 1.00 85.19 386 LEU A CA 1
ATOM 3116 C C . LEU A 1 386 ? 14.093 -4.192 8.524 1.00 85.19 386 LEU A C 1
ATOM 3118 O O . LEU A 1 386 ? 13.250 -3.840 9.353 1.00 85.19 386 LEU A O 1
ATOM 3122 N N . ALA A 1 387 ? 13.798 -5.041 7.538 1.00 88.88 387 ALA A N 1
ATOM 3123 C CA . ALA A 1 387 ? 12.445 -5.530 7.283 1.00 88.88 387 ALA A CA 1
ATOM 3124 C C . ALA A 1 387 ? 11.960 -6.473 8.385 1.00 88.88 387 ALA A C 1
ATOM 3126 O O . ALA A 1 387 ? 10.787 -6.430 8.736 1.00 88.88 387 ALA A O 1
ATOM 3127 N N . ILE A 1 388 ? 12.854 -7.271 8.977 1.00 89.00 388 ILE A N 1
ATOM 3128 C CA . ILE A 1 388 ? 12.516 -8.206 10.062 1.00 89.00 388 ILE A CA 1
ATOM 3129 C C . ILE A 1 388 ? 11.928 -7.471 11.288 1.00 89.00 388 ILE A C 1
ATOM 3131 O O . ILE A 1 388 ? 10.760 -7.710 11.614 1.00 89.00 388 ILE A O 1
ATOM 3135 N N . PRO A 1 389 ? 12.646 -6.532 11.945 1.00 85.06 389 PRO A N 1
ATOM 3136 C CA . PRO A 1 389 ? 12.103 -5.808 13.093 1.00 85.06 389 PRO A CA 1
ATOM 3137 C C . PRO A 1 389 ? 10.938 -4.884 12.713 1.00 85.06 389 PRO A C 1
ATOM 3139 O O . PRO A 1 389 ? 10.018 -4.724 13.513 1.00 85.06 389 PRO A O 1
ATOM 3142 N N . SER A 1 390 ? 10.938 -4.305 11.504 1.00 86.19 390 SER A N 1
ATOM 3143 C CA . SER A 1 390 ? 9.814 -3.504 10.995 1.00 86.19 390 SER A CA 1
ATOM 3144 C C . SER A 1 390 ? 8.535 -4.342 10.895 1.00 86.19 390 SER A C 1
ATOM 3146 O O . SER A 1 390 ? 7.498 -3.973 11.446 1.00 86.19 390 SER A O 1
ATOM 3148 N N . TYR A 1 391 ? 8.611 -5.524 10.284 1.00 92.31 391 TYR A N 1
ATOM 3149 C CA . TYR A 1 391 ? 7.489 -6.453 10.182 1.00 92.31 391 TYR A CA 1
ATOM 3150 C C . TYR A 1 391 ? 6.954 -6.855 11.554 1.00 92.31 391 TYR A C 1
ATOM 3152 O O . TYR A 1 391 ? 5.747 -6.781 11.796 1.00 92.31 391 TYR A O 1
ATOM 3160 N N . HIS A 1 392 ? 7.842 -7.240 12.472 1.00 88.31 392 HIS A N 1
ATOM 3161 C CA . HIS A 1 392 ? 7.443 -7.624 13.822 1.00 88.31 392 HIS A CA 1
ATOM 3162 C C . HIS A 1 392 ? 6.751 -6.475 14.566 1.00 88.31 392 HIS A C 1
ATOM 3164 O O . HIS A 1 392 ? 5.724 -6.675 15.218 1.00 88.31 392 HIS A O 1
ATOM 3170 N N . TYR A 1 393 ? 7.280 -5.260 14.419 1.00 86.00 393 TYR A N 1
ATOM 3171 C CA . TYR A 1 393 ? 6.710 -4.050 14.990 1.00 86.00 393 TYR A CA 1
ATOM 3172 C C . TYR A 1 393 ? 5.270 -3.801 14.508 1.00 86.00 393 TYR A C 1
ATOM 3174 O O . TYR A 1 393 ? 4.352 -3.714 15.330 1.00 86.00 393 TYR A O 1
ATOM 3182 N N . HIS A 1 394 ? 5.061 -3.751 13.190 1.00 88.25 394 HIS A N 1
ATOM 3183 C CA . HIS A 1 394 ? 3.751 -3.472 12.595 1.00 88.25 394 HIS A CA 1
ATOM 3184 C C . HIS A 1 394 ? 2.743 -4.599 12.862 1.00 88.25 394 HIS A C 1
ATOM 3186 O O . HIS A 1 394 ? 1.582 -4.343 13.185 1.00 88.25 394 HIS A O 1
ATOM 3192 N N . LEU A 1 395 ? 3.185 -5.861 12.837 1.00 92.62 395 LEU A N 1
ATOM 3193 C CA . LEU A 1 395 ? 2.335 -6.997 13.191 1.00 92.62 395 LEU A CA 1
ATOM 3194 C C . LEU A 1 395 ? 1.873 -6.936 14.656 1.00 92.62 395 LEU A C 1
ATOM 3196 O O . LEU A 1 395 ? 0.705 -7.197 14.952 1.00 92.62 395 LEU A O 1
ATOM 3200 N N . ASN A 1 396 ? 2.760 -6.570 15.582 1.00 89.19 396 ASN A N 1
ATOM 3201 C CA . ASN A 1 396 ? 2.399 -6.411 16.991 1.00 89.19 396 ASN A CA 1
ATOM 3202 C C . ASN A 1 396 ? 1.488 -5.201 17.232 1.00 89.19 396 ASN A C 1
ATOM 3204 O O . ASN A 1 396 ? 0.640 -5.270 18.121 1.00 89.19 396 ASN A O 1
ATOM 3208 N N . ASN A 1 397 ? 1.615 -4.126 16.443 1.00 86.00 397 ASN A N 1
ATOM 3209 C CA . ASN A 1 397 ? 0.657 -3.015 16.454 1.00 86.00 397 ASN A CA 1
ATOM 3210 C C . ASN A 1 397 ? -0.737 -3.470 15.990 1.00 86.00 397 ASN A C 1
ATOM 3212 O O . ASN A 1 397 ? -1.741 -3.057 16.567 1.00 86.00 397 ASN A O 1
ATOM 3216 N N . LEU A 1 398 ? -0.799 -4.370 15.004 1.00 91.88 398 LEU A N 1
ATOM 3217 C CA . LEU A 1 398 ? -2.045 -4.850 14.408 1.00 91.88 398 LEU A CA 1
ATOM 3218 C C . LEU A 1 398 ? -2.811 -5.854 15.293 1.00 91.88 398 LEU A C 1
ATOM 3220 O O . LEU A 1 398 ? -4.041 -5.805 15.366 1.00 91.88 398 LEU A O 1
ATOM 3224 N N . LYS A 1 399 ? -2.112 -6.746 16.008 1.00 94.19 399 LYS A N 1
ATOM 3225 C CA . LYS A 1 399 ? -2.724 -7.806 16.843 1.00 94.19 399 LYS A CA 1
ATOM 3226 C C . LYS A 1 399 ? -3.804 -7.302 17.828 1.00 94.19 399 LYS A C 1
ATOM 3228 O O . LYS A 1 399 ? -4.881 -7.900 17.859 1.00 94.19 399 LYS A O 1
ATOM 3233 N N . PRO A 1 400 ? -3.606 -6.212 18.599 1.00 90.94 400 PRO A N 1
ATOM 3234 C CA . PRO A 1 400 ? -4.650 -5.652 19.462 1.00 90.94 400 PRO A CA 1
ATOM 3235 C C . PRO A 1 400 ? -5.931 -5.240 18.726 1.00 90.94 400 PRO A C 1
ATOM 3237 O O . PRO A 1 400 ? -7.020 -5.392 19.277 1.00 90.94 400 PRO A O 1
ATOM 3240 N N . PHE A 1 401 ? -5.827 -4.748 17.490 1.00 92.75 401 PHE A N 1
ATOM 3241 C CA . PHE A 1 401 ? -6.990 -4.384 16.675 1.00 92.75 401 PHE A CA 1
ATOM 3242 C C . PHE A 1 401 ? -7.728 -5.633 16.200 1.00 92.75 401 PHE A C 1
ATOM 3244 O O . PHE A 1 401 ? -8.955 -5.696 16.260 1.00 92.75 401 PHE A O 1
ATOM 3251 N N . TYR A 1 402 ? -6.981 -6.665 15.807 1.00 95.56 402 TYR A N 1
ATOM 3252 C CA . TYR A 1 402 ? -7.565 -7.955 15.463 1.00 95.56 402 TYR A CA 1
ATOM 3253 C C . TYR A 1 402 ? -8.293 -8.606 16.645 1.00 95.56 402 TYR A C 1
ATOM 3255 O O . TYR A 1 402 ? -9.360 -9.181 16.461 1.00 95.56 402 TYR A O 1
ATOM 3263 N N . ASN A 1 403 ? -7.779 -8.461 17.870 1.00 95.88 403 ASN A N 1
ATOM 3264 C CA . ASN A 1 403 ? -8.465 -8.932 19.078 1.00 95.88 403 ASN A CA 1
ATOM 3265 C C . ASN A 1 403 ? -9.832 -8.253 19.273 1.00 95.88 403 ASN A C 1
ATOM 3267 O O . ASN A 1 403 ? -10.796 -8.918 19.654 1.00 95.88 403 ASN A O 1
ATOM 3271 N N . VAL A 1 404 ? -9.953 -6.956 18.963 1.00 94.69 404 VAL A N 1
ATOM 3272 C CA . VAL A 1 404 ? -11.251 -6.252 18.972 1.00 94.69 404 VAL A CA 1
ATOM 3273 C C . VAL A 1 404 ? -12.188 -6.845 17.918 1.00 94.69 404 VAL A C 1
ATOM 3275 O O . VAL A 1 404 ? -13.301 -7.244 18.253 1.00 94.69 404 VAL A O 1
ATOM 3278 N N . PHE A 1 405 ? -11.728 -6.986 16.672 1.00 95.69 405 PHE A N 1
ATOM 3279 C CA . PHE A 1 405 ? -12.523 -7.593 15.596 1.00 95.69 405 PHE A CA 1
ATOM 3280 C C . PHE A 1 405 ? -12.989 -9.019 15.943 1.00 95.69 405 PHE A C 1
ATOM 3282 O O . PHE A 1 405 ? -14.168 -9.345 15.822 1.00 95.69 405 PHE A O 1
ATOM 3289 N N . TYR A 1 406 ? -12.089 -9.851 16.466 1.00 96.81 406 TYR A N 1
ATOM 3290 C CA . TYR A 1 406 ? -12.395 -11.201 16.937 1.00 96.81 406 TYR A CA 1
ATOM 3291 C C . TYR A 1 406 ? -13.417 -11.211 18.083 1.00 96.81 406 TYR A C 1
ATOM 3293 O O . TYR A 1 406 ? -14.325 -12.043 18.112 1.00 96.81 406 TYR A O 1
ATOM 3301 N N . THR A 1 407 ? -13.309 -10.259 19.014 1.00 96.50 407 THR A N 1
ATOM 3302 C CA . THR A 1 407 ? -14.291 -10.087 20.093 1.00 96.50 407 THR A CA 1
ATOM 3303 C C . THR A 1 407 ? -15.676 -9.793 19.521 1.00 96.50 407 THR A C 1
ATOM 3305 O O . THR A 1 407 ? -16.658 -10.372 19.978 1.00 96.50 407 THR A O 1
ATOM 3308 N N . HIS A 1 408 ? -15.768 -8.954 18.485 1.00 95.25 408 HIS A N 1
ATOM 3309 C CA . HIS A 1 408 ? -17.043 -8.617 17.843 1.00 95.25 408 HIS A CA 1
ATOM 3310 C C . HIS A 1 408 ? -17.662 -9.833 17.171 1.00 95.25 408 HIS A C 1
ATOM 3312 O O . HIS A 1 408 ? -18.847 -10.099 17.365 1.00 95.25 408 HIS A O 1
ATOM 3318 N N . GLU A 1 409 ? -16.847 -10.609 16.455 1.00 94.88 409 GLU A N 1
ATOM 3319 C CA . GLU A 1 409 ? -17.290 -11.845 15.820 1.00 94.88 409 GLU A CA 1
ATOM 3320 C C . GLU A 1 409 ? -17.900 -12.812 16.849 1.00 94.88 409 GLU A C 1
ATOM 3322 O O . GLU A 1 409 ? -18.977 -13.373 16.631 1.00 94.88 409 GLU A O 1
ATOM 3327 N N . LYS A 1 410 ? -17.245 -12.979 18.003 1.00 96.12 410 LYS A N 1
ATOM 3328 C CA . LYS A 1 410 ? -17.743 -13.833 19.085 1.00 96.12 410 LYS A CA 1
ATOM 3329 C C . LYS A 1 410 ? -19.034 -13.322 19.710 1.00 96.12 410 LYS A C 1
ATOM 3331 O O . LYS A 1 410 ? -19.973 -14.102 19.841 1.00 96.12 410 LYS A O 1
ATOM 3336 N N . LEU A 1 411 ? -19.089 -12.040 20.066 1.00 96.38 411 LEU A N 1
ATOM 3337 C CA . LEU A 1 411 ? -20.272 -11.437 20.685 1.00 96.38 411 LEU A CA 1
ATOM 3338 C C . LEU A 1 411 ? -21.481 -11.499 19.749 1.00 96.38 411 LEU A C 1
ATOM 3340 O O . LEU A 1 411 ? -22.576 -11.842 20.184 1.00 96.38 411 LEU A O 1
ATOM 3344 N N . ALA A 1 412 ? -21.277 -11.250 18.454 1.00 94.88 412 ALA A N 1
ATOM 3345 C CA . ALA A 1 412 ? -22.312 -11.407 17.437 1.00 94.88 412 ALA A CA 1
ATOM 3346 C C . ALA A 1 412 ? -22.786 -12.863 17.306 1.00 94.88 412 ALA A C 1
ATOM 3348 O O . ALA A 1 412 ? -23.987 -13.134 17.257 1.00 94.88 412 ALA A O 1
ATOM 3349 N N . LYS A 1 413 ? -21.856 -13.829 17.270 1.00 94.75 413 LYS A N 1
ATOM 3350 C CA . LYS A 1 413 ? -22.192 -15.264 17.233 1.00 94.75 413 LYS A CA 1
ATOM 3351 C C . LYS A 1 413 ? -22.988 -15.690 18.473 1.00 94.75 413 LYS A C 1
ATOM 3353 O O . LYS A 1 413 ? -23.964 -16.420 18.332 1.00 94.75 413 LYS A O 1
ATOM 3358 N N . GLU A 1 414 ? -22.604 -15.236 19.663 1.00 94.56 414 GLU A N 1
ATOM 3359 C CA . GLU A 1 414 ? -23.307 -15.536 20.917 1.00 94.56 414 GLU A CA 1
ATOM 3360 C C . GLU A 1 414 ? -24.694 -14.886 20.972 1.00 94.56 414 GLU A C 1
ATOM 3362 O O . GLU A 1 414 ? -25.675 -15.543 21.325 1.00 94.56 414 GLU A O 1
ATOM 3367 N N . ALA A 1 415 ? -24.805 -13.619 20.570 1.00 94.12 415 ALA A N 1
ATOM 3368 C CA . ALA A 1 415 ? -26.075 -12.904 20.539 1.00 94.12 415 ALA A CA 1
ATOM 3369 C C . ALA A 1 415 ? -27.095 -13.589 19.625 1.00 94.12 415 ALA A C 1
ATOM 3371 O O . ALA A 1 415 ? -28.232 -13.803 20.037 1.00 94.12 415 ALA A O 1
ATOM 3372 N N . ARG A 1 416 ? -26.668 -14.035 18.435 1.00 92.69 416 ARG A N 1
ATOM 3373 C CA . ARG A 1 416 ? -27.527 -14.804 17.521 1.00 92.69 416 ARG A CA 1
ATOM 3374 C C . ARG A 1 416 ? -27.983 -16.129 18.120 1.00 92.69 416 ARG A C 1
ATOM 3376 O O . ARG A 1 416 ? -29.155 -16.465 18.018 1.00 92.69 416 ARG A O 1
ATOM 3383 N N . LYS A 1 417 ? -27.083 -16.862 18.784 1.00 92.88 417 LYS A N 1
ATOM 3384 C CA . LYS A 1 417 ? -27.431 -18.124 19.461 1.00 92.88 417 LYS A CA 1
ATOM 3385 C C . LYS A 1 417 ? -28.422 -17.930 20.610 1.00 92.88 417 LYS A C 1
ATOM 3387 O O . LYS A 1 417 ? -29.223 -18.815 20.869 1.00 92.88 417 LYS A O 1
ATOM 3392 N N . THR A 1 418 ? -28.348 -16.796 21.302 1.00 91.81 418 THR A N 1
ATOM 3393 C CA . THR A 1 418 ? -29.173 -16.487 22.483 1.00 91.81 418 THR A CA 1
ATOM 3394 C C . THR A 1 418 ? -30.412 -15.646 22.164 1.00 91.81 418 THR A C 1
ATOM 3396 O O . THR A 1 418 ? -31.147 -15.285 23.078 1.00 91.81 418 THR A O 1
ATOM 3399 N N . GLY A 1 419 ? -30.651 -15.307 20.891 1.00 89.31 419 GLY A N 1
ATOM 3400 C CA . GLY A 1 419 ? -31.777 -14.468 20.469 1.00 89.31 419 GLY A CA 1
ATOM 3401 C C . GLY A 1 419 ? -31.698 -13.009 20.940 1.00 89.31 419 GLY A C 1
ATOM 3402 O O . GLY A 1 419 ? -32.705 -12.302 20.925 1.00 89.31 419 GLY A O 1
ATOM 3403 N N . LYS A 1 420 ? -30.522 -12.530 21.373 1.00 88.31 420 LYS A N 1
ATOM 3404 C CA . LYS A 1 420 ? -30.338 -11.135 21.801 1.00 88.31 420 LYS A CA 1
ATOM 3405 C C . LYS A 1 420 ? -30.415 -10.200 20.597 1.00 88.31 420 LYS A C 1
ATOM 3407 O O . LYS A 1 420 ? -29.667 -10.351 19.635 1.00 88.31 420 LYS A O 1
ATOM 3412 N N . GLN A 1 421 ? -31.273 -9.189 20.694 1.00 85.19 421 GLN A N 1
ATOM 3413 C CA . GLN A 1 421 ? -31.491 -8.228 19.607 1.00 85.19 421 GLN A CA 1
ATOM 3414 C C . GLN A 1 421 ? -30.406 -7.139 19.550 1.00 85.19 421 GLN A C 1
ATOM 3416 O O . GLN A 1 421 ? -30.004 -6.719 18.466 1.00 85.19 421 GLN A O 1
ATOM 3421 N N . VAL A 1 422 ? -29.890 -6.726 20.713 1.00 90.62 422 VAL A N 1
ATOM 3422 C CA . VAL A 1 422 ? -28.863 -5.682 20.842 1.00 90.62 422 VAL A CA 1
ATOM 3423 C C . VAL A 1 422 ? -27.536 -6.301 21.266 1.00 90.62 422 VAL A C 1
ATOM 3425 O O . VAL A 1 422 ? -27.462 -6.991 22.287 1.00 90.62 422 VAL A O 1
ATOM 3428 N N . VAL A 1 423 ? -26.471 -6.008 20.519 1.00 93.56 423 VAL A N 1
ATOM 3429 C CA . VAL A 1 423 ? -25.104 -6.423 20.849 1.00 93.56 423 VAL A CA 1
ATOM 3430 C C . VAL A 1 423 ? -24.278 -5.215 21.245 1.00 93.56 423 VAL A C 1
ATOM 3432 O O . VAL A 1 423 ? -24.123 -4.259 20.486 1.00 93.56 423 VAL A O 1
ATOM 3435 N N . ARG A 1 424 ? -23.714 -5.276 22.448 1.00 89.50 424 ARG A N 1
ATOM 3436 C CA . ARG A 1 424 ? -22.780 -4.274 22.952 1.00 89.50 424 ARG A CA 1
ATOM 3437 C C . ARG A 1 424 ? -21.358 -4.688 22.607 1.00 89.50 424 ARG A C 1
ATOM 3439 O O . ARG A 1 424 ? -20.948 -5.794 22.950 1.00 89.50 424 ARG A O 1
ATOM 3446 N N . MET A 1 425 ? -20.629 -3.822 21.915 1.00 89.69 425 MET A N 1
ATOM 3447 C CA . MET A 1 425 ? -19.302 -4.115 21.376 1.00 89.69 425 MET A CA 1
ATOM 3448 C C . MET A 1 425 ? -18.283 -3.052 21.803 1.00 89.69 425 MET A C 1
ATOM 3450 O O . MET A 1 425 ? -18.616 -1.863 21.811 1.00 89.69 425 MET A O 1
ATOM 3454 N N . PRO A 1 426 ? -17.040 -3.439 22.135 1.00 86.69 426 PRO A N 1
ATOM 3455 C CA . PRO A 1 426 ? -15.995 -2.475 22.449 1.00 86.69 426 PRO A CA 1
ATOM 3456 C C . PRO A 1 426 ? -15.611 -1.629 21.227 1.00 86.69 426 PRO A C 1
ATOM 3458 O O . PRO A 1 426 ? -15.724 -2.033 20.075 1.00 86.69 426 PRO A O 1
ATOM 3461 N N . GLY A 1 427 ? -15.114 -0.421 21.468 1.00 81.25 427 GLY A N 1
ATOM 3462 C CA . GLY A 1 427 ? -14.600 0.433 20.402 1.00 81.25 427 GLY A CA 1
ATOM 3463 C C . GLY A 1 427 ? -13.236 -0.022 19.920 1.00 81.25 427 GLY A C 1
ATOM 3464 O O . GLY A 1 427 ? -12.371 -0.410 20.716 1.00 81.25 427 GLY A O 1
ATOM 3465 N N . ILE A 1 428 ? -12.994 0.121 18.619 1.00 79.56 428 ILE A N 1
ATOM 3466 C CA . ILE A 1 428 ? -11.646 -0.050 18.092 1.00 79.56 428 ILE A CA 1
ATOM 3467 C C . ILE A 1 428 ? -10.764 1.129 18.493 1.00 79.56 428 ILE A C 1
ATOM 3469 O O . ILE A 1 428 ? -11.218 2.256 18.687 1.00 79.56 428 ILE A O 1
ATOM 3473 N N . GLN A 1 429 ? -9.484 0.842 18.700 1.00 69.94 429 GLN A N 1
ATOM 3474 C CA . GLN A 1 429 ? -8.503 1.884 18.969 1.00 69.94 429 GLN A CA 1
ATOM 3475 C C . GLN A 1 429 ? -8.301 2.717 17.702 1.00 69.94 429 GLN A C 1
ATOM 3477 O O . GLN A 1 429 ? -8.531 2.222 16.605 1.00 69.94 429 GLN A O 1
ATOM 3482 N N . ILE A 1 430 ? -7.875 3.971 17.834 1.00 65.50 430 ILE A N 1
ATOM 3483 C CA . ILE A 1 430 ? -7.517 4.753 16.651 1.00 65.50 430 ILE A CA 1
ATOM 3484 C C . ILE A 1 430 ? -6.112 4.340 16.232 1.00 65.50 430 ILE A C 1
ATOM 3486 O O . ILE A 1 430 ? -5.195 4.366 17.051 1.00 65.50 430 ILE A O 1
ATOM 3490 N N . ALA A 1 431 ? -5.968 3.929 14.976 1.00 70.94 431 ALA A N 1
ATOM 3491 C CA . ALA A 1 431 ? -4.683 3.577 14.398 1.00 70.94 431 ALA A CA 1
ATOM 3492 C C . ALA A 1 431 ? -3.920 4.832 13.954 1.00 70.94 431 ALA A C 1
ATOM 3494 O O . ALA A 1 431 ? -4.476 5.712 13.294 1.00 70.94 431 ALA A O 1
ATOM 3495 N N . ASP A 1 432 ? -2.640 4.885 14.307 1.00 67.19 432 ASP A N 1
ATOM 3496 C CA . ASP A 1 432 ? -1.652 5.882 13.883 1.00 67.19 432 ASP A CA 1
ATOM 3497 C C . ASP A 1 432 ? -0.542 5.275 13.002 1.00 67.19 432 ASP A C 1
ATOM 3499 O O . ASP A 1 432 ? 0.352 5.977 12.533 1.00 67.19 432 ASP A O 1
ATOM 3503 N N . ASP A 1 433 ? -0.627 3.971 12.744 1.00 77.44 433 ASP A N 1
ATOM 3504 C CA . ASP A 1 433 ? 0.298 3.207 11.922 1.00 77.44 433 ASP A CA 1
ATOM 3505 C C . ASP A 1 433 ? -0.183 3.105 10.471 1.00 77.44 433 ASP A C 1
ATOM 3507 O O . ASP A 1 433 ? -1.282 2.617 10.211 1.00 77.44 433 ASP A O 1
ATOM 3511 N N . LEU A 1 434 ? 0.670 3.489 9.515 1.00 82.31 434 LEU A N 1
ATOM 3512 C CA . LEU A 1 434 ? 0.379 3.377 8.082 1.00 82.31 434 LEU A CA 1
ATOM 3513 C C . LEU A 1 434 ? 0.213 1.927 7.616 1.00 82.31 434 LEU A C 1
ATOM 3515 O O . LEU A 1 434 ? -0.381 1.720 6.562 1.00 82.31 434 LEU A O 1
ATOM 3519 N N . TYR A 1 435 ? 0.704 0.940 8.374 1.00 89.94 435 TYR A N 1
ATOM 3520 C CA . TYR A 1 435 ? 0.512 -0.491 8.108 1.00 89.94 435 TYR A CA 1
ATOM 3521 C C . TYR A 1 435 ? -0.778 -1.041 8.720 1.00 89.94 435 TYR A C 1
ATOM 3523 O O . TYR A 1 435 ? -1.130 -2.194 8.479 1.00 89.94 435 TYR A O 1
ATOM 3531 N N . ASN A 1 436 ? -1.510 -0.241 9.494 1.00 90.12 436 ASN A N 1
ATOM 3532 C CA . ASN A 1 436 ? -2.733 -0.673 10.144 1.00 90.12 436 ASN A CA 1
ATOM 3533 C C . ASN A 1 436 ? -3.958 -0.303 9.277 1.00 90.12 436 ASN A C 1
ATOM 3535 O O . ASN A 1 436 ? -4.173 0.875 8.986 1.00 90.12 436 ASN A O 1
ATOM 3539 N N . PRO A 1 437 ? -4.777 -1.283 8.847 1.00 92.12 437 PRO A N 1
ATOM 3540 C CA . PRO A 1 437 ? -5.905 -1.054 7.942 1.00 92.12 437 PRO A CA 1
ATOM 3541 C C . PRO A 1 437 ? -7.020 -0.213 8.564 1.00 92.12 437 PRO A C 1
ATOM 3543 O O . PRO A 1 437 ? -7.832 0.339 7.834 1.00 92.12 437 PRO A O 1
ATOM 3546 N N . TYR A 1 438 ? -7.051 -0.081 9.893 1.00 88.00 438 TYR A N 1
ATOM 3547 C CA . TYR A 1 438 ? -8.049 0.722 10.596 1.00 88.00 438 TYR A CA 1
ATOM 3548 C C . TYR A 1 438 ? -7.704 2.224 10.619 1.00 88.00 438 TYR A C 1
ATOM 3550 O O . TYR A 1 438 ? -8.450 3.038 11.173 1.00 88.00 438 TYR A O 1
ATOM 3558 N N . MET A 1 439 ? -6.553 2.620 10.059 1.00 79.81 439 MET A N 1
ATOM 3559 C CA . MET A 1 439 ? -6.120 4.015 10.020 1.00 79.81 439 MET A CA 1
ATOM 3560 C C . MET A 1 439 ? -7.009 4.830 9.077 1.00 79.81 439 MET A C 1
ATOM 3562 O O . MET A 1 439 ? -7.007 4.641 7.864 1.00 79.81 439 MET A O 1
ATOM 3566 N N . GLY A 1 440 ? -7.744 5.786 9.648 1.00 68.12 440 GLY A N 1
ATOM 3567 C CA . GLY A 1 440 ? -8.618 6.679 8.884 1.00 68.12 440 GLY A CA 1
ATOM 3568 C C . GLY A 1 440 ? -9.912 6.028 8.389 1.00 68.12 440 GLY A C 1
ATOM 3569 O O . GLY A 1 440 ? -10.578 6.617 7.542 1.00 68.12 440 GLY A O 1
ATOM 3570 N N . THR A 1 441 ? -10.278 4.851 8.907 1.00 74.69 441 THR A N 1
ATOM 3571 C CA . THR A 1 441 ? -11.511 4.142 8.536 1.00 74.69 441 THR A CA 1
ATOM 3572 C C . THR A 1 441 ? -12.564 4.234 9.645 1.00 74.69 441 THR A C 1
ATOM 3574 O O . THR A 1 441 ? -12.214 4.028 10.813 1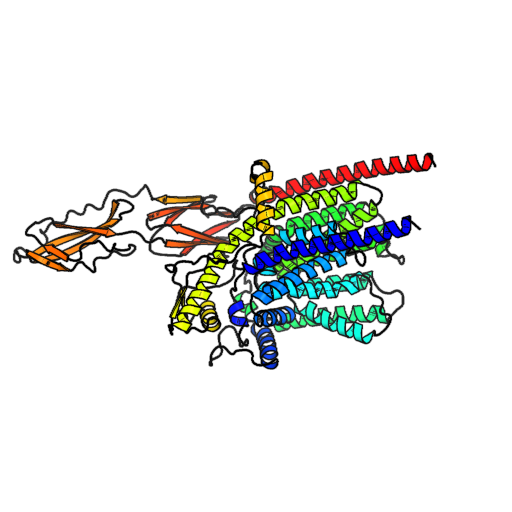.00 74.69 441 THR A O 1
ATOM 3577 N N . PRO A 1 442 ? -13.846 4.492 9.331 1.00 75.12 442 PRO A N 1
ATOM 3578 C CA . PRO A 1 442 ? -14.928 4.360 10.307 1.00 75.12 442 PRO A CA 1
ATOM 3579 C C . PRO A 1 442 ? -15.109 2.902 10.770 1.00 75.12 442 PRO A C 1
ATOM 3581 O O . PRO A 1 442 ? -14.873 1.966 10.010 1.00 75.12 442 PRO A O 1
ATOM 3584 N N . TYR A 1 443 ? -15.539 2.708 12.022 1.00 84.69 443 TYR A N 1
ATOM 3585 C CA . TYR A 1 443 ? -15.785 1.377 12.599 1.00 84.69 443 TYR A CA 1
ATOM 3586 C C . TYR A 1 443 ? -17.056 1.346 13.468 1.00 84.69 443 TYR A C 1
ATOM 3588 O O . TYR A 1 443 ? -18.143 1.311 12.918 1.00 84.69 443 TYR A O 1
ATOM 3596 N N . ILE A 1 444 ? -16.986 1.429 14.802 1.00 81.75 444 ILE A N 1
ATOM 3597 C CA . ILE A 1 444 ? -18.179 1.606 15.659 1.00 81.75 444 ILE A CA 1
ATOM 3598 C C . ILE A 1 444 ? -18.164 3.010 16.257 1.00 81.75 444 ILE A C 1
ATOM 3600 O O . ILE A 1 444 ? -17.136 3.455 16.770 1.00 81.75 444 ILE A O 1
ATOM 3604 N N . MET A 1 445 ? -19.308 3.690 16.209 1.00 70.12 445 MET A N 1
ATOM 3605 C CA . MET A 1 445 ? -19.486 5.070 16.661 1.00 70.12 445 MET A CA 1
ATOM 3606 C C . MET A 1 445 ? -20.433 5.157 17.873 1.00 70.12 445 MET A C 1
ATOM 3608 O O . MET A 1 445 ? -21.272 4.280 18.096 1.00 70.12 445 MET A O 1
ATOM 3612 N N . THR A 1 446 ? -20.286 6.224 18.668 1.00 67.00 446 THR A N 1
ATOM 3613 C CA . THR A 1 446 ? -21.213 6.605 19.748 1.00 67.00 446 THR A CA 1
ATOM 3614 C C . THR A 1 446 ? 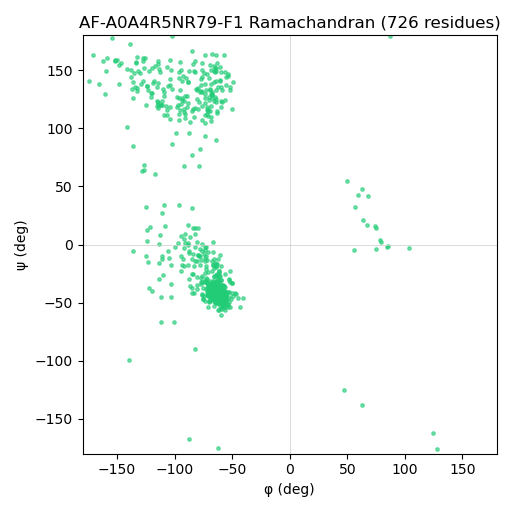-22.415 7.371 19.198 1.00 67.00 446 THR A C 1
ATOM 3616 O O . THR A 1 446 ? -22.287 8.141 18.250 1.00 67.00 446 THR A O 1
ATOM 3619 N N . GLY A 1 447 ? -23.579 7.221 19.833 1.00 63.88 447 GLY A N 1
ATOM 3620 C CA . GLY A 1 447 ? -24.806 7.938 19.469 1.00 63.88 447 GLY A CA 1
ATOM 3621 C C . GLY A 1 447 ? -25.967 6.988 19.193 1.00 63.88 447 GLY A C 1
ATOM 3622 O O . GLY A 1 447 ? -25.927 5.834 19.607 1.00 63.88 447 GLY A O 1
ATOM 3623 N N . ASN A 1 448 ? -27.005 7.480 18.508 1.00 70.38 448 ASN A N 1
ATOM 3624 C CA . ASN A 1 448 ? -28.157 6.666 18.112 1.00 70.38 448 ASN A CA 1
ATOM 3625 C C . ASN A 1 448 ? -27.748 5.685 16.994 1.00 70.38 448 ASN A C 1
ATOM 3627 O O . ASN A 1 448 ? -27.540 6.145 15.869 1.00 70.38 448 ASN A O 1
ATOM 3631 N N . PRO A 1 449 ? -27.679 4.362 17.242 1.00 66.44 449 PRO A N 1
ATOM 3632 C CA . PRO A 1 449 ? -27.130 3.402 16.280 1.00 66.44 449 PRO A CA 1
ATOM 3633 C C . PRO A 1 449 ? -27.853 3.366 14.937 1.00 66.44 449 PRO A C 1
ATOM 3635 O O . PRO A 1 449 ? -27.208 3.168 13.913 1.00 66.44 449 PRO A O 1
ATOM 3638 N N . LYS A 1 450 ? -29.161 3.652 14.918 1.00 69.50 450 LYS A N 1
ATOM 3639 C CA . LYS A 1 450 ? -29.979 3.695 13.693 1.00 69.50 450 LYS A CA 1
ATOM 3640 C C . LYS A 1 450 ? -29.696 4.910 12.805 1.00 69.50 450 LYS A C 1
ATOM 3642 O O . LYS A 1 450 ? -30.19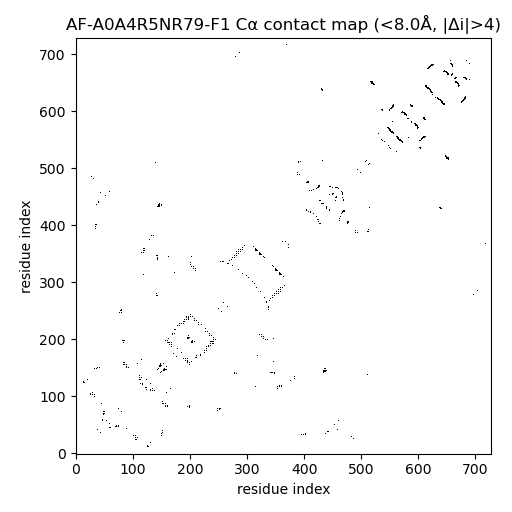8 4.985 11.692 1.00 69.50 450 LYS A O 1
ATOM 3647 N N . LYS A 1 451 ? -28.925 5.879 13.307 1.00 74.25 451 LYS A N 1
ATOM 3648 C CA . LYS A 1 451 ? -28.432 7.048 12.562 1.00 74.25 451 LYS A CA 1
ATOM 3649 C C . LYS A 1 451 ? -26.915 7.009 12.366 1.00 74.25 451 LYS A C 1
ATOM 3651 O O . LYS A 1 451 ? -26.334 7.989 11.911 1.00 74.25 451 LYS A O 1
ATOM 3656 N N . LEU A 1 452 ? -26.267 5.894 12.714 1.00 76.31 452 LEU A N 1
ATOM 3657 C CA . LEU A 1 452 ? -24.831 5.694 12.552 1.00 76.31 452 LEU A CA 1
ATOM 3658 C C . LEU A 1 452 ? -24.598 4.674 11.442 1.00 76.31 452 LEU A C 1
ATOM 3660 O O . LEU A 1 452 ? -24.909 3.491 11.593 1.00 76.31 452 LEU A O 1
ATOM 3664 N N . TRP A 1 453 ? -24.051 5.158 10.328 1.00 83.81 453 TRP A N 1
ATOM 3665 C CA . TRP A 1 453 ? -23.855 4.387 9.100 1.00 83.81 453 TRP A CA 1
ATOM 3666 C C . TRP A 1 453 ? -23.095 3.082 9.362 1.00 83.81 453 TRP A C 1
ATOM 3668 O O . TRP A 1 453 ? -23.564 1.995 9.029 1.00 83.81 453 TRP A O 1
ATOM 3678 N N . SER A 1 454 ? -21.969 3.168 10.069 1.00 81.94 454 SER A N 1
ATOM 3679 C CA . SER A 1 454 ? -21.105 2.014 10.301 1.00 81.94 454 SER A CA 1
ATOM 3680 C C . SER A 1 454 ? -21.721 0.998 11.270 1.00 81.94 454 SER A C 1
ATOM 3682 O O . SER A 1 454 ? -21.671 -0.202 11.011 1.00 81.94 454 SER A O 1
ATOM 3684 N N . ASN A 1 455 ? -22.389 1.451 12.339 1.00 86.69 455 ASN A N 1
ATOM 3685 C CA . ASN A 1 455 ? -23.105 0.561 13.260 1.00 86.69 455 ASN A CA 1
ATOM 3686 C C . ASN A 1 455 ? -24.248 -0.177 12.547 1.00 86.69 455 ASN A C 1
ATOM 3688 O O . ASN A 1 455 ? -24.473 -1.354 12.822 1.00 86.69 455 ASN A O 1
ATOM 3692 N N . THR A 1 456 ? -24.945 0.501 11.631 1.00 90.50 456 THR A N 1
ATOM 3693 C CA . THR A 1 456 ? -26.061 -0.068 10.862 1.00 90.50 456 THR A CA 1
ATOM 3694 C C . THR A 1 456 ? -25.582 -1.200 9.952 1.00 90.50 456 THR A C 1
ATOM 3696 O O . THR A 1 456 ? -26.125 -2.304 10.007 1.00 90.50 456 THR A O 1
ATOM 3699 N N . TRP A 1 457 ? -24.519 -0.976 9.175 1.00 91.94 457 TRP A N 1
ATOM 3700 C CA . TRP A 1 457 ? -23.954 -2.014 8.306 1.00 91.94 457 TRP A CA 1
ATOM 3701 C C . TRP A 1 457 ? -23.274 -3.141 9.082 1.00 91.94 457 TRP A C 1
ATOM 3703 O O . TRP A 1 457 ? -23.390 -4.303 8.697 1.00 91.94 457 TRP A O 1
ATOM 3713 N N . MET A 1 458 ? -22.634 -2.844 10.217 1.00 93.19 458 MET A N 1
ATOM 3714 C CA . MET A 1 458 ? -22.106 -3.888 11.098 1.00 93.19 458 MET A CA 1
ATOM 3715 C C . MET A 1 458 ? -23.224 -4.755 11.687 1.00 93.19 458 MET A C 1
ATOM 3717 O O . MET A 1 458 ? -23.068 -5.972 11.738 1.00 93.19 458 MET A O 1
ATOM 3721 N N . ALA A 1 459 ? -24.351 -4.168 12.104 1.00 93.25 459 ALA A N 1
ATOM 3722 C CA . ALA A 1 459 ? -25.503 -4.925 12.597 1.00 93.25 459 ALA A CA 1
ATOM 3723 C C . ALA A 1 459 ? -26.063 -5.859 11.512 1.00 93.25 459 ALA A C 1
ATOM 3725 O O . ALA A 1 459 ? -26.241 -7.053 11.763 1.00 93.25 459 ALA A O 1
ATOM 3726 N N . ALA A 1 460 ? -26.223 -5.340 10.289 1.00 93.69 460 ALA A N 1
ATOM 3727 C CA . ALA A 1 460 ? -26.628 -6.116 9.120 1.00 93.69 460 ALA A CA 1
ATOM 3728 C C . ALA A 1 460 ? -25.678 -7.291 8.845 1.00 93.69 460 ALA A C 1
ATOM 3730 O O . ALA A 1 460 ? -26.115 -8.440 8.793 1.00 93.69 460 ALA A O 1
ATOM 3731 N N . TYR A 1 461 ? -24.375 -7.019 8.732 1.00 94.56 461 TYR A N 1
ATOM 3732 C CA . TYR A 1 461 ? -23.351 -8.030 8.458 1.00 94.56 461 TYR A CA 1
ATOM 3733 C C . TYR A 1 461 ? -23.314 -9.129 9.529 1.00 94.56 461 TYR A C 1
ATOM 3735 O O . TYR A 1 461 ? -23.224 -10.319 9.225 1.00 94.56 461 TYR A O 1
ATOM 3743 N N . TRP A 1 462 ? -23.421 -8.745 10.802 1.00 93.38 462 TRP A N 1
ATOM 3744 C CA . TRP A 1 462 ? -23.415 -9.696 11.909 1.00 93.38 462 TRP A CA 1
ATOM 3745 C C . TRP A 1 462 ? -24.746 -10.432 12.105 1.00 93.38 462 TRP A C 1
ATOM 3747 O O . TRP A 1 462 ? -24.780 -11.405 12.862 1.00 93.38 462 TRP A O 1
ATOM 3757 N N . GLY A 1 463 ? -25.814 -10.020 11.415 1.00 92.56 463 GLY A N 1
ATOM 3758 C CA . GLY A 1 463 ? -27.148 -10.608 11.520 1.00 92.56 463 GLY A CA 1
ATOM 3759 C C . GLY A 1 463 ? -27.808 -10.346 12.874 1.00 92.56 463 GLY A C 1
ATOM 3760 O O . GLY A 1 463 ? -28.379 -11.264 13.460 1.00 92.56 463 GLY A O 1
ATOM 3761 N N . VAL A 1 464 ? -27.675 -9.125 13.398 1.00 93.06 464 VAL A N 1
ATOM 3762 C CA . VAL A 1 464 ? -28.272 -8.672 14.668 1.00 93.06 464 VAL A CA 1
ATOM 3763 C C . VAL A 1 464 ? -29.057 -7.378 14.447 1.00 93.06 464 VAL A C 1
ATOM 3765 O O . VAL A 1 464 ? -28.807 -6.665 13.479 1.00 93.06 464 VAL A O 1
ATOM 3768 N N . GLN A 1 465 ? -30.014 -7.060 15.322 1.00 91.06 465 GLN A N 1
ATOM 3769 C CA . GLN A 1 465 ? -30.879 -5.892 15.116 1.00 91.06 465 GLN A CA 1
ATOM 3770 C C . GLN A 1 465 ? -30.136 -4.573 15.367 1.00 91.06 465 GLN A C 1
ATOM 3772 O O . GLN A 1 465 ? -30.352 -3.593 14.655 1.00 91.06 465 GLN A O 1
ATOM 3777 N N . GLU A 1 466 ? -29.266 -4.534 16.379 1.00 91.50 466 GLU A N 1
ATOM 3778 C CA . GLU A 1 466 ? -28.573 -3.309 16.769 1.00 91.50 466 GLU A CA 1
ATOM 3779 C C . GLU A 1 466 ? -27.171 -3.580 17.331 1.00 91.50 466 GLU A C 1
ATOM 3781 O O . GLU A 1 466 ? -26.972 -4.490 18.139 1.00 91.50 466 GLU A O 1
ATOM 3786 N N . VAL A 1 467 ? -26.204 -2.746 16.935 1.00 90.69 467 VAL A N 1
ATOM 3787 C CA . VAL A 1 467 ? -24.840 -2.727 17.483 1.00 90.69 467 VAL A CA 1
ATOM 3788 C C . VAL A 1 467 ? -24.605 -1.408 18.215 1.00 90.69 467 VAL A C 1
ATOM 3790 O O . VAL A 1 467 ? -24.677 -0.325 17.628 1.00 90.69 467 VAL A O 1
ATOM 3793 N N . GLN A 1 468 ? -24.291 -1.505 19.506 1.00 85.69 468 GLN A N 1
ATOM 3794 C CA . GLN A 1 468 ? -24.013 -0.367 20.380 1.00 85.69 468 GLN A CA 1
ATOM 3795 C C . GLN A 1 468 ? -22.563 -0.381 20.854 1.00 85.69 468 GLN A C 1
ATOM 3797 O O . GLN A 1 468 ? -22.032 -1.427 21.231 1.00 85.69 468 GLN A O 1
ATOM 3802 N N . LEU A 1 469 ? -21.939 0.797 20.893 1.00 81.25 469 LEU A N 1
ATOM 3803 C CA . LEU A 1 469 ? -20.624 0.950 21.500 1.00 81.25 469 LEU A CA 1
ATOM 3804 C C . LEU A 1 469 ? -20.715 0.800 23.024 1.00 81.25 469 LEU A C 1
ATOM 3806 O O . LEU A 1 469 ? -21.402 1.576 23.683 1.00 81.25 469 LEU A O 1
ATOM 3810 N N . ASP A 1 470 ? -19.947 -0.127 23.587 1.00 80.06 470 ASP A N 1
ATOM 3811 C CA . ASP A 1 470 ? -19.744 -0.268 25.028 1.00 80.06 470 ASP A CA 1
ATOM 3812 C C . ASP A 1 470 ? -18.283 -0.629 25.320 1.00 80.06 470 ASP A C 1
ATOM 3814 O O . ASP A 1 470 ? -17.848 -1.774 25.197 1.00 80.06 470 ASP A O 1
ATOM 3818 N N . ASN A 1 471 ? -17.506 0.373 25.730 1.00 78.56 471 ASN A N 1
ATOM 3819 C CA . ASN A 1 471 ? -16.090 0.200 26.056 1.00 78.56 471 ASN A CA 1
ATOM 3820 C C . ASN A 1 471 ? -15.844 -0.529 27.390 1.00 78.56 471 ASN A C 1
ATOM 3822 O O . ASN A 1 471 ? -14.684 -0.760 27.729 1.00 78.56 471 ASN A O 1
ATOM 3826 N N . ASN A 1 472 ? -16.890 -0.895 28.143 1.00 78.25 472 ASN A N 1
ATOM 3827 C CA . ASN A 1 472 ? -16.748 -1.735 29.336 1.00 78.25 472 ASN A CA 1
ATOM 3828 C C . ASN A 1 472 ? -16.661 -3.227 28.990 1.00 78.25 472 ASN A C 1
ATOM 3830 O O . ASN A 1 472 ? -16.285 -4.035 29.840 1.00 78.25 472 ASN A O 1
ATOM 3834 N N . VAL A 1 473 ? -17.002 -3.604 27.754 1.00 82.62 473 VAL A N 1
ATOM 3835 C CA . VAL A 1 473 ? -16.896 -4.985 27.287 1.00 82.62 473 VAL A CA 1
ATOM 3836 C C . VAL A 1 473 ? -15.425 -5.384 27.195 1.00 82.62 473 VAL A C 1
ATOM 3838 O O . VAL A 1 473 ? -14.617 -4.724 26.539 1.00 82.62 473 VAL A O 1
ATOM 3841 N N . ALA A 1 474 ? -15.072 -6.487 27.855 1.00 85.31 474 ALA A N 1
ATOM 3842 C CA . ALA A 1 474 ? -13.709 -6.994 27.860 1.00 85.31 474 ALA A CA 1
ATOM 3843 C C . ALA A 1 474 ? -13.301 -7.498 26.467 1.00 85.31 474 ALA A C 1
ATOM 3845 O O . ALA A 1 474 ? -13.989 -8.315 25.853 1.00 85.31 474 ALA A O 1
ATOM 3846 N N . ILE A 1 475 ? -12.147 -7.030 25.987 1.00 91.31 475 ILE A N 1
ATOM 3847 C CA . ILE A 1 475 ? -11.555 -7.498 24.733 1.00 91.31 475 ILE A CA 1
ATOM 3848 C C . ILE A 1 475 ? -10.990 -8.903 24.955 1.00 91.31 475 ILE A C 1
ATOM 3850 O O . ILE A 1 475 ? -10.176 -9.122 25.852 1.00 91.31 475 ILE A O 1
ATOM 3854 N N . GLN A 1 476 ? -11.400 -9.844 24.112 1.00 93.19 476 GLN A N 1
ATOM 3855 C CA . GLN A 1 476 ? -10.891 -11.209 24.093 1.00 93.19 476 GLN A CA 1
ATOM 3856 C C . GLN A 1 476 ? -9.663 -11.319 23.187 1.00 93.19 476 GLN A C 1
ATOM 3858 O O . GLN A 1 476 ? -9.629 -10.774 22.083 1.00 93.19 476 GLN A O 1
ATOM 3863 N N . THR A 1 477 ? -8.664 -12.084 23.624 1.00 94.12 477 THR A N 1
ATOM 3864 C CA . THR A 1 477 ? -7.478 -12.382 22.814 1.00 94.12 477 THR A CA 1
ATOM 3865 C C . THR A 1 477 ? -7.800 -13.452 21.773 1.00 94.12 477 THR A C 1
ATOM 3867 O O . THR A 1 477 ? -8.369 -14.498 22.096 1.00 94.12 477 THR A O 1
ATOM 3870 N N . SER A 1 478 ? -7.431 -13.201 20.517 1.00 95.00 478 SER A N 1
ATOM 3871 C CA . SER A 1 478 ? -7.564 -14.182 19.444 1.00 95.00 478 SER A CA 1
ATOM 3872 C C . SER A 1 478 ? -6.597 -15.358 19.650 1.00 95.00 478 SER A C 1
ATOM 3874 O O . SER A 1 478 ? -5.433 -15.127 19.980 1.00 95.00 478 SER A O 1
ATOM 3876 N N . PRO A 1 479 ? -7.023 -16.616 19.414 1.00 94.94 479 PRO A N 1
ATOM 3877 C CA . PRO A 1 479 ? -6.138 -17.781 19.438 1.00 94.94 479 PRO A CA 1
ATOM 3878 C C . PRO A 1 479 ? -5.217 -17.840 18.211 1.00 94.94 479 PRO A C 1
ATOM 3880 O O . PRO A 1 479 ? -4.383 -18.737 18.111 1.00 94.94 479 PRO A O 1
ATOM 3883 N N . GLN A 1 480 ? -5.379 -16.926 17.251 1.00 94.31 480 GLN A N 1
ATOM 3884 C CA . GLN A 1 480 ? -4.598 -16.913 16.027 1.00 94.31 480 GLN A CA 1
ATOM 3885 C C . GLN A 1 480 ? -3.112 -16.676 16.310 1.00 94.31 480 GLN A C 1
ATOM 3887 O O . GLN A 1 480 ? -2.719 -15.647 16.860 1.00 94.31 480 GLN A O 1
ATOM 3892 N N . GLN A 1 481 ? -2.285 -17.618 15.865 1.00 94.19 481 GLN A N 1
ATOM 3893 C CA . GLN A 1 481 ? -0.835 -17.565 16.016 1.00 94.19 481 GLN A CA 1
ATOM 3894 C C . GLN A 1 481 ? -0.135 -17.195 14.709 1.00 94.19 481 GLN A C 1
ATOM 3896 O O . GLN A 1 481 ? -0.660 -17.368 13.601 1.00 94.19 481 GLN A O 1
ATOM 3901 N N . ASN A 1 482 ? 1.088 -16.696 14.856 1.00 95.19 482 ASN A N 1
ATOM 3902 C CA . ASN A 1 482 ? 1.984 -16.464 13.737 1.00 95.19 482 ASN A CA 1
ATOM 3903 C C . ASN A 1 482 ? 2.336 -17.796 13.052 1.00 95.19 482 ASN A C 1
ATOM 3905 O O . ASN A 1 482 ? 2.271 -18.872 13.650 1.00 95.19 482 ASN A O 1
ATOM 3909 N N . ILE A 1 483 ? 2.719 -17.741 11.777 1.00 95.94 483 ILE A N 1
ATOM 3910 C CA . ILE A 1 483 ? 3.344 -18.900 11.125 1.00 95.94 483 ILE A CA 1
ATOM 3911 C C . ILE A 1 483 ? 4.684 -19.161 11.821 1.00 95.94 483 ILE A C 1
ATOM 3913 O O . ILE A 1 483 ? 5.501 -18.249 11.908 1.00 95.94 483 ILE A O 1
ATOM 3917 N N . ARG A 1 484 ? 4.919 -20.399 12.281 1.00 94.56 484 ARG A N 1
ATOM 3918 C CA . ARG A 1 484 ? 6.069 -20.771 13.134 1.00 94.56 484 ARG A CA 1
ATOM 3919 C C . ARG A 1 484 ? 7.417 -20.241 12.635 1.00 94.56 484 ARG A C 1
ATOM 3921 O O . ARG A 1 484 ? 8.199 -19.734 13.427 1.00 94.56 484 ARG A O 1
ATOM 3928 N N . VAL A 1 485 ? 7.660 -20.309 11.324 1.00 94.94 485 VAL A N 1
ATOM 3929 C CA . VAL A 1 485 ? 8.910 -19.840 10.698 1.00 94.94 485 VAL A CA 1
ATOM 3930 C C . VAL A 1 485 ? 9.173 -18.352 10.964 1.00 94.94 485 VAL A C 1
ATOM 3932 O O . VAL A 1 485 ? 10.320 -17.971 11.173 1.00 94.94 485 VAL A O 1
ATOM 3935 N N . ILE A 1 486 ? 8.132 -17.515 11.010 1.00 94.81 486 ILE A N 1
ATOM 3936 C CA . ILE A 1 486 ? 8.266 -16.078 11.288 1.00 94.81 486 ILE A CA 1
ATOM 3937 C C . ILE A 1 486 ? 8.768 -15.859 12.717 1.00 94.81 486 ILE A C 1
ATOM 3939 O O . ILE A 1 486 ? 9.691 -15.074 12.921 1.00 94.81 486 ILE A O 1
ATOM 3943 N N . ASP A 1 487 ? 8.203 -16.577 13.692 1.00 92.81 487 ASP A N 1
ATOM 3944 C CA . ASP A 1 487 ? 8.646 -16.490 15.087 1.00 92.81 487 ASP A CA 1
ATOM 3945 C C . ASP A 1 487 ? 10.075 -17.023 15.244 1.00 92.81 487 ASP A C 1
ATOM 3947 O O . ASP A 1 487 ? 10.882 -16.420 15.945 1.00 92.81 487 ASP A O 1
ATOM 3951 N N . SER A 1 488 ? 10.432 -18.106 14.545 1.00 94.12 488 SER A N 1
ATOM 3952 C CA . SER A 1 488 ? 11.802 -18.631 14.541 1.00 94.12 488 SER A CA 1
ATOM 3953 C C . SER A 1 488 ? 12.815 -17.617 14.001 1.00 94.12 488 SER A C 1
ATOM 3955 O O . SER A 1 488 ? 13.865 -17.426 14.615 1.00 94.12 488 SER A O 1
ATOM 3957 N N . ILE A 1 489 ? 12.502 -16.945 12.888 1.00 92.50 489 ILE A N 1
ATOM 3958 C CA . ILE A 1 489 ? 13.372 -15.912 12.301 1.00 92.50 489 ILE A CA 1
ATOM 3959 C C . ILE A 1 489 ? 13.482 -14.707 13.237 1.00 92.50 489 ILE A C 1
ATOM 3961 O O . ILE A 1 489 ? 14.582 -14.192 13.431 1.00 92.50 489 ILE A O 1
ATOM 3965 N N . GLN A 1 490 ? 12.374 -14.276 13.843 1.00 89.00 490 GLN A N 1
ATOM 3966 C CA . GLN A 1 490 ? 12.382 -13.165 14.793 1.00 89.00 490 GLN A CA 1
ATOM 3967 C C . GLN A 1 490 ? 13.225 -13.492 16.029 1.00 89.00 490 GLN A C 1
ATOM 3969 O O . GLN A 1 490 ? 14.076 -12.697 16.414 1.00 89.00 490 GLN A O 1
ATOM 3974 N N . ASN A 1 491 ? 13.046 -14.676 16.618 1.00 90.94 491 ASN A N 1
ATOM 3975 C CA . ASN A 1 491 ? 13.814 -15.104 17.787 1.00 90.94 491 ASN A CA 1
ATOM 3976 C C . ASN A 1 491 ? 15.310 -15.194 17.469 1.00 90.94 491 ASN A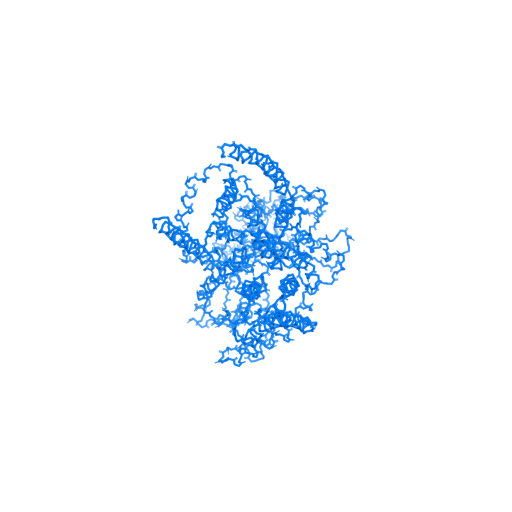 C 1
ATOM 3978 O O . ASN A 1 491 ? 16.136 -14.755 18.265 1.00 90.94 491 ASN A O 1
ATOM 3982 N N . TRP A 1 492 ? 15.667 -15.719 16.291 1.00 92.00 492 TRP A N 1
ATOM 3983 C CA . TRP A 1 492 ? 17.052 -15.723 15.821 1.00 92.00 492 TRP A CA 1
ATOM 3984 C C . TRP A 1 492 ? 17.599 -14.299 15.660 1.00 92.00 492 TRP A C 1
ATOM 3986 O O . TRP A 1 492 ? 18.710 -14.009 16.104 1.00 92.00 492 TRP A O 1
ATOM 3996 N N . TYR A 1 493 ? 16.813 -13.394 15.071 1.00 88.19 493 TYR A N 1
ATOM 3997 C CA . TYR A 1 493 ? 17.200 -11.996 14.905 1.00 88.19 493 TYR A CA 1
ATOM 3998 C C . TYR A 1 493 ? 17.424 -11.312 16.260 1.00 88.19 493 TYR A C 1
ATOM 4000 O O . TYR A 1 493 ? 18.438 -10.642 16.455 1.00 88.19 493 TYR A O 1
ATOM 4008 N N . ASP A 1 494 ? 16.518 -11.505 17.217 1.00 85.56 494 ASP A N 1
ATOM 4009 C CA . ASP A 1 494 ? 16.608 -10.907 18.548 1.00 85.56 494 ASP A CA 1
ATOM 4010 C C . ASP A 1 494 ? 17.776 -11.479 19.365 1.00 85.56 494 ASP A C 1
ATOM 4012 O O . ASP A 1 494 ? 18.472 -10.714 20.039 1.00 85.56 494 ASP A O 1
ATOM 4016 N N . ASP A 1 495 ? 18.055 -12.782 19.252 1.00 87.88 495 ASP A N 1
ATOM 4017 C CA . ASP A 1 495 ? 19.227 -13.426 19.862 1.00 87.88 495 ASP A CA 1
ATOM 4018 C C . ASP A 1 495 ? 20.541 -12.829 19.334 1.00 87.88 495 ASP A C 1
ATOM 4020 O O . ASP A 1 495 ? 21.421 -12.452 20.114 1.00 87.88 495 ASP A O 1
ATOM 4024 N N . LYS A 1 496 ? 20.665 -12.690 18.006 1.00 86.44 496 LYS A N 1
ATOM 4025 C CA . LYS A 1 496 ? 21.905 -12.231 17.360 1.00 86.44 496 LYS A CA 1
ATOM 4026 C C . LYS A 1 496 ? 22.098 -10.720 17.393 1.00 86.44 496 LYS A C 1
ATOM 4028 O O . LYS A 1 496 ? 23.222 -10.256 17.573 1.00 86.44 496 LYS A O 1
ATOM 4033 N N . PHE A 1 497 ? 21.029 -9.945 17.224 1.00 79.69 497 PHE A N 1
ATOM 4034 C CA . PHE A 1 497 ? 21.109 -8.500 16.983 1.00 79.69 497 PHE A CA 1
ATOM 4035 C C . PHE A 1 497 ? 20.344 -7.651 18.008 1.00 79.69 497 PHE A C 1
ATOM 4037 O O . PHE A 1 497 ? 20.606 -6.451 18.117 1.00 79.69 497 PHE A O 1
ATOM 4044 N N . GLY A 1 498 ? 19.445 -8.229 18.814 1.00 66.69 498 GLY A N 1
ATOM 4045 C CA . GLY A 1 498 ? 18.605 -7.490 19.772 1.00 66.69 498 GLY A CA 1
ATOM 4046 C C . GLY A 1 498 ? 19.374 -6.813 20.921 1.00 66.69 498 GLY A C 1
ATOM 4047 O O . GLY A 1 498 ? 18.885 -5.852 21.536 1.00 66.69 498 GLY A O 1
ATOM 4048 N N . LYS A 1 499 ? 20.606 -7.265 21.197 1.00 61.00 499 LYS A N 1
ATOM 4049 C CA . LYS A 1 499 ? 21.523 -6.668 22.190 1.00 61.00 499 LYS A CA 1
ATOM 4050 C C . LYS A 1 499 ? 22.314 -5.472 21.643 1.00 61.00 499 LYS A C 1
ATOM 4052 O O . LYS A 1 499 ? 22.795 -4.651 22.424 1.00 61.00 499 LYS A O 1
ATOM 4057 N N . THR A 1 500 ? 22.412 -5.320 20.325 1.00 58.88 500 THR A N 1
ATOM 4058 C CA . THR A 1 500 ? 23.249 -4.301 19.684 1.00 58.88 500 THR A CA 1
ATOM 4059 C C . THR A 1 500 ? 22.581 -2.922 19.775 1.00 58.88 500 THR A C 1
ATOM 4061 O O . THR A 1 500 ? 21.598 -2.631 19.091 1.00 58.88 500 THR A O 1
ATOM 4064 N N . GLN A 1 501 ? 23.104 -2.034 20.632 1.00 52.38 501 GLN A N 1
ATOM 4065 C CA . GLN A 1 501 ? 22.519 -0.701 20.874 1.00 52.38 501 GLN A CA 1
ATOM 4066 C C . GLN A 1 501 ? 22.480 0.206 19.630 1.00 52.38 501 GLN A C 1
ATOM 4068 O O . GLN A 1 501 ? 21.657 1.122 19.580 1.00 52.38 501 GLN A O 1
ATOM 4073 N N . LEU A 1 502 ? 23.342 -0.044 18.636 1.00 52.50 502 LEU A N 1
ATOM 4074 C CA . LEU A 1 502 ? 23.441 0.741 17.401 1.00 52.50 502 LEU A CA 1
ATOM 4075 C C . LEU A 1 502 ? 22.086 0.830 16.673 1.00 52.50 502 LEU A C 1
ATOM 4077 O O . LEU A 1 502 ? 21.661 1.913 16.281 1.00 52.50 502 LEU A O 1
ATOM 4081 N N . PHE A 1 503 ? 21.359 -0.286 16.583 1.00 51.53 503 PHE A N 1
ATOM 4082 C CA . PHE A 1 503 ? 20.114 -0.374 15.814 1.00 51.53 503 PHE A CA 1
ATOM 4083 C C . PHE A 1 503 ? 18.882 0.112 16.585 1.00 51.53 503 PHE A C 1
ATOM 4085 O O . PHE A 1 503 ? 17.957 0.645 15.980 1.00 51.53 503 PHE A O 1
ATOM 4092 N N . LYS A 1 504 ? 18.899 0.072 17.928 1.00 51.66 504 LYS A N 1
ATOM 4093 C CA . LYS A 1 504 ? 17.853 0.698 18.770 1.00 51.66 504 LYS A CA 1
ATOM 4094 C C . LYS A 1 504 ? 17.804 2.226 18.621 1.00 51.66 504 LYS A C 1
ATOM 4096 O O . LYS A 1 504 ? 16.804 2.850 18.982 1.00 51.66 504 LYS A O 1
ATOM 4101 N N . LYS A 1 505 ? 18.880 2.838 18.109 1.00 50.94 505 LYS A N 1
ATOM 4102 C CA . LYS A 1 505 ? 18.968 4.280 17.831 1.00 50.94 505 LYS A CA 1
ATOM 4103 C C . LYS A 1 505 ? 18.477 4.662 16.429 1.00 50.94 505 LYS A C 1
ATOM 4105 O O . LYS A 1 505 ? 18.150 5.832 16.236 1.00 50.94 505 LYS A O 1
ATOM 4110 N N . ILE A 1 506 ? 18.363 3.716 15.489 1.00 52.97 506 ILE A N 1
ATOM 4111 C CA . ILE A 1 506 ? 17.822 3.962 14.142 1.00 52.97 506 ILE A CA 1
ATOM 4112 C C . ILE A 1 506 ? 16.290 4.017 14.234 1.00 52.97 506 ILE A C 1
ATOM 4114 O O . ILE A 1 506 ? 15.573 3.037 14.027 1.00 52.97 506 ILE A O 1
ATOM 4118 N N . LYS A 1 507 ? 15.781 5.188 14.622 1.00 50.28 507 LYS A N 1
ATOM 4119 C CA . LYS A 1 507 ? 14.348 5.488 14.630 1.00 50.28 507 LYS A CA 1
ATOM 4120 C C . LYS A 1 507 ? 13.972 6.024 13.260 1.00 50.28 507 LYS A C 1
ATOM 4122 O O . LYS A 1 507 ? 14.140 7.214 13.030 1.00 50.28 507 LYS A O 1
ATOM 4127 N N . LEU A 1 508 ? 13.469 5.151 12.396 1.00 51.72 508 LEU A N 1
ATOM 4128 C CA . LEU A 1 508 ? 12.870 5.541 11.126 1.00 51.72 508 LEU A CA 1
ATOM 4129 C C . LEU A 1 508 ? 11.365 5.758 11.378 1.00 51.72 508 LEU A C 1
ATOM 4131 O O . LEU A 1 508 ? 10.659 4.786 11.688 1.00 51.72 508 LEU A O 1
ATOM 4135 N N . PRO A 1 509 ? 10.864 7.010 11.355 1.00 44.88 509 PRO A N 1
ATOM 4136 C CA . PRO A 1 509 ? 9.467 7.319 11.642 1.00 44.88 509 PRO A CA 1
ATOM 4137 C C . PRO A 1 509 ? 8.530 6.536 10.718 1.00 44.88 509 PRO A C 1
ATOM 4139 O O . PRO A 1 509 ? 8.649 6.627 9.501 1.00 44.88 509 PRO A O 1
ATOM 4142 N N . GLY A 1 510 ? 7.602 5.768 11.295 1.00 48.66 510 GLY A N 1
ATOM 4143 C CA . GLY A 1 510 ? 6.656 4.947 10.528 1.00 48.66 510 GLY A CA 1
ATOM 4144 C C . GLY A 1 510 ? 7.217 3.627 9.982 1.00 48.66 510 GLY A C 1
ATOM 4145 O O . GLY A 1 510 ? 6.487 2.932 9.290 1.00 48.66 510 GLY A O 1
ATOM 4146 N N . ILE A 1 511 ? 8.473 3.274 10.296 1.00 51.44 511 ILE A N 1
ATOM 4147 C CA . ILE A 1 511 ? 9.125 2.028 9.846 1.00 51.44 511 ILE A CA 1
ATOM 4148 C C . ILE A 1 511 ? 9.542 1.138 11.029 1.00 51.44 511 ILE A C 1
ATOM 4150 O O . ILE A 1 511 ? 9.410 -0.082 10.958 1.00 51.44 511 ILE A O 1
ATOM 4154 N N . THR A 1 512 ? 10.058 1.719 12.121 1.00 47.47 512 THR A N 1
ATOM 4155 C CA . THR A 1 512 ? 10.542 0.940 13.284 1.00 47.47 512 THR A CA 1
ATOM 4156 C C . THR A 1 512 ? 9.907 1.325 14.621 1.00 47.47 512 THR A C 1
ATOM 4158 O O . THR A 1 512 ? 10.131 0.634 15.617 1.00 47.47 512 THR A O 1
ATOM 4161 N N . TYR A 1 513 ? 9.142 2.426 14.688 1.00 49.81 513 TYR A N 1
ATOM 4162 C CA . TYR A 1 513 ? 8.542 2.900 15.941 1.00 49.81 513 TYR A CA 1
ATOM 4163 C C . TYR A 1 513 ? 7.435 3.962 15.743 1.00 49.81 513 TYR A C 1
ATOM 4165 O O . TYR A 1 513 ? 7.617 4.914 14.980 1.00 49.81 513 TYR A O 1
ATOM 4173 N N . GLN A 1 514 ? 6.334 3.857 16.502 1.00 53.88 514 GLN A N 1
ATOM 4174 C CA . GLN A 1 514 ? 5.249 4.849 16.581 1.00 53.88 514 GLN A CA 1
ATOM 4175 C C . GLN A 1 514 ? 5.700 6.072 17.388 1.00 53.88 514 GLN A C 1
ATOM 4177 O O . GLN A 1 514 ? 6.270 5.921 18.474 1.00 53.88 514 GLN A O 1
ATOM 4182 N N . PRO A 1 515 ? 5.386 7.306 16.967 1.00 56.56 515 PRO A N 1
ATOM 4183 C CA . PRO A 1 515 ? 5.637 8.479 17.789 1.00 56.56 515 PRO A CA 1
ATOM 4184 C C . PRO A 1 515 ? 4.893 8.369 19.128 1.00 56.56 515 PRO A C 1
ATOM 4186 O O . PRO A 1 515 ? 3.673 8.273 19.192 1.00 56.56 515 PRO A O 1
ATOM 4189 N N . LYS A 1 516 ? 5.625 8.432 20.244 1.00 64.75 516 LYS A N 1
ATOM 4190 C CA . LYS A 1 516 ? 5.003 8.460 21.574 1.00 64.75 516 LYS A CA 1
ATOM 4191 C C . LYS A 1 516 ? 4.379 9.838 21.827 1.00 64.75 516 LYS A C 1
ATOM 4193 O O . LYS A 1 516 ? 5.067 10.750 22.292 1.00 64.75 516 LYS A O 1
ATOM 4198 N N . TYR A 1 517 ? 3.090 9.984 21.514 1.00 70.19 517 TYR A N 1
ATOM 4199 C CA . TYR A 1 517 ? 2.338 11.224 21.741 1.00 70.19 517 TYR A CA 1
ATOM 4200 C C . TYR A 1 517 ? 1.935 11.422 23.204 1.00 70.19 517 TYR A C 1
ATOM 4202 O O . TYR A 1 517 ? 1.912 12.555 23.672 1.00 70.19 517 TYR A O 1
ATOM 4210 N N . VAL A 1 518 ? 1.670 10.349 23.955 1.00 74.88 518 VAL A N 1
ATOM 4211 C CA . VAL A 1 518 ? 1.430 10.421 25.406 1.00 74.88 518 VAL A CA 1
ATOM 4212 C C . VAL A 1 518 ? 2.731 10.116 26.137 1.00 74.88 51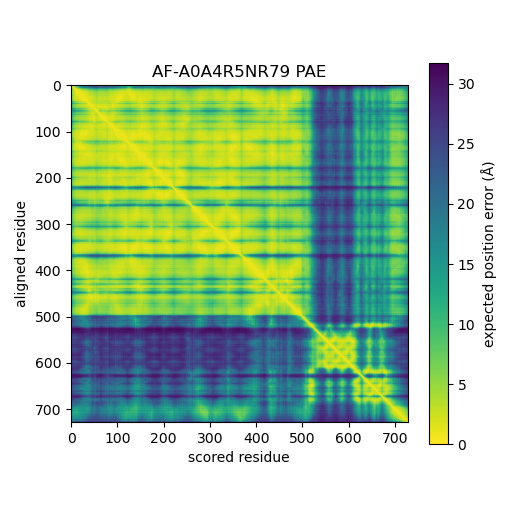8 VAL A C 1
ATOM 4214 O O . VAL A 1 518 ? 3.193 8.977 26.175 1.00 74.88 518 VAL A O 1
ATOM 4217 N N . LEU A 1 519 ? 3.348 11.137 26.725 1.00 80.19 519 LEU A N 1
ATOM 4218 C CA . LEU A 1 519 ? 4.610 10.995 27.448 1.00 80.19 519 LEU A CA 1
ATOM 4219 C C . LEU A 1 519 ? 4.403 10.360 28.827 1.00 80.19 519 LEU A C 1
ATOM 4221 O O . LEU A 1 519 ? 5.183 9.494 29.221 1.00 80.19 519 LEU A O 1
ATOM 4225 N N . SER A 1 520 ? 3.359 10.776 29.550 1.00 82.06 520 SER A N 1
ATOM 4226 C CA . SER A 1 520 ? 2.988 10.217 30.857 1.00 82.06 520 SER A CA 1
ATOM 4227 C C . SER A 1 520 ? 1.545 10.554 31.241 1.00 82.06 520 SER A C 1
ATOM 4229 O O . SER A 1 520 ? 1.000 11.546 30.761 1.00 82.06 520 SER A O 1
ATOM 4231 N N . VAL A 1 521 ? 0.959 9.761 32.140 1.00 79.00 521 VAL A N 1
ATOM 4232 C CA . VAL A 1 521 ? -0.295 10.062 32.848 1.00 79.00 521 VAL A CA 1
ATOM 4233 C C . VAL A 1 521 ? -0.001 9.948 34.341 1.00 79.00 521 VAL A C 1
ATOM 4235 O O . VAL A 1 521 ? 0.470 8.906 34.792 1.00 79.00 521 VAL A O 1
ATOM 4238 N N . LYS A 1 522 ? -0.197 11.028 35.099 1.00 80.56 522 LYS A N 1
ATOM 4239 C CA . LYS A 1 522 ? 0.108 11.087 36.540 1.00 80.56 522 LYS A CA 1
ATOM 4240 C C . LYS A 1 522 ? -1.047 11.717 37.311 1.00 80.56 522 LYS A C 1
ATOM 4242 O O . LYS A 1 522 ? -1.806 12.492 36.740 1.00 80.56 522 LYS A O 1
ATOM 4247 N N . ASN A 1 523 ? -1.168 11.418 38.602 1.00 71.56 523 ASN A N 1
ATOM 4248 C CA . ASN A 1 523 ? -2.140 12.094 39.464 1.00 71.56 523 ASN A CA 1
ATOM 4249 C C . ASN A 1 523 ? -1.798 13.590 39.576 1.00 71.56 523 ASN A C 1
ATOM 4251 O O . ASN A 1 523 ? -0.621 13.951 39.646 1.00 71.56 523 ASN A O 1
ATOM 4255 N N . ASP A 1 524 ? -2.814 14.456 39.566 1.00 65.75 524 ASP A N 1
ATOM 4256 C CA . ASP A 1 524 ? -2.630 15.889 39.798 1.00 65.75 524 ASP A CA 1
ATOM 4257 C C . ASP A 1 524 ? -2.227 16.135 41.260 1.00 65.75 524 ASP A C 1
ATOM 4259 O O . ASP A 1 524 ? -3.038 16.004 42.177 1.00 65.75 524 ASP A O 1
ATOM 4263 N N . SER A 1 525 ? -0.957 16.471 41.487 1.00 55.41 525 SER A N 1
ATOM 4264 C CA . SER A 1 525 ? -0.417 16.763 42.816 1.00 55.41 525 SER A CA 1
ATOM 4265 C C . SER A 1 525 ? -0.870 18.124 43.372 1.00 55.41 525 SER A C 1
ATOM 4267 O O . SER A 1 525 ? -0.721 18.350 44.569 1.00 55.41 525 SER A O 1
ATOM 4269 N N . ASN A 1 526 ? -1.476 19.001 42.553 1.00 53.22 526 ASN A N 1
ATOM 4270 C CA . ASN A 1 526 ? -1.769 20.400 42.900 1.00 53.22 526 ASN A CA 1
ATOM 4271 C C . ASN A 1 526 ? -3.279 20.721 42.931 1.00 53.22 526 ASN A C 1
ATOM 4273 O O . ASN A 1 526 ? -3.758 21.606 42.219 1.00 53.22 526 ASN A O 1
ATOM 4277 N N . LYS A 1 527 ? -4.047 20.053 43.798 1.00 49.72 527 LYS A N 1
ATOM 4278 C CA . LYS A 1 527 ? -5.356 20.571 44.249 1.00 49.72 527 LYS A CA 1
ATOM 4279 C C . LYS A 1 527 ? -5.348 20.766 45.765 1.00 49.72 527 LYS A C 1
ATOM 4281 O O . LYS A 1 527 ? -4.926 19.856 46.478 1.00 49.72 527 LYS A O 1
ATOM 4286 N N . GLY A 1 528 ? -5.782 21.965 46.177 1.00 51.44 528 GLY A N 1
ATOM 4287 C CA . GLY A 1 528 ? -5.781 22.515 47.537 1.00 51.44 528 GLY A CA 1
ATOM 4288 C C . GLY A 1 528 ? -6.632 21.751 48.564 1.00 51.44 528 GLY A C 1
ATOM 4289 O O . GLY A 1 528 ? -7.143 20.673 48.255 1.00 51.44 528 GLY A O 1
ATOM 4290 N N . PRO A 1 529 ? -6.735 22.277 49.801 1.00 42.75 529 PRO A N 1
ATOM 4291 C CA . PRO A 1 529 ? -7.145 21.518 50.981 1.00 42.75 529 PRO A CA 1
ATOM 4292 C C . PRO A 1 529 ? -8.550 20.916 50.860 1.00 42.75 529 PRO A C 1
ATOM 4294 O O . PRO A 1 529 ? -9.413 21.424 50.146 1.00 42.75 529 PRO A O 1
ATOM 4297 N N . ALA A 1 530 ? -8.752 19.803 51.571 1.00 49.59 530 ALA A N 1
ATOM 4298 C CA . ALA A 1 530 ? -10.003 19.054 51.618 1.00 49.59 530 ALA A CA 1
ATOM 4299 C C . ALA A 1 530 ? -11.211 19.968 51.885 1.00 49.59 530 ALA A C 1
ATOM 4301 O O . ALA A 1 530 ? -11.143 20.855 52.736 1.00 49.59 530 ALA A O 1
ATOM 4302 N N . ILE A 1 531 ? -12.331 19.705 51.200 1.00 52.84 531 ILE A N 1
ATOM 4303 C CA . ILE A 1 531 ? -13.625 20.337 51.484 1.00 52.84 531 ILE A CA 1
ATOM 4304 C C . ILE A 1 531 ? -14.050 19.901 52.892 1.00 52.84 531 ILE A C 1
ATOM 4306 O O . ILE A 1 531 ? -14.689 18.870 53.088 1.00 52.84 531 ILE A O 1
ATOM 4310 N N . ASN A 1 532 ? -13.648 20.671 53.899 1.00 50.16 532 ASN A N 1
ATOM 4311 C CA . ASN A 1 532 ? -14.045 20.483 55.287 1.00 50.16 532 ASN A CA 1
ATOM 4312 C C . ASN A 1 532 ? -15.296 21.326 55.554 1.00 50.16 532 ASN A C 1
ATOM 4314 O O . ASN A 1 532 ? -15.267 22.301 56.303 1.00 50.16 532 ASN A O 1
ATOM 4318 N N . GLN A 1 533 ? -16.422 20.955 54.942 1.00 56.41 533 GLN A N 1
ATOM 4319 C CA . GLN A 1 533 ? -17.708 21.490 55.385 1.00 56.41 533 GLN A CA 1
ATOM 4320 C C . GLN A 1 533 ? -18.013 20.922 56.781 1.00 56.41 533 GLN A C 1
ATOM 4322 O O . GLN A 1 533 ? -18.262 19.726 56.956 1.00 56.41 533 GLN A O 1
ATOM 4327 N N . LYS A 1 534 ? -17.959 21.778 57.808 1.00 56.53 534 LYS A N 1
ATOM 4328 C CA . LYS A 1 534 ? -18.543 21.482 59.122 1.00 56.53 534 LYS A CA 1
ATOM 4329 C C . LYS A 1 534 ? -20.061 21.588 58.978 1.00 56.53 534 LYS A C 1
ATOM 4331 O O . LYS A 1 534 ? -20.593 22.689 58.895 1.00 56.53 534 LYS A O 1
ATOM 4336 N N . LEU A 1 535 ? -20.749 20.449 58.942 1.00 60.22 535 LEU A N 1
ATOM 4337 C CA . LEU A 1 535 ? -22.203 20.419 59.071 1.00 60.22 535 LEU A CA 1
ATOM 4338 C C . LEU A 1 535 ? -22.575 20.546 60.556 1.00 60.22 535 LEU A C 1
ATOM 4340 O O . LEU A 1 535 ? -21.970 19.886 61.400 1.00 60.22 535 LEU A O 1
ATOM 4344 N N . ASN A 1 536 ? -23.557 21.387 60.875 1.00 62.69 536 ASN A N 1
ATOM 4345 C CA . ASN A 1 536 ? -24.222 21.395 62.176 1.00 62.69 536 ASN A CA 1
ATOM 4346 C C . ASN A 1 536 ? -25.743 21.460 61.963 1.00 62.69 536 ASN A C 1
ATOM 4348 O O . ASN A 1 536 ? -26.215 21.903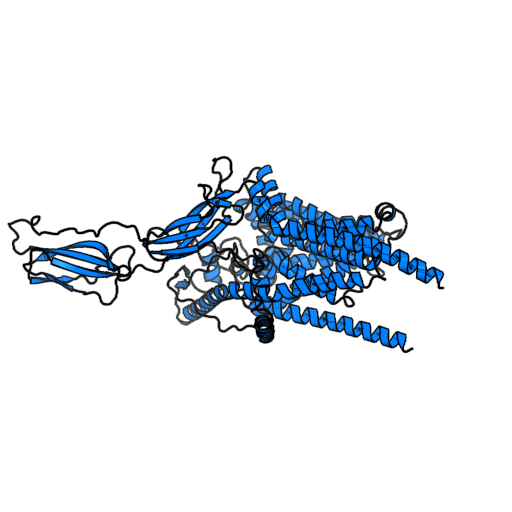 60.917 1.00 62.69 536 ASN A O 1
ATOM 4352 N N . ASN A 1 537 ? -26.516 21.020 62.953 1.00 63.34 537 ASN A N 1
ATOM 4353 C CA . ASN A 1 537 ? -27.981 21.007 62.876 1.00 63.34 537 ASN A CA 1
ATOM 4354 C C . ASN A 1 537 ? -28.639 22.349 63.256 1.00 63.34 537 ASN A C 1
ATOM 4356 O O . ASN A 1 537 ? -29.848 22.381 63.461 1.00 63.34 537 ASN A O 1
ATOM 4360 N N . ARG A 1 538 ? -27.891 23.466 63.334 1.00 63.94 538 ARG A N 1
ATOM 4361 C CA . ARG A 1 538 ? -28.442 24.781 63.742 1.00 63.94 538 ARG A CA 1
ATOM 4362 C C . ARG A 1 538 ? -29.431 25.373 62.733 1.00 63.94 538 ARG A C 1
ATOM 4364 O O . ARG A 1 538 ? -30.135 26.318 63.053 1.00 63.94 538 ARG A O 1
ATOM 4371 N N . ASN A 1 539 ? -29.469 24.831 61.521 1.00 64.25 539 ASN A N 1
ATOM 4372 C CA . ASN A 1 539 ? -30.397 25.222 60.462 1.00 64.25 539 ASN A CA 1
ATOM 4373 C C . ASN A 1 539 ? -31.736 24.462 60.490 1.00 64.25 539 ASN A C 1
ATOM 4375 O O . ASN A 1 539 ? -32.574 24.691 59.621 1.00 64.25 539 ASN A O 1
ATOM 4379 N N . LEU A 1 540 ? -31.934 23.534 61.432 1.00 67.00 540 LEU A N 1
ATOM 4380 C CA . LEU A 1 540 ? -33.209 22.850 61.638 1.00 67.00 540 LEU A CA 1
ATOM 4381 C C . LEU A 1 540 ? -34.062 23.627 62.651 1.00 67.00 540 LEU A C 1
ATOM 4383 O O . LEU A 1 540 ? -33.542 24.192 63.609 1.00 67.00 540 LEU A O 1
ATOM 4387 N N . SER A 1 541 ? -35.380 23.658 62.434 1.00 70.25 541 SER A N 1
ATOM 4388 C CA . SER A 1 541 ? -36.317 24.367 63.315 1.00 70.25 541 SER A CA 1
ATOM 4389 C C . SER A 1 541 ? -36.309 23.787 64.733 1.00 70.25 541 SER A C 1
ATOM 4391 O O . SER A 1 541 ? -36.428 22.574 64.909 1.00 70.25 541 SER A O 1
ATOM 4393 N N . THR A 1 542 ? -36.280 24.657 65.748 1.00 71.44 542 THR A N 1
ATOM 4394 C CA . THR A 1 542 ? -36.396 24.286 67.172 1.00 71.44 542 THR A CA 1
ATOM 4395 C C . THR A 1 542 ? -37.710 23.574 67.507 1.00 71.44 542 THR A C 1
ATOM 4397 O O . THR A 1 542 ? -37.775 22.851 68.494 1.00 71.44 542 THR A O 1
ATOM 4400 N N . LYS A 1 543 ? -38.737 23.698 66.652 1.00 75.94 543 LYS A N 1
ATOM 4401 C CA . LYS A 1 543 ? -40.028 23.001 66.781 1.00 75.94 543 LYS A CA 1
ATOM 4402 C C . LYS A 1 543 ? -39.996 21.529 66.337 1.00 75.94 543 LYS A C 1
ATOM 4404 O O . LYS A 1 543 ? -41.015 20.855 66.432 1.00 75.94 543 LYS A O 1
ATOM 4409 N N . ARG A 1 544 ? -38.869 21.023 65.815 1.00 77.62 544 ARG A N 1
ATOM 4410 C CA . ARG A 1 544 ? -38.711 19.625 65.359 1.00 77.62 544 ARG A CA 1
ATOM 4411 C C . ARG A 1 544 ? -37.468 18.969 65.980 1.00 77.62 544 ARG A C 1
ATOM 4413 O O . ARG A 1 544 ? -36.541 18.609 65.249 1.00 77.62 544 ARG A O 1
ATOM 4420 N N . PRO A 1 545 ? -37.421 18.803 67.319 1.00 75.31 545 PRO A N 1
ATOM 4421 C CA . PRO A 1 545 ? -36.253 18.273 68.028 1.00 75.31 545 PRO A CA 1
ATOM 4422 C C . PRO A 1 545 ? -35.920 16.819 67.678 1.00 75.31 545 PRO A C 1
ATOM 4424 O O . PRO A 1 545 ? -34.801 16.385 67.941 1.00 75.31 545 PRO A O 1
ATOM 4427 N N . TRP A 1 546 ? -36.842 16.083 67.055 1.00 76.50 546 TRP A N 1
ATOM 4428 C CA . TRP A 1 546 ? -36.620 14.722 66.567 1.00 76.50 546 TRP A CA 1
ATOM 4429 C C . TRP A 1 546 ? -35.877 14.663 65.225 1.00 76.50 546 TRP A C 1
ATOM 4431 O O . TRP A 1 546 ? -35.488 13.586 64.817 1.00 76.50 546 TRP A O 1
ATOM 4441 N N . LEU A 1 547 ? -35.645 15.768 64.504 1.00 80.94 547 LEU A N 1
ATOM 4442 C CA . LEU A 1 547 ? -34.977 15.724 63.194 1.00 80.94 547 LEU A CA 1
ATOM 4443 C C . LEU A 1 547 ? -33.458 15.949 63.311 1.00 80.94 547 LEU A C 1
ATOM 4445 O O . LEU A 1 547 ? -32.997 16.794 64.086 1.00 80.94 547 LEU A O 1
ATOM 4449 N N . ARG A 1 548 ? -32.656 15.225 62.522 1.00 82.88 548 ARG A N 1
ATOM 4450 C CA . ARG A 1 548 ? -31.192 15.384 62.449 1.00 82.88 548 ARG A CA 1
ATOM 4451 C C . ARG A 1 548 ? -30.714 15.371 60.997 1.00 82.88 548 ARG A C 1
ATOM 4453 O O . ARG A 1 548 ? -31.296 14.686 60.160 1.00 82.88 548 ARG A O 1
ATOM 4460 N N . ASN A 1 549 ? -29.644 16.114 60.698 1.00 82.81 549 ASN A N 1
ATOM 4461 C CA . ASN A 1 549 ? -28.923 15.984 59.430 1.00 82.81 549 ASN A CA 1
ATOM 4462 C C . ASN A 1 549 ? -27.715 15.057 59.593 1.00 82.81 549 ASN A C 1
ATOM 4464 O O . ASN A 1 549 ? -27.045 15.076 60.629 1.00 82.81 549 ASN A O 1
ATOM 4468 N N . ALA A 1 550 ? -27.370 14.348 58.524 1.00 82.31 550 ALA A N 1
ATOM 4469 C CA . ALA A 1 550 ? -26.086 13.680 58.362 1.00 82.31 550 ALA A CA 1
ATOM 4470 C C . ALA A 1 550 ? -25.428 14.108 57.042 1.00 82.31 550 ALA A C 1
ATOM 4472 O O . ALA A 1 550 ? -26.103 14.478 56.077 1.00 82.31 550 ALA A O 1
ATOM 4473 N N . LEU A 1 551 ? -24.094 14.082 57.012 1.00 83.81 551 LEU A N 1
ATOM 4474 C CA . LEU A 1 551 ? -23.305 14.390 55.821 1.00 83.81 551 LEU A CA 1
ATOM 4475 C C . LEU A 1 551 ? -22.702 13.112 55.241 1.00 83.81 551 LEU A C 1
ATOM 4477 O O . LEU A 1 551 ? -21.783 12.531 55.827 1.00 83.81 551 LEU A O 1
ATOM 4481 N N . ILE A 1 552 ? -23.170 12.707 54.066 1.00 84.12 552 ILE A N 1
ATOM 4482 C CA . ILE A 1 552 ? -22.502 11.700 53.248 1.00 84.12 552 ILE A CA 1
ATOM 4483 C C . ILE A 1 552 ? -21.263 12.337 52.620 1.00 84.12 552 ILE A C 1
ATOM 4485 O O . ILE A 1 552 ? -21.325 13.414 52.030 1.00 84.12 552 ILE A O 1
ATOM 4489 N N . ARG A 1 553 ? -20.120 11.664 52.754 1.00 87.12 553 ARG A N 1
ATOM 4490 C CA . ARG A 1 553 ? -18.846 12.009 52.122 1.00 87.12 553 ARG A CA 1
ATOM 4491 C C . ARG A 1 553 ? -18.470 10.902 51.155 1.00 87.12 553 ARG A C 1
ATOM 4493 O O . ARG A 1 553 ? -18.233 9.768 51.571 1.00 87.12 553 ARG A O 1
ATOM 4500 N N . TYR A 1 554 ? -18.356 11.251 49.885 1.00 81.88 554 TYR A N 1
ATOM 4501 C CA . TYR A 1 554 ? -17.852 10.347 48.862 1.00 81.88 554 TYR A CA 1
ATOM 4502 C C . TYR A 1 554 ? -16.325 10.403 48.877 1.00 81.88 554 TYR A C 1
ATOM 4504 O O . TYR A 1 554 ? -15.752 11.467 48.645 1.00 81.88 554 TYR A O 1
ATOM 4512 N N . VAL A 1 555 ? -15.661 9.292 49.199 1.00 83.81 555 VAL A N 1
ATOM 4513 C CA . VAL A 1 555 ? -14.198 9.205 49.320 1.00 83.81 555 VAL A CA 1
ATOM 4514 C C . VAL A 1 555 ? -13.639 8.331 48.209 1.00 83.81 555 VAL A C 1
ATOM 4516 O O . VAL A 1 555 ? -13.962 7.146 48.119 1.00 83.81 555 VAL A O 1
ATOM 4519 N N . ASP A 1 556 ? -12.775 8.914 47.383 1.00 79.50 556 ASP A N 1
ATOM 4520 C CA . ASP A 1 556 ? -12.030 8.184 46.364 1.00 79.50 556 ASP A CA 1
ATOM 4521 C C . ASP A 1 556 ? -10.959 7.314 47.024 1.00 79.50 556 ASP A C 1
ATOM 4523 O O . ASP A 1 556 ? -10.007 7.819 47.619 1.00 79.50 556 ASP A O 1
ATOM 4527 N N . VAL A 1 557 ? -11.087 5.996 46.883 1.00 81.56 557 VAL A N 1
ATOM 4528 C CA . VAL A 1 557 ? -10.156 5.021 47.474 1.00 81.56 557 VAL A CA 1
ATOM 4529 C C . VAL A 1 557 ? -8.746 5.074 46.882 1.00 81.56 557 VAL A C 1
ATOM 4531 O O . VAL A 1 557 ? -7.815 4.544 47.477 1.00 81.56 557 VAL A O 1
ATOM 4534 N N . THR A 1 558 ? -8.571 5.680 45.707 1.00 71.56 558 THR A N 1
ATOM 4535 C CA . THR A 1 558 ? -7.279 5.731 45.006 1.00 71.56 558 THR A CA 1
ATOM 4536 C C . THR A 1 558 ? -6.425 6.916 45.434 1.00 71.56 558 THR A C 1
ATOM 4538 O O . THR A 1 558 ? -5.199 6.827 45.421 1.00 71.56 558 THR A O 1
ATOM 4541 N N . THR A 1 559 ? -7.064 8.014 45.834 1.00 70.25 559 THR A N 1
ATOM 4542 C CA . THR A 1 559 ? -6.394 9.230 46.317 1.00 70.25 559 THR A CA 1
ATOM 4543 C C . THR A 1 559 ? -6.609 9.474 47.812 1.00 70.25 559 THR A C 1
ATOM 4545 O O . THR A 1 559 ? -5.939 10.330 48.387 1.00 70.25 559 THR A O 1
ATOM 4548 N N . ASN A 1 560 ? -7.515 8.718 48.442 1.00 72.75 560 ASN A N 1
ATOM 4549 C CA . ASN A 1 560 ? -7.999 8.867 49.816 1.00 72.75 560 ASN A CA 1
ATOM 4550 C C . ASN A 1 560 ? -8.591 10.260 50.117 1.00 72.75 560 ASN A C 1
ATOM 4552 O O . ASN A 1 560 ? -8.470 10.781 51.227 1.00 72.75 560 ASN A O 1
ATOM 4556 N N . ARG A 1 561 ? -9.209 10.897 49.113 1.00 75.06 561 ARG A N 1
ATOM 4557 C CA . ARG A 1 561 ? -9.750 12.266 49.196 1.00 75.06 561 ARG A CA 1
ATOM 4558 C C . ARG A 1 561 ? -11.273 12.286 49.088 1.00 75.06 561 ARG A C 1
ATOM 4560 O O . ARG A 1 561 ? -11.860 11.444 48.416 1.00 75.06 561 ARG A O 1
ATOM 4567 N N . VAL A 1 562 ? -11.907 13.279 49.719 1.00 78.44 562 VAL A N 1
ATOM 4568 C CA . VAL A 1 562 ? -13.352 13.538 49.585 1.00 78.44 562 VAL A CA 1
ATOM 4569 C C . VAL A 1 562 ? -13.615 14.214 48.237 1.00 78.44 562 VAL A C 1
ATOM 4571 O O . VAL A 1 562 ? -13.085 15.294 47.982 1.00 78.44 562 VAL A O 1
ATOM 4574 N N . VAL A 1 563 ? -14.416 13.579 47.382 1.00 71.69 563 VAL A N 1
ATOM 4575 C CA . VAL A 1 563 ? -14.713 14.023 46.005 1.00 71.69 563 VAL A CA 1
ATOM 4576 C C . VAL A 1 563 ? -16.102 14.641 45.846 1.00 71.69 563 VAL A C 1
ATOM 4578 O O . VAL A 1 563 ? -16.377 15.285 44.840 1.00 71.69 563 VAL A O 1
ATOM 4581 N N . GLY A 1 564 ? -16.957 14.498 46.856 1.00 73.00 564 GLY A N 1
ATOM 4582 C CA . GLY A 1 564 ? -18.281 15.104 46.907 1.00 73.00 564 GLY A CA 1
ATOM 4583 C C . GLY A 1 564 ? -18.913 14.921 48.281 1.00 73.00 564 GLY A C 1
ATOM 4584 O O . GLY A 1 564 ? -18.477 14.077 49.073 1.00 73.00 564 GLY A O 1
ATOM 4585 N N . THR A 1 565 ? -19.946 15.707 48.559 1.00 80.69 565 THR A N 1
ATOM 4586 C CA . THR A 1 565 ? -20.735 15.601 49.788 1.00 80.69 565 THR A CA 1
ATOM 4587 C C . THR A 1 565 ? -22.215 15.746 49.489 1.00 80.69 565 THR A C 1
ATOM 4589 O O . THR A 1 565 ? -22.591 16.566 48.657 1.00 80.69 565 THR A O 1
ATOM 4592 N N . GLU A 1 566 ? -23.042 15.003 50.210 1.00 78.38 566 GLU A N 1
ATOM 4593 C CA . GLU A 1 566 ? -24.499 15.052 50.112 1.00 78.38 566 GLU A CA 1
ATOM 4594 C C . GLU A 1 566 ? -25.085 15.134 51.520 1.00 78.38 566 GLU A C 1
ATOM 4596 O O . GLU A 1 566 ? -24.639 14.438 52.436 1.00 78.38 566 GLU A O 1
ATOM 4601 N N . ARG A 1 567 ? -26.053 16.029 51.717 1.00 82.19 567 ARG A N 1
ATOM 4602 C CA . ARG A 1 567 ? -26.732 16.190 53.001 1.00 82.19 567 ARG A CA 1
ATOM 4603 C C . ARG A 1 567 ? -28.042 15.422 52.969 1.00 82.19 567 ARG A C 1
ATOM 4605 O O . ARG A 1 567 ? -28.885 15.696 52.124 1.00 82.19 567 ARG A O 1
ATOM 4612 N N . ILE A 1 568 ? -28.229 14.564 53.961 1.00 81.06 568 ILE A N 1
ATOM 4613 C CA . ILE A 1 568 ? -29.476 13.837 54.195 1.00 81.06 568 ILE A CA 1
ATOM 4614 C C . ILE A 1 568 ? -30.075 14.244 55.544 1.00 81.06 568 ILE A C 1
ATOM 4616 O O . ILE A 1 568 ? -29.347 14.657 56.453 1.00 81.06 568 ILE A O 1
ATOM 4620 N N . SER A 1 569 ? -31.394 14.124 55.674 1.00 81.25 569 SER A N 1
ATOM 4621 C CA . SER A 1 569 ? -32.141 14.487 56.883 1.00 81.25 569 SER A CA 1
ATOM 4622 C C . SER A 1 569 ? -33.177 13.415 57.197 1.00 81.25 569 SER A C 1
ATOM 4624 O O . SER A 1 569 ? -33.914 13.002 56.306 1.00 81.25 569 SER A O 1
ATOM 4626 N N . SER A 1 570 ? -33.257 12.997 58.458 1.00 80.12 570 SER A N 1
ATOM 4627 C CA . SER A 1 570 ? -34.207 11.981 58.929 1.00 80.12 570 SER A CA 1
ATOM 4628 C C . SER A 1 570 ? -34.549 12.216 60.406 1.00 80.12 570 SER A C 1
ATOM 4630 O O . SER A 1 570 ? -33.779 12.898 61.099 1.00 80.12 570 SER A O 1
ATOM 4632 N N . PRO A 1 571 ? -35.680 11.698 60.924 1.00 81.62 571 PRO A N 1
ATOM 4633 C CA . PRO A 1 571 ? -35.880 11.602 62.363 1.00 81.62 571 PRO A CA 1
ATOM 4634 C C . PRO A 1 571 ? -34.754 10.803 63.043 1.00 81.62 571 PRO A C 1
ATOM 4636 O O . PRO A 1 571 ? -34.168 9.898 62.446 1.00 81.62 571 PRO A O 1
ATOM 4639 N N . ASN A 1 572 ? -34.432 11.148 64.285 1.00 80.06 572 ASN A N 1
ATOM 4640 C CA . ASN A 1 572 ? -33.483 10.423 65.116 1.00 80.06 572 ASN A CA 1
ATOM 4641 C C . ASN A 1 572 ? -34.001 9.010 65.414 1.00 80.06 572 ASN A C 1
ATOM 4643 O O . ASN A 1 572 ? -35.204 8.777 65.473 1.00 80.06 572 ASN A O 1
ATOM 4647 N N . PHE A 1 573 ? -33.068 8.075 65.585 1.00 84.38 573 PHE A N 1
ATOM 4648 C CA . PHE A 1 573 ? -33.331 6.659 65.853 1.00 84.38 573 PHE A CA 1
ATOM 4649 C C . PHE A 1 573 ? -34.070 5.912 64.729 1.00 84.38 573 PHE A C 1
ATOM 4651 O O . PHE A 1 573 ? -34.638 4.851 64.959 1.00 84.38 573 PHE A O 1
ATOM 4658 N N . ASN A 1 574 ? -34.020 6.434 63.498 1.00 83.00 574 ASN A N 1
ATOM 4659 C CA . ASN A 1 574 ? -34.562 5.772 62.312 1.00 83.00 574 ASN A CA 1
ATOM 4660 C C . ASN A 1 574 ? -33.465 5.339 61.334 1.00 83.00 574 ASN A C 1
ATOM 4662 O O . ASN A 1 574 ? -32.437 6.007 61.166 1.00 83.00 574 ASN A O 1
ATOM 4666 N N . HIS A 1 575 ? -33.729 4.233 60.636 1.00 85.50 575 HIS A N 1
ATOM 4667 C CA . HIS A 1 575 ? -32.946 3.802 59.483 1.00 85.50 575 HIS A CA 1
ATOM 4668 C C . HIS A 1 575 ? -33.312 4.626 58.245 1.00 85.50 575 HIS A C 1
ATOM 4670 O O . HIS A 1 575 ? -34.481 4.870 57.962 1.00 85.50 575 HIS A O 1
ATOM 4676 N N . TYR A 1 576 ? -32.295 5.029 57.492 1.00 83.44 576 TYR A N 1
ATOM 4677 C CA . TYR A 1 576 ? -32.418 5.714 56.212 1.00 83.44 576 TYR A CA 1
ATOM 4678 C C . TYR A 1 576 ? -31.727 4.882 55.135 1.00 83.44 576 TYR A C 1
ATOM 4680 O O . TYR A 1 576 ? -30.583 4.452 55.322 1.00 83.44 576 TYR A O 1
ATOM 4688 N N . ASP A 1 577 ? -32.417 4.644 54.024 1.00 83.81 577 ASP A N 1
ATOM 4689 C CA . ASP A 1 577 ? -31.868 3.907 52.889 1.00 83.81 577 ASP A CA 1
ATOM 4690 C C . ASP A 1 577 ? -30.853 4.778 52.135 1.00 83.81 577 ASP A C 1
ATOM 4692 O O . ASP A 1 577 ? -31.160 5.877 51.677 1.00 83.81 577 ASP A O 1
ATOM 4696 N N . ILE A 1 578 ? -29.621 4.285 52.036 1.00 85.94 578 ILE A N 1
ATOM 4697 C CA . ILE A 1 578 ? -28.516 4.916 51.302 1.00 85.94 578 ILE A CA 1
ATOM 4698 C C . ILE A 1 578 ? -27.973 3.988 50.208 1.00 85.94 578 ILE A C 1
ATOM 4700 O O . ILE A 1 578 ? -26.893 4.227 49.671 1.00 85.94 578 ILE A O 1
ATOM 4704 N N . SER A 1 579 ? -28.707 2.932 49.849 1.00 81.69 579 SER A N 1
ATOM 4705 C CA . SER A 1 579 ? -28.329 1.986 48.793 1.00 81.69 579 SER A CA 1
ATOM 4706 C C . SER A 1 579 ? -28.198 2.650 47.418 1.00 81.69 579 SER A C 1
ATOM 4708 O O . SER A 1 579 ? -27.432 2.184 46.574 1.00 81.69 579 SER A O 1
ATOM 4710 N N . HIS A 1 580 ? -28.881 3.779 47.223 1.00 80.00 580 HIS A N 1
ATOM 4711 C CA . HIS A 1 580 ? -28.825 4.607 46.020 1.00 80.00 580 HIS A CA 1
ATOM 4712 C C . HIS A 1 580 ? -27.762 5.718 46.071 1.00 80.00 580 HIS A C 1
ATOM 4714 O O . HIS A 1 580 ? -27.636 6.473 45.108 1.00 80.00 580 HIS A O 1
ATOM 4720 N N . ALA A 1 581 ? -26.987 5.829 47.158 1.00 80.94 581 ALA A N 1
ATOM 4721 C CA . ALA A 1 581 ? -25.971 6.868 47.305 1.00 80.94 581 ALA A CA 1
ATOM 4722 C C . ALA A 1 581 ? -24.868 6.722 46.241 1.00 80.94 581 ALA A C 1
ATOM 4724 O O . ALA A 1 581 ? -24.091 5.758 46.212 1.00 80.94 581 ALA A O 1
ATOM 4725 N N . ALA A 1 582 ? -24.779 7.711 45.359 1.00 81.06 582 ALA A N 1
ATOM 4726 C CA . ALA A 1 582 ? -23.820 7.758 44.270 1.00 81.06 582 ALA A CA 1
ATOM 4727 C C . ALA A 1 582 ? -23.432 9.205 43.965 1.00 81.06 582 ALA A C 1
ATOM 4729 O O . ALA A 1 582 ? -24.193 10.140 44.198 1.00 81.06 582 ALA A O 1
ATOM 4730 N N . ILE A 1 583 ? -22.240 9.384 43.400 1.00 75.88 583 ILE A N 1
ATOM 4731 C CA . ILE A 1 583 ? -21.754 10.691 42.961 1.00 75.88 583 ILE A CA 1
ATOM 4732 C C . ILE A 1 583 ? -21.383 10.629 41.484 1.00 75.88 583 ILE A C 1
ATOM 4734 O O . ILE A 1 583 ? -20.749 9.677 41.023 1.00 75.88 583 ILE A O 1
ATOM 4738 N N . SER A 1 584 ? -21.787 11.655 40.735 1.00 62.84 584 SER A N 1
ATOM 4739 C CA . SER A 1 584 ? -21.478 11.759 39.308 1.00 62.84 584 SER A CA 1
ATOM 4740 C C . SER A 1 584 ? -19.965 11.680 39.064 1.00 62.84 584 SER A C 1
ATOM 4742 O O . SER A 1 584 ? -19.177 12.271 39.804 1.00 62.84 584 SER A O 1
ATOM 4744 N N . GLY A 1 585 ? -19.557 10.927 38.039 1.00 62.34 585 GLY A N 1
ATOM 4745 C CA . GLY A 1 585 ? -18.148 10.729 37.672 1.00 62.34 585 GLY A CA 1
ATOM 4746 C C . GLY A 1 585 ? -17.407 9.624 38.437 1.00 62.34 585 GLY A C 1
ATOM 4747 O O . GLY A 1 585 ? -16.250 9.352 38.125 1.00 62.34 585 GLY A O 1
ATOM 4748 N N . TYR A 1 586 ? -18.038 8.942 39.402 1.00 72.56 586 TYR A N 1
ATOM 4749 C CA . TYR A 1 586 ? -17.405 7.852 40.152 1.00 72.56 586 TYR A CA 1
ATOM 4750 C C . TYR A 1 586 ? -18.293 6.609 40.235 1.00 72.56 586 TYR A C 1
ATOM 4752 O O . TYR A 1 586 ? -19.516 6.688 40.290 1.00 72.56 586 TYR A O 1
ATOM 4760 N N . GLN A 1 587 ? -17.659 5.438 40.292 1.00 78.44 587 GLN A N 1
ATOM 4761 C CA . GLN A 1 587 ? -18.331 4.171 40.551 1.00 78.44 587 GLN A CA 1
ATOM 4762 C C . GLN A 1 587 ? -18.393 3.917 42.063 1.00 78.44 587 GLN A C 1
ATOM 4764 O O . GLN A 1 587 ? -17.352 3.840 42.728 1.00 78.44 587 GLN A O 1
ATOM 4769 N N . THR A 1 588 ? -19.601 3.761 42.607 1.00 84.25 588 THR A N 1
ATOM 4770 C CA . THR A 1 588 ? -19.816 3.324 43.994 1.00 84.25 588 THR A CA 1
ATOM 4771 C C . THR A 1 588 ? -19.387 1.864 44.146 1.00 84.25 588 THR A C 1
ATOM 4773 O O . THR A 1 588 ? -19.764 1.006 43.349 1.00 84.25 588 THR A O 1
ATOM 4776 N N . LEU A 1 589 ? -18.561 1.568 45.152 1.00 84.25 589 LEU A N 1
ATOM 4777 C CA . LEU A 1 589 ? -18.104 0.200 45.411 1.00 84.25 589 LEU A CA 1
ATOM 4778 C C . LEU A 1 589 ? -19.218 -0.652 46.042 1.00 84.25 589 LEU A C 1
ATOM 4780 O O . LEU A 1 589 ? -20.012 -0.148 46.833 1.00 84.25 589 LEU A O 1
ATOM 4784 N N . ALA A 1 590 ? -19.234 -1.954 45.744 1.00 82.06 590 ALA A N 1
ATOM 4785 C CA . ALA A 1 590 ? -20.278 -2.876 46.208 1.00 82.06 590 ALA A CA 1
ATOM 4786 C C . ALA A 1 590 ? -20.346 -3.035 47.742 1.00 82.06 590 ALA A C 1
ATOM 4788 O O . ALA A 1 590 ? -21.414 -3.298 48.282 1.00 82.06 590 ALA A O 1
ATOM 4789 N N . ASN A 1 591 ? -19.226 -2.826 48.445 1.00 86.12 591 ASN A N 1
ATOM 4790 C CA . ASN A 1 591 ? -19.111 -3.020 49.899 1.00 86.12 591 ASN A CA 1
ATOM 4791 C C . ASN A 1 591 ? -19.486 -1.768 50.716 1.00 86.12 591 ASN A C 1
ATOM 4793 O O . ASN A 1 591 ? -19.084 -1.643 51.874 1.00 86.12 591 ASN A O 1
ATOM 4797 N N . ASN A 1 592 ? -20.180 -0.800 50.116 1.00 89.12 592 ASN A N 1
ATOM 4798 C CA . ASN A 1 592 ? -20.669 0.362 50.851 1.00 89.12 592 ASN A CA 1
ATOM 4799 C C . ASN A 1 592 ? -21.898 0.014 51.703 1.00 89.12 592 ASN A C 1
ATOM 4801 O O . ASN A 1 592 ? -22.671 -0.869 51.326 1.00 89.12 592 ASN A O 1
ATOM 4805 N N . PRO A 1 593 ? -22.098 0.703 52.843 1.00 86.19 593 PRO A N 1
ATOM 4806 C CA . PRO A 1 593 ? -23.298 0.527 53.650 1.00 86.19 593 PRO A CA 1
ATOM 4807 C C . PRO A 1 593 ? -24.543 0.881 52.829 1.00 86.19 593 PRO A C 1
ATOM 4809 O O . PRO A 1 593 ? -24.557 1.888 52.126 1.00 86.19 593 PRO A O 1
ATOM 4812 N N . LYS A 1 594 ? -25.584 0.047 52.929 1.00 88.56 594 LYS A N 1
ATOM 4813 C CA . LYS A 1 594 ? -26.867 0.240 52.230 1.00 88.56 594 LYS A CA 1
ATOM 4814 C C . LYS A 1 594 ? -27.905 0.986 53.067 1.00 88.56 594 LYS A C 1
ATOM 4816 O O . LYS A 1 594 ? -28.856 1.520 52.523 1.00 88.56 594 LYS A O 1
ATOM 4821 N N . SER A 1 595 ? -27.707 1.063 54.378 1.00 88.62 595 SER A N 1
ATOM 4822 C CA . SER A 1 595 ? -28.569 1.804 55.298 1.00 88.62 595 SER A CA 1
ATOM 4823 C C . SER A 1 595 ? -27.726 2.559 56.315 1.00 88.62 595 SER A C 1
ATOM 4825 O O . SER A 1 595 ? -26.664 2.075 56.713 1.00 88.62 595 SER A O 1
ATOM 4827 N N . TYR A 1 596 ? -28.225 3.693 56.793 1.00 89.88 596 TYR A N 1
ATOM 4828 C CA . TYR A 1 596 ? -27.626 4.441 57.892 1.00 89.88 596 TYR A CA 1
ATOM 4829 C C . TYR A 1 596 ? -28.637 4.661 59.015 1.00 89.88 596 TYR A C 1
ATOM 4831 O O . TYR A 1 596 ? -29.787 5.000 58.752 1.00 89.88 596 TYR A O 1
ATOM 4839 N N . TYR A 1 597 ? -28.209 4.471 60.261 1.00 89.44 597 TYR A N 1
ATOM 4840 C CA . TYR A 1 597 ? -29.035 4.701 61.443 1.00 89.44 597 TYR A CA 1
ATOM 4841 C C . TYR A 1 597 ? -28.734 6.084 62.026 1.00 89.44 597 TYR A C 1
ATOM 4843 O O . TYR A 1 597 ? -27.597 6.364 62.413 1.00 89.44 597 TYR A O 1
ATOM 4851 N N . PHE A 1 598 ? -29.737 6.962 62.061 1.00 86.94 598 PHE A N 1
ATOM 4852 C CA . PHE A 1 598 ? -29.581 8.316 62.592 1.00 86.94 598 PHE A CA 1
ATOM 4853 C C . PHE A 1 598 ? -29.542 8.305 64.122 1.00 86.94 598 PHE A C 1
ATOM 4855 O O . PHE A 1 598 ? -30.421 7.743 64.767 1.00 86.94 598 PHE A O 1
ATOM 4862 N N . THR A 1 599 ? -28.562 8.985 64.715 1.00 86.56 599 THR A N 1
ATOM 4863 C CA . THR A 1 599 ? -28.464 9.165 66.175 1.00 86.56 599 THR A CA 1
ATOM 4864 C C . THR A 1 599 ? -28.931 10.557 66.597 1.00 86.56 599 THR A C 1
ATOM 4866 O O . THR A 1 599 ? -29.294 11.386 65.762 1.00 86.56 599 THR A O 1
ATOM 4869 N N . ASP A 1 600 ? -28.911 10.844 67.893 1.00 83.56 600 ASP A N 1
ATOM 4870 C CA . ASP A 1 600 ? -29.166 12.170 68.463 1.00 83.56 600 ASP A CA 1
ATOM 4871 C C . ASP A 1 600 ? -28.001 13.165 68.274 1.00 83.56 600 ASP A C 1
ATOM 4873 O O . ASP A 1 600 ? -28.182 14.368 68.496 1.00 83.56 600 ASP A O 1
ATOM 4877 N N . SER A 1 601 ? -26.843 12.704 67.784 1.00 83.25 601 SER A N 1
ATOM 4878 C CA . SER A 1 601 ? -25.648 13.521 67.557 1.00 83.25 601 SER A CA 1
ATOM 4879 C C . SER A 1 601 ? -25.877 14.666 66.563 1.00 83.25 601 SER A C 1
ATOM 4881 O O . SER A 1 601 ? -26.511 14.523 65.513 1.00 83.25 601 SER A O 1
ATOM 4883 N N . TYR A 1 602 ? -25.285 15.823 66.869 1.00 76.12 602 TYR A N 1
ATOM 4884 C CA . TYR A 1 602 ? -25.385 17.041 66.059 1.00 76.12 602 TYR A CA 1
ATOM 4885 C C . TYR A 1 602 ? -24.450 17.071 64.840 1.00 76.12 602 TYR A C 1
ATOM 4887 O O . TYR A 1 602 ? -24.629 17.917 63.963 1.00 76.12 602 TYR A O 1
ATOM 4895 N N . ASN A 1 603 ? -23.453 16.183 64.781 1.00 78.38 603 ASN A N 1
ATOM 4896 C CA . ASN A 1 603 ? -22.460 16.130 63.707 1.00 78.38 603 ASN A CA 1
ATOM 4897 C C . ASN A 1 603 ? -22.238 14.676 63.279 1.00 78.38 603 ASN A C 1
ATOM 4899 O O . ASN A 1 603 ? -21.325 14.000 63.751 1.00 78.38 603 ASN A O 1
ATOM 4903 N N . GLN A 1 604 ? -23.104 14.208 62.385 1.00 84.69 604 GLN A N 1
ATOM 4904 C CA . GLN A 1 604 ? -23.102 12.843 61.869 1.00 84.69 604 GLN A CA 1
ATOM 4905 C C . GLN A 1 604 ? -22.484 12.802 60.470 1.00 84.69 604 GLN A C 1
ATOM 4907 O O . GLN A 1 604 ? -22.790 13.642 59.618 1.00 84.69 604 GLN A O 1
ATOM 4912 N N . ARG A 1 605 ? -21.591 11.835 60.228 1.00 85.44 605 ARG A N 1
ATOM 4913 C CA . ARG A 1 605 ? -20.871 11.695 58.956 1.00 85.44 605 ARG A CA 1
ATOM 4914 C C . ARG A 1 605 ? -20.869 10.253 58.488 1.00 85.44 605 ARG A C 1
ATOM 4916 O O . ARG A 1 605 ? -20.536 9.351 59.248 1.00 85.44 605 ARG A O 1
ATOM 4923 N N . ILE A 1 606 ? -21.135 10.079 57.202 1.00 87.69 606 ILE A N 1
ATOM 4924 C CA . ILE A 1 606 ? -21.163 8.787 56.520 1.00 87.69 606 ILE A CA 1
ATOM 4925 C C . ILE A 1 606 ? -20.074 8.816 55.456 1.00 87.69 606 ILE A C 1
ATOM 4927 O O . ILE A 1 606 ? -19.856 9.846 54.820 1.00 87.69 606 ILE A O 1
ATOM 4931 N N . THR A 1 607 ? -19.361 7.710 55.273 1.00 88.19 607 THR A N 1
ATOM 4932 C CA . THR A 1 607 ? -18.331 7.598 54.236 1.00 88.19 607 THR A CA 1
ATOM 4933 C C . THR A 1 607 ? -18.769 6.570 53.204 1.00 88.19 607 THR A C 1
ATOM 4935 O O . THR A 1 607 ? -18.890 5.393 53.531 1.00 88.19 607 THR A O 1
ATOM 4938 N N . ILE A 1 608 ? -18.949 7.011 51.961 1.00 86.81 608 ILE A N 1
ATOM 4939 C CA . ILE A 1 608 ? -19.193 6.146 50.806 1.00 86.81 608 ILE A CA 1
ATOM 4940 C C . ILE A 1 608 ? -17.903 6.075 49.995 1.00 86.81 608 ILE A C 1
ATOM 4942 O O . ILE A 1 608 ? -17.392 7.086 49.515 1.00 86.81 608 ILE A O 1
ATOM 4946 N N . LYS A 1 609 ? -17.343 4.874 49.868 1.00 89.50 609 LYS A N 1
ATOM 4947 C CA . LYS A 1 609 ? -16.131 4.607 49.096 1.00 89.50 609 LYS A CA 1
ATOM 4948 C C . LYS A 1 609 ? -16.466 4.527 47.615 1.00 89.50 609 LYS A C 1
ATOM 4950 O O . LYS A 1 609 ? -17.256 3.685 47.186 1.00 89.50 609 LYS A O 1
ATOM 4955 N N . VAL A 1 610 ? -15.816 5.360 46.823 1.00 81.81 610 VAL A N 1
ATOM 4956 C CA . VAL A 1 610 ? -16.015 5.419 45.377 1.00 81.81 610 VAL A CA 1
ATOM 4957 C C . VAL A 1 610 ? -14.684 5.261 44.652 1.00 81.81 610 VAL A C 1
ATOM 4959 O O . VAL A 1 610 ? -13.615 5.441 45.240 1.00 81.81 610 VAL A O 1
ATOM 4962 N N . LYS A 1 611 ? -14.729 4.892 43.373 1.00 81.00 611 LYS A N 1
ATOM 4963 C CA . LYS A 1 611 ? -13.541 4.779 42.522 1.00 81.00 611 LYS A CA 1
ATOM 4964 C C . LYS A 1 611 ? -13.797 5.468 41.182 1.00 81.00 611 LYS A C 1
ATOM 4966 O O . LYS A 1 611 ? -14.832 5.203 40.572 1.00 81.00 611 LYS A O 1
ATOM 4971 N N . PRO A 1 612 ? -12.878 6.318 40.693 1.00 72.56 612 PRO A N 1
ATOM 4972 C CA . PRO A 1 612 ? -13.037 6.912 39.376 1.00 72.56 612 PRO A CA 1
ATOM 4973 C C . PRO A 1 612 ? -12.910 5.813 38.307 1.00 72.56 612 PRO A C 1
ATOM 4975 O O . PRO A 1 612 ? -11.961 5.012 38.369 1.00 72.56 612 PRO A O 1
ATOM 4978 N N . PRO A 1 613 ? -13.839 5.743 37.337 1.00 68.25 613 PRO A N 1
ATOM 4979 C CA . PRO A 1 613 ? -13.758 4.782 36.251 1.00 68.25 613 PRO A CA 1
ATOM 4980 C C . PRO A 1 613 ? -12.519 5.057 35.393 1.00 68.25 613 PRO A C 1
ATOM 4982 O O . PRO A 1 613 ? -12.016 6.182 35.303 1.00 68.25 613 PRO A O 1
ATOM 4985 N N . LEU A 1 614 ? -11.990 4.004 34.772 1.00 67.06 614 LEU A N 1
ATOM 4986 C CA . LEU A 1 614 ? -10.928 4.157 33.787 1.00 67.06 614 LEU A CA 1
ATOM 4987 C C . LEU A 1 614 ? -11.555 4.736 32.517 1.00 67.06 614 LEU A C 1
ATOM 4989 O O . LEU A 1 614 ? -12.350 4.067 31.863 1.00 67.06 614 LEU A O 1
ATOM 4993 N N . MET A 1 615 ? -11.217 5.976 32.182 1.00 67.12 615 MET A N 1
ATOM 4994 C CA . MET A 1 615 ? -11.745 6.642 31.001 1.00 67.12 615 MET A CA 1
ATOM 4995 C C . MET A 1 615 ? -10.778 6.512 29.835 1.00 67.12 615 MET A C 1
ATOM 4997 O O . MET A 1 615 ? -9.554 6.581 29.985 1.00 67.12 615 MET A O 1
ATOM 5001 N N . ARG A 1 616 ? -11.360 6.364 28.651 1.00 63.75 616 ARG A N 1
ATOM 5002 C CA . ARG A 1 616 ? -10.656 6.415 27.379 1.00 63.75 616 ARG A CA 1
ATOM 5003 C C . ARG A 1 616 ? -10.997 7.737 26.707 1.00 63.75 616 ARG A C 1
ATOM 5005 O O . ARG A 1 616 ? -12.160 7.991 26.414 1.00 63.75 616 ARG A O 1
ATOM 5012 N N . ILE A 1 617 ? -9.992 8.586 26.530 1.00 70.12 617 ILE A N 1
ATOM 5013 C CA . ILE A 1 617 ? -10.149 9.954 26.036 1.00 70.12 617 ILE A CA 1
ATOM 5014 C C . ILE A 1 617 ? -9.474 10.053 24.677 1.00 70.12 617 ILE A C 1
ATOM 5016 O O . ILE A 1 617 ? -8.274 9.800 24.560 1.00 70.12 617 ILE A O 1
ATOM 5020 N N . ASN A 1 618 ? -10.233 10.454 23.668 1.00 64.50 618 ASN A N 1
ATOM 5021 C CA . ASN A 1 618 ? -9.741 10.721 22.328 1.00 64.50 618 ASN A CA 1
ATOM 5022 C C . ASN A 1 618 ? -9.320 12.184 22.236 1.00 64.50 618 ASN A C 1
ATOM 5024 O O . ASN A 1 618 ? -10.133 13.089 22.411 1.00 64.50 618 ASN A O 1
ATOM 5028 N N . VAL A 1 619 ? -8.041 12.423 21.971 1.00 74.75 619 VAL A N 1
ATOM 5029 C CA . VAL A 1 619 ? -7.500 13.762 21.756 1.00 74.75 619 VAL A CA 1
ATOM 5030 C C . VAL A 1 619 ? -7.251 13.981 20.275 1.00 74.75 619 VAL A C 1
ATOM 5032 O O . VAL A 1 619 ? -6.309 13.431 19.713 1.00 74.75 619 VAL A O 1
ATOM 5035 N N . TYR A 1 620 ? -8.080 14.801 19.648 1.00 71.25 620 TYR A N 1
ATOM 5036 C CA . TYR A 1 620 ? -7.986 15.158 18.242 1.00 71.25 620 TYR A CA 1
ATOM 5037 C C . TYR A 1 620 ? -7.015 16.317 18.059 1.00 71.25 620 TYR A C 1
ATOM 5039 O O . TYR A 1 620 ? -7.257 17.427 18.526 1.00 71.25 620 TYR A O 1
ATOM 5047 N N . TYR A 1 621 ? -5.904 16.063 17.378 1.00 73.31 621 TYR A N 1
ATOM 5048 C CA . TYR A 1 621 ? -4.972 17.095 16.957 1.00 73.31 621 TYR A CA 1
ATOM 5049 C C . TYR A 1 621 ? -5.458 17.724 15.658 1.00 73.31 621 TYR A C 1
ATOM 5051 O O . TYR A 1 621 ? -5.402 17.095 14.606 1.00 73.31 621 TYR A O 1
ATOM 5059 N N . ASN A 1 622 ? -5.909 18.971 15.730 1.00 74.88 622 ASN A N 1
ATOM 5060 C CA . ASN A 1 622 ? -6.490 19.707 14.613 1.00 74.88 622 ASN A CA 1
ATOM 5061 C C . ASN A 1 622 ? -5.536 20.820 14.160 1.00 74.88 622 ASN A C 1
ATOM 5063 O O . ASN A 1 622 ? -5.044 21.586 14.983 1.00 74.88 622 ASN A O 1
ATOM 5067 N N . LEU A 1 623 ? -5.256 20.935 12.863 1.00 66.56 623 LEU A N 1
ATOM 5068 C CA . LEU A 1 623 ? -4.393 21.995 12.333 1.00 66.56 623 LEU A CA 1
ATOM 5069 C C . LEU A 1 623 ? -5.141 23.336 12.260 1.00 66.56 623 LEU A C 1
ATOM 5071 O O . LEU A 1 623 ? -6.224 23.400 11.682 1.00 66.56 623 LEU A O 1
ATOM 5075 N N . ILE A 1 624 ? -4.532 24.417 12.759 1.00 68.19 624 ILE A N 1
ATOM 5076 C CA . ILE A 1 624 ? -4.972 25.794 12.479 1.00 68.19 624 ILE A CA 1
ATOM 5077 C C . ILE A 1 624 ? -4.162 26.355 11.303 1.00 68.19 624 ILE A C 1
ATOM 5079 O O . ILE A 1 624 ? -2.931 26.245 11.279 1.00 68.19 624 ILE A O 1
ATOM 5083 N N . LYS A 1 625 ? -4.844 26.982 10.332 1.00 58.25 625 LYS A N 1
ATOM 5084 C CA . LYS A 1 625 ? -4.200 27.758 9.257 1.00 58.25 625 LYS A CA 1
ATOM 5085 C C . LYS A 1 625 ? -3.469 28.984 9.827 1.00 58.25 625 LYS A C 1
ATOM 5087 O O . LYS A 1 625 ? -3.853 29.538 10.854 1.00 58.25 625 LYS A O 1
ATOM 5092 N N . HIS A 1 626 ? -2.416 29.412 9.130 1.00 47.59 626 HIS A N 1
ATOM 5093 C CA . HIS A 1 626 ? -1.495 30.472 9.562 1.00 47.59 626 HIS A CA 1
ATOM 5094 C C . HIS A 1 626 ? -2.131 31.883 9.631 1.00 47.59 626 HIS A C 1
ATOM 5096 O O . HIS A 1 626 ? -1.502 32.788 10.169 1.00 47.59 626 HIS A O 1
ATOM 5102 N N . ASP A 1 627 ? -3.383 32.045 9.178 1.00 46.97 627 ASP A N 1
ATOM 5103 C CA . ASP A 1 627 ? -4.075 33.340 9.035 1.00 46.97 627 ASP A CA 1
ATOM 5104 C C . ASP A 1 627 ? -5.204 33.610 10.042 1.00 46.97 627 ASP A C 1
ATOM 5106 O O . ASP A 1 627 ? -6.023 34.501 9.834 1.00 46.97 627 ASP A O 1
ATOM 5110 N N . LYS A 1 628 ? -5.289 32.863 11.153 1.00 45.25 628 LYS A N 1
ATOM 5111 C CA . LYS A 1 628 ? -6.302 33.046 12.225 1.00 45.25 628 LYS A CA 1
ATOM 5112 C C . LYS A 1 628 ? -7.785 33.004 11.785 1.00 45.25 628 LYS A C 1
ATOM 5114 O O . LYS A 1 628 ? -8.655 33.001 12.651 1.00 45.25 628 LYS A O 1
ATOM 5119 N N . LYS A 1 629 ? -8.105 32.898 10.491 1.00 44.41 629 LYS A N 1
ATOM 5120 C CA . LYS A 1 629 ? -9.451 32.627 9.973 1.00 44.41 629 LYS A CA 1
ATOM 5121 C C . LYS A 1 629 ? -9.678 31.119 9.926 1.00 44.41 629 LYS A C 1
ATOM 5123 O O . LYS A 1 629 ? -9.108 30.394 9.111 1.00 44.41 629 LYS A O 1
ATOM 5128 N N . ILE A 1 630 ? -10.484 30.649 10.871 1.00 40.69 630 ILE A N 1
ATOM 5129 C CA . ILE A 1 630 ? -10.939 29.265 10.983 1.00 40.69 630 ILE A CA 1
ATOM 5130 C C . ILE A 1 630 ? -11.921 29.016 9.835 1.00 40.69 630 ILE A C 1
ATOM 5132 O O . ILE A 1 630 ? -12.966 29.655 9.798 1.00 40.69 630 ILE A O 1
ATOM 5136 N N . ILE A 1 631 ? -11.599 28.112 8.904 1.00 46.81 631 ILE A N 1
ATOM 5137 C CA . ILE A 1 631 ? -12.560 27.690 7.866 1.00 46.81 631 ILE A CA 1
ATOM 5138 C C . ILE A 1 631 ? -12.966 26.219 8.041 1.00 46.81 631 ILE A C 1
ATOM 5140 O O . ILE A 1 631 ? -14.117 25.901 7.778 1.00 46.81 631 ILE A O 1
ATOM 5144 N N . LYS A 1 632 ? -12.098 25.345 8.582 1.00 48.56 632 LYS A N 1
ATOM 5145 C CA . LYS A 1 632 ? -12.433 24.019 9.153 1.00 48.56 632 LYS A CA 1
ATOM 5146 C C . LYS A 1 632 ? -11.184 23.385 9.797 1.00 48.56 632 LYS A C 1
ATOM 5148 O O . LYS A 1 632 ? -10.095 23.539 9.244 1.00 48.56 632 LYS A O 1
ATOM 5153 N N . PRO A 1 633 ? -11.289 22.697 10.948 1.00 53.84 633 PRO A N 1
ATOM 5154 C CA . PRO A 1 633 ? -10.166 21.968 11.533 1.00 53.84 633 PRO A CA 1
ATOM 5155 C C . PRO A 1 633 ? -9.831 20.714 10.707 1.00 53.84 633 PRO A C 1
ATOM 5157 O O . PRO A 1 633 ? -10.620 19.775 10.653 1.00 53.84 633 PRO A O 1
ATOM 5160 N N . THR A 1 634 ? -8.645 20.662 10.094 1.00 53.84 634 THR A N 1
ATOM 5161 C CA . THR A 1 634 ? -8.123 19.423 9.492 1.00 53.84 634 THR A CA 1
ATOM 5162 C C . THR A 1 634 ? -7.543 18.544 10.596 1.00 53.84 634 THR A C 1
ATOM 5164 O O . THR A 1 634 ? -6.577 18.936 11.261 1.00 53.84 634 THR A O 1
ATOM 5167 N N . ARG A 1 635 ? -8.118 17.357 10.806 1.00 56.94 635 ARG A N 1
ATOM 5168 C CA . ARG A 1 635 ? -7.645 16.399 11.813 1.00 56.94 635 ARG A CA 1
ATOM 5169 C C . ARG A 1 635 ? -6.326 15.769 11.355 1.00 56.94 635 ARG A C 1
ATOM 5171 O O . ARG A 1 635 ? -6.292 15.035 10.377 1.00 56.94 635 ARG A O 1
ATOM 5178 N N . LEU A 1 636 ? -5.239 16.078 12.058 1.00 59.84 636 LEU A N 1
ATOM 5179 C CA . LEU A 1 636 ? -3.880 15.604 11.769 1.00 59.84 636 LEU A CA 1
ATOM 5180 C C . LEU A 1 636 ? -3.586 14.238 12.378 1.00 59.84 636 LEU A C 1
ATOM 5182 O O . LEU A 1 636 ? -2.909 13.417 11.772 1.00 59.84 636 LEU A O 1
ATOM 5186 N N . ALA A 1 637 ? -4.020 14.032 13.615 1.00 57.59 637 ALA A N 1
ATOM 5187 C CA . ALA A 1 637 ? -3.796 12.802 14.353 1.00 57.59 637 ALA A CA 1
ATOM 5188 C C . ALA A 1 637 ? -4.831 12.698 15.468 1.00 57.59 637 ALA A C 1
ATOM 5190 O O . ALA A 1 637 ? -5.401 13.705 15.894 1.00 57.59 637 ALA A O 1
ATOM 5191 N N . THR A 1 638 ? -5.032 11.489 15.978 1.00 56.09 638 THR A N 1
ATOM 5192 C CA . THR A 1 638 ? -5.770 11.305 17.223 1.00 56.09 638 THR A CA 1
ATOM 5193 C C . THR A 1 638 ? -4.907 10.555 18.212 1.00 56.09 638 THR A C 1
ATOM 5195 O O . THR A 1 638 ? -4.300 9.545 17.876 1.00 56.09 638 THR A O 1
ATOM 5198 N N . VAL A 1 639 ? -4.859 11.053 19.438 1.00 63.84 639 VAL A N 1
ATOM 5199 C CA . VAL A 1 639 ? -4.108 10.459 20.534 1.00 63.84 639 VAL A CA 1
ATOM 5200 C C . VAL A 1 639 ? -5.100 9.908 21.539 1.00 63.84 639 VAL A C 1
ATOM 5202 O O . VAL A 1 639 ? -5.903 10.651 22.095 1.00 63.84 639 VAL A O 1
ATOM 5205 N N . VAL A 1 640 ? -5.042 8.605 21.789 1.00 61.47 640 VAL A N 1
ATOM 5206 C CA . VAL A 1 640 ? -5.881 7.971 22.806 1.00 61.47 640 VAL A CA 1
ATOM 5207 C C . VAL A 1 640 ? -5.156 8.004 24.145 1.00 61.47 640 VAL A C 1
ATOM 5209 O O . VAL A 1 640 ? -4.010 7.570 24.265 1.00 61.47 640 VAL A O 1
ATOM 5212 N N . ILE A 1 641 ? -5.835 8.507 25.169 1.00 70.56 641 ILE A N 1
ATOM 5213 C CA . ILE A 1 641 ? -5.340 8.560 26.540 1.00 70.56 641 ILE A CA 1
ATOM 5214 C C . ILE A 1 641 ? -6.234 7.675 27.395 1.00 70.56 641 ILE A C 1
ATOM 5216 O O . ILE A 1 641 ? -7.438 7.902 27.486 1.00 70.56 641 ILE A O 1
ATOM 5220 N N . THR A 1 642 ? -5.633 6.703 28.070 1.00 70.31 642 THR A N 1
ATOM 5221 C CA . THR A 1 642 ? -6.304 5.953 29.131 1.00 70.31 642 THR A CA 1
ATOM 5222 C C . THR A 1 642 ? -5.935 6.584 30.466 1.00 70.31 642 THR A C 1
ATOM 5224 O O . THR A 1 642 ? -4.770 6.551 30.867 1.00 70.31 642 THR A O 1
ATOM 5227 N N . ALA A 1 643 ? -6.903 7.204 31.135 1.00 72.56 643 ALA A N 1
ATOM 5228 C CA . ALA A 1 643 ? -6.682 7.942 32.374 1.00 72.56 643 ALA A CA 1
ATOM 5229 C C . ALA A 1 643 ? -7.933 7.948 33.258 1.00 72.56 643 ALA A C 1
ATOM 5231 O O . ALA A 1 643 ? -9.049 7.750 32.792 1.00 72.56 643 ALA A O 1
ATOM 5232 N N . ARG A 1 644 ? -7.747 8.180 34.555 1.00 74.88 644 ARG A N 1
ATOM 5233 C CA . ARG A 1 644 ? -8.835 8.361 35.526 1.00 74.88 644 ARG A CA 1
ATOM 5234 C C . ARG A 1 644 ? -9.135 9.844 35.720 1.00 74.88 644 ARG A C 1
ATOM 5236 O O . ARG A 1 644 ? -8.262 10.687 35.490 1.00 74.88 644 ARG A O 1
ATOM 5243 N N . SER A 1 645 ? -10.347 10.153 36.180 1.00 70.38 645 SER A N 1
ATOM 5244 C CA . SER A 1 645 ? -10.720 11.518 36.566 1.00 70.38 645 SER A CA 1
ATOM 5245 C C . SER A 1 645 ? -9.703 12.106 37.543 1.00 70.38 645 SER A C 1
ATOM 5247 O O . SER A 1 645 ? -9.270 11.429 38.475 1.00 70.38 645 SER A O 1
ATOM 5249 N N . GLY A 1 646 ? -9.266 13.343 37.302 1.00 69.00 646 GLY A N 1
ATOM 5250 C CA . GLY A 1 646 ? -8.273 14.033 38.130 1.00 69.00 646 GLY A CA 1
ATOM 5251 C C . GLY A 1 646 ? -6.806 13.748 37.787 1.00 69.00 646 GLY A C 1
ATOM 5252 O O . GLY A 1 646 ? -5.922 14.346 38.402 1.00 69.00 646 GLY A O 1
ATOM 5253 N N . GLN A 1 647 ? -6.506 12.895 36.803 1.00 77.88 647 GLN A N 1
ATOM 5254 C CA . GLN A 1 647 ? -5.136 12.716 36.304 1.00 77.88 647 GLN A CA 1
ATOM 5255 C C . GLN A 1 647 ? -4.740 13.801 35.287 1.00 77.88 647 GLN A C 1
ATOM 5257 O O . GLN A 1 647 ? -5.578 14.439 34.651 1.00 77.88 647 GLN A O 1
ATOM 5262 N N . ILE A 1 648 ? -3.436 14.016 35.117 1.00 82.62 648 ILE A N 1
ATOM 5263 C CA . ILE A 1 648 ? -2.850 14.882 34.094 1.00 82.62 648 ILE A CA 1
ATOM 5264 C C . ILE A 1 648 ? -2.085 14.016 33.098 1.00 82.62 648 ILE A C 1
ATOM 5266 O O . ILE A 1 648 ? -1.109 13.349 33.454 1.00 82.62 648 ILE A O 1
ATOM 5270 N N . ALA A 1 649 ? -2.496 14.084 31.836 1.00 83.62 649 ALA A N 1
ATOM 5271 C CA . ALA A 1 649 ? -1.780 13.506 30.714 1.00 83.62 649 ALA A CA 1
ATOM 5272 C C . ALA A 1 649 ? -0.814 14.537 30.119 1.00 83.62 649 ALA A C 1
ATOM 5274 O O . ALA A 1 649 ? -1.196 15.659 29.795 1.00 83.62 649 ALA A O 1
ATOM 5275 N N . THR A 1 650 ? 0.454 14.168 29.969 1.00 88.12 650 THR A N 1
ATOM 5276 C CA . THR A 1 650 ? 1.448 14.989 29.270 1.00 88.12 650 THR A CA 1
ATOM 5277 C C . THR A 1 650 ? 1.537 14.525 27.828 1.00 88.12 650 THR A C 1
ATOM 5279 O O . THR A 1 650 ? 1.951 13.397 27.559 1.00 88.12 650 THR A O 1
ATOM 5282 N N . LEU A 1 651 ? 1.159 15.404 26.913 1.00 85.88 651 LEU A N 1
ATOM 5283 C CA . LEU A 1 651 ? 1.081 15.166 25.485 1.00 85.88 651 LEU A CA 1
ATOM 5284 C C . LEU A 1 651 ? 2.254 15.804 24.754 1.00 85.88 651 LEU A C 1
ATOM 5286 O O . LEU A 1 651 ? 2.772 16.835 25.181 1.00 85.88 651 LEU A O 1
ATOM 5290 N N . LYS A 1 652 ? 2.653 15.193 23.643 1.00 85.44 652 LYS A N 1
ATOM 5291 C CA . LYS A 1 652 ? 3.666 15.672 22.707 1.00 85.44 652 LYS A CA 1
ATOM 5292 C C . LYS A 1 652 ? 3.004 15.961 21.362 1.00 85.44 652 LYS A C 1
ATOM 5294 O O . LYS A 1 652 ? 2.203 15.157 20.882 1.00 85.44 652 LYS A O 1
ATOM 5299 N N . ALA A 1 653 ? 3.345 17.097 20.764 1.00 77.25 653 ALA A N 1
ATOM 5300 C CA . ALA A 1 653 ? 2.914 17.440 19.418 1.00 77.25 653 ALA A CA 1
ATOM 5301 C C . ALA A 1 653 ? 3.583 16.509 18.383 1.00 77.25 653 ALA A C 1
ATOM 5303 O O . ALA A 1 653 ? 4.710 16.047 18.603 1.00 77.25 653 ALA A O 1
ATOM 5304 N N . PRO A 1 654 ? 2.929 16.223 17.245 1.00 69.81 654 PRO A N 1
ATOM 5305 C CA . PRO A 1 654 ? 3.557 15.513 16.142 1.00 69.81 654 PRO A CA 1
ATOM 5306 C C . PRO A 1 654 ? 4.780 16.246 15.605 1.00 69.81 654 PRO A C 1
ATOM 5308 O O . PRO A 1 654 ? 4.843 17.477 15.603 1.00 69.81 654 PRO A O 1
ATOM 5311 N N . ASN A 1 655 ? 5.749 15.473 15.109 1.00 64.50 655 ASN A N 1
ATOM 5312 C CA . ASN A 1 655 ? 6.928 16.027 14.452 1.00 64.50 655 ASN A CA 1
ATOM 5313 C C . ASN A 1 655 ? 6.482 17.004 13.355 1.00 64.50 655 ASN A C 1
ATOM 5315 O O . ASN A 1 655 ? 5.588 16.678 12.580 1.00 64.50 655 ASN A O 1
ATOM 5319 N N . ARG A 1 656 ? 7.134 18.174 13.267 1.00 67.50 656 ARG A N 1
ATOM 5320 C CA . ARG A 1 656 ? 6.801 19.291 12.348 1.00 67.50 656 ARG A CA 1
ATOM 5321 C C . ARG A 1 656 ? 5.632 20.182 12.786 1.00 67.50 656 ARG A C 1
ATOM 5323 O O . ARG A 1 656 ? 5.339 21.146 12.079 1.00 67.50 656 ARG A O 1
ATOM 5330 N N . TYR A 1 657 ? 5.034 19.931 13.948 1.00 75.62 657 TYR A N 1
ATOM 5331 C CA . TYR A 1 657 ? 3.958 20.743 14.515 1.00 75.62 657 TYR A CA 1
ATOM 5332 C C . TYR A 1 657 ? 4.291 21.162 15.949 1.00 75.62 657 TYR A C 1
ATOM 5334 O O . TYR A 1 657 ? 5.155 20.580 16.603 1.00 75.62 657 TYR A O 1
ATOM 5342 N N . SER A 1 658 ? 3.625 22.200 16.436 1.00 82.69 658 SER A N 1
ATOM 5343 C CA . SER A 1 658 ? 3.633 22.605 17.841 1.00 82.69 658 SER A CA 1
ATOM 5344 C C . SER A 1 658 ? 2.210 22.862 18.306 1.00 82.69 658 SER A C 1
ATOM 5346 O O . SER A 1 658 ? 1.320 23.105 17.491 1.00 82.69 658 SER A O 1
ATOM 5348 N N . PHE A 1 659 ? 1.995 22.864 19.616 1.00 85.81 659 PHE A N 1
ATOM 5349 C CA . PHE A 1 659 ? 0.767 23.423 20.172 1.00 85.81 659 PHE A CA 1
ATOM 5350 C C . PHE A 1 659 ? 0.698 24.931 19.880 1.00 85.81 659 PHE A C 1
ATOM 5352 O O . PHE A 1 659 ? 1.706 25.557 19.536 1.00 85.81 659 PHE A O 1
ATOM 5359 N N . THR A 1 660 ? -0.487 25.525 20.011 1.00 82.31 660 THR A N 1
ATOM 5360 C CA . THR A 1 660 ? -0.730 26.958 19.738 1.00 82.31 660 THR A CA 1
ATOM 5361 C C . THR A 1 660 ? 0.169 27.906 20.533 1.00 82.31 660 THR A C 1
ATOM 5363 O O . THR A 1 660 ? 0.471 29.000 20.073 1.00 82.31 660 THR A O 1
ATOM 5366 N N . ASN A 1 661 ? 0.668 27.469 21.690 1.00 79.75 661 ASN A N 1
ATOM 5367 C CA . ASN A 1 661 ? 1.630 28.195 22.523 1.00 79.75 661 ASN A CA 1
ATOM 5368 C C . ASN A 1 661 ? 3.104 28.046 22.073 1.00 79.75 661 ASN A C 1
ATOM 5370 O O . ASN A 1 661 ? 4.014 28.396 22.824 1.00 79.75 661 ASN A O 1
ATOM 5374 N N . GLY A 1 662 ? 3.361 27.453 20.903 1.00 76.19 662 GLY A N 1
ATOM 5375 C CA . GLY A 1 662 ? 4.699 27.224 20.348 1.00 76.19 662 GLY A CA 1
ATOM 5376 C C . GLY A 1 662 ? 5.493 26.083 21.000 1.00 76.19 662 GLY A C 1
ATOM 5377 O O . GLY A 1 662 ? 6.586 25.754 20.532 1.00 76.19 662 GLY A O 1
ATOM 5378 N N . LYS A 1 663 ? 4.967 25.441 22.054 1.00 83.44 663 LYS A N 1
ATOM 5379 C CA . LYS A 1 663 ? 5.641 24.334 22.750 1.00 83.44 663 LYS A CA 1
ATOM 5380 C C . LYS A 1 663 ? 5.401 22.997 22.049 1.00 83.44 663 LYS A C 1
ATOM 5382 O O . LYS A 1 663 ? 4.403 22.780 21.364 1.00 83.44 663 LYS A O 1
ATOM 5387 N N . GLN A 1 664 ? 6.334 22.071 22.263 1.00 81.56 664 GLN A N 1
ATOM 5388 C CA . GLN A 1 664 ? 6.254 20.685 21.783 1.00 81.56 664 GLN A CA 1
ATOM 5389 C C . GLN A 1 664 ? 5.471 19.767 22.728 1.00 81.56 664 GLN A C 1
ATOM 5391 O O . GLN A 1 664 ? 5.146 18.644 22.353 1.00 81.56 664 GLN A O 1
ATOM 5396 N N . THR A 1 665 ? 5.174 20.220 23.949 1.00 87.94 665 THR A N 1
ATOM 5397 C CA . THR A 1 665 ? 4.438 19.454 24.957 1.00 87.94 665 THR A CA 1
ATOM 5398 C C . THR A 1 665 ? 3.289 20.261 25.557 1.00 87.94 665 THR A C 1
ATOM 5400 O O . THR A 1 665 ? 3.378 21.482 25.698 1.00 87.94 665 THR A O 1
ATOM 5403 N N . MET A 1 666 ? 2.207 19.572 25.920 1.00 86.94 666 MET A N 1
ATOM 5404 C CA . MET A 1 666 ? 1.016 20.141 26.556 1.00 86.94 666 MET A CA 1
ATOM 5405 C C . MET A 1 666 ? 0.568 19.240 27.707 1.00 86.94 666 MET A C 1
ATOM 5407 O O . MET A 1 666 ? 0.607 18.018 27.596 1.00 86.94 666 MET A O 1
ATOM 5411 N N . ARG A 1 667 ? 0.138 19.828 28.826 1.00 88.50 667 ARG A N 1
ATOM 5412 C CA . ARG A 1 667 ? -0.470 19.089 29.942 1.00 88.50 667 ARG A CA 1
ATOM 5413 C C . ARG A 1 667 ? -1.986 19.176 29.807 1.00 88.50 667 ARG A C 1
ATOM 5415 O O . ARG A 1 667 ? -2.533 20.273 29.811 1.00 88.50 667 ARG A O 1
ATOM 5422 N N . LEU A 1 668 ? -2.646 18.031 29.685 1.00 84.62 668 LEU A N 1
ATOM 5423 C CA . LEU A 1 668 ? -4.093 17.907 29.586 1.00 84.62 668 LEU A CA 1
ATOM 5424 C C . LEU A 1 668 ? -4.641 17.332 30.892 1.00 84.62 668 LEU A C 1
ATOM 5426 O O . LEU A 1 668 ? -4.291 16.217 31.281 1.00 84.62 668 LEU A O 1
ATOM 5430 N N . LYS A 1 669 ? -5.499 18.095 31.569 1.00 83.25 669 LYS A N 1
ATOM 5431 C CA . LYS A 1 669 ? -6.211 17.630 32.761 1.00 83.25 669 LYS A CA 1
ATOM 5432 C C . LYS A 1 669 ? -7.411 16.780 32.351 1.00 83.25 669 LYS A C 1
ATOM 5434 O O . LYS A 1 669 ? -8.176 17.165 31.467 1.00 83.25 669 LYS A O 1
ATOM 5439 N N . VAL A 1 670 ? -7.558 15.629 32.990 1.00 74.38 670 VAL A N 1
ATOM 5440 C CA . VAL A 1 670 ? -8.632 14.676 32.727 1.00 74.38 670 VAL A CA 1
ATOM 5441 C C . VAL A 1 670 ? -9.807 14.980 33.650 1.00 74.38 670 VAL A C 1
ATOM 5443 O O . VAL A 1 670 ? -9.695 14.835 34.866 1.00 74.38 670 VAL A O 1
ATOM 5446 N N . ASN A 1 671 ? -10.922 15.403 33.056 1.00 69.62 671 ASN A N 1
ATOM 5447 C CA . ASN A 1 671 ? -12.175 15.716 33.745 1.00 69.62 671 ASN A CA 1
ATOM 5448 C C . ASN A 1 671 ? -13.307 14.842 33.176 1.00 69.62 671 ASN A C 1
ATOM 5450 O O . ASN A 1 671 ? -13.304 14.582 31.971 1.00 69.62 671 ASN A O 1
ATOM 5454 N N . ASP A 1 672 ? -14.297 14.497 34.008 1.00 56.66 672 ASP A N 1
ATOM 5455 C CA . ASP A 1 672 ? -15.400 13.553 33.715 1.00 56.66 672 ASP A CA 1
ATOM 5456 C C . ASP A 1 672 ? -16.344 13.953 32.567 1.00 56.66 672 ASP A C 1
ATOM 5458 O O . ASP A 1 672 ? -17.135 13.145 32.097 1.00 56.66 672 ASP A O 1
ATOM 5462 N N . ALA A 1 673 ? -16.270 15.197 32.088 1.00 50.81 673 ALA A N 1
ATOM 5463 C CA . ALA A 1 673 ? -17.292 15.766 31.210 1.00 50.81 673 ALA A CA 1
ATOM 5464 C C . ALA A 1 673 ? -17.144 15.447 29.707 1.00 50.81 673 ALA A C 1
ATOM 5466 O O . ALA A 1 673 ? -18.023 15.821 28.940 1.00 50.81 673 ALA A O 1
ATOM 5467 N N . SER A 1 674 ? -16.047 14.832 29.238 1.00 56.56 674 SER A N 1
ATOM 5468 C CA . SER A 1 674 ? -15.941 14.461 27.812 1.00 56.56 674 SER A CA 1
ATOM 5469 C C . SER A 1 674 ? -14.896 13.383 27.543 1.00 56.56 674 SER A C 1
ATOM 5471 O O . SER A 1 674 ? -13.726 13.538 27.909 1.00 56.56 674 SER A O 1
ATOM 5473 N N . SER A 1 675 ? -15.314 12.344 26.819 1.00 62.66 675 SER A N 1
ATOM 5474 C CA . SER A 1 675 ? -14.457 11.330 26.194 1.00 62.66 675 SER A CA 1
ATOM 5475 C C . SER A 1 675 ? -13.665 11.872 25.001 1.00 62.66 675 SER A C 1
ATOM 5477 O O . SER A 1 675 ? -12.798 11.177 24.481 1.00 62.66 675 SER A O 1
ATOM 5479 N N . GLU A 1 676 ? -13.921 13.110 24.574 1.00 71.69 676 GLU A N 1
ATOM 5480 C CA . GLU A 1 676 ? -13.289 13.733 23.415 1.00 71.69 676 GLU A CA 1
ATOM 5481 C C . GLU A 1 676 ? -12.705 15.111 23.745 1.00 71.69 676 GLU A C 1
ATOM 5483 O O . GLU A 1 676 ? -13.296 15.923 24.468 1.00 71.69 676 GLU A O 1
ATOM 5488 N N . ARG A 1 677 ? -11.508 15.383 23.222 1.00 75.94 677 ARG A N 1
ATOM 5489 C CA . ARG A 1 677 ? -10.795 16.651 23.385 1.00 75.94 677 ARG A CA 1
ATOM 5490 C C . ARG A 1 677 ? -10.211 17.077 22.058 1.00 75.94 677 ARG A C 1
ATOM 5492 O O . ARG A 1 677 ? -9.431 16.346 21.466 1.00 75.94 677 ARG A O 1
ATOM 5499 N N . GLU A 1 678 ? -10.514 18.288 21.632 1.00 78.75 678 GLU A N 1
ATOM 5500 C CA . GLU A 1 678 ? -9.860 18.873 20.470 1.00 78.75 678 GLU A CA 1
ATOM 5501 C C . GLU A 1 678 ? -8.698 19.751 20.920 1.00 78.75 678 GLU A C 1
ATOM 5503 O O . GLU A 1 678 ? -8.856 20.643 21.754 1.00 78.75 678 GLU A O 1
ATOM 5508 N N . ILE A 1 679 ? -7.512 19.483 20.384 1.00 82.06 679 ILE A N 1
ATOM 5509 C CA . ILE A 1 679 ? -6.314 20.275 20.623 1.00 82.06 679 ILE A CA 1
ATOM 5510 C C . ILE A 1 679 ? -5.816 20.798 19.294 1.00 82.06 679 ILE A C 1
ATOM 5512 O O . ILE A 1 679 ? -5.575 20.057 18.344 1.00 82.06 679 ILE A O 1
ATOM 5516 N N . GLN A 1 680 ? -5.625 22.103 19.250 1.00 83.31 680 GLN A N 1
ATOM 5517 C CA . GLN A 1 680 ? -5.189 22.761 18.045 1.00 83.31 680 GLN A CA 1
ATOM 5518 C C . GLN A 1 680 ? -3.657 22.795 17.940 1.00 83.31 680 GLN A C 1
ATOM 5520 O O . GLN A 1 680 ? -2.941 23.029 18.921 1.00 83.31 680 GLN A O 1
ATOM 5525 N N . LEU A 1 681 ? -3.158 22.571 16.729 1.00 79.94 681 LEU A N 1
ATOM 5526 C CA . LEU A 1 681 ? -1.749 22.563 16.369 1.00 79.94 681 LEU A CA 1
ATOM 5527 C C . LEU A 1 681 ? -1.450 23.622 15.313 1.00 79.94 681 LEU A C 1
ATOM 5529 O O . LEU A 1 681 ? -2.282 23.939 14.465 1.00 79.94 681 LEU A O 1
ATOM 5533 N N . VAL A 1 682 ? -0.213 24.105 15.321 1.00 79.25 682 VAL A N 1
ATOM 5534 C CA . VAL A 1 682 ? 0.333 25.019 14.316 1.00 79.25 682 VAL A CA 1
ATOM 5535 C C . VAL A 1 682 ? 1.519 24.343 13.631 1.00 79.25 682 VAL A C 1
ATOM 5537 O O . VAL A 1 682 ? 2.323 23.659 14.273 1.00 79.25 682 VAL A O 1
ATOM 5540 N N . LYS A 1 683 ? 1.621 24.500 12.307 1.00 71.19 683 LYS A N 1
ATOM 5541 C CA . LYS A 1 683 ? 2.729 23.949 11.512 1.00 71.19 683 LYS A CA 1
ATOM 5542 C C . LYS A 1 683 ? 4.016 24.705 11.854 1.00 71.19 683 LYS A C 1
ATOM 5544 O O . LYS A 1 683 ? 4.025 25.932 11.877 1.00 71.19 683 LYS A O 1
ATOM 5549 N N . LEU A 1 684 ? 5.113 23.988 12.102 1.00 71.75 684 LEU A N 1
ATOM 5550 C CA . LEU A 1 684 ? 6.402 24.630 12.369 1.00 71.75 684 LEU A CA 1
ATOM 5551 C C . LEU A 1 684 ? 6.913 25.383 11.120 1.00 71.75 684 LEU A C 1
ATOM 5553 O O . LEU A 1 684 ? 6.692 24.924 9.990 1.00 71.75 684 LEU A O 1
ATOM 5557 N N . PRO A 1 685 ? 7.676 26.480 11.299 1.00 71.50 685 PRO A N 1
ATOM 5558 C CA . PRO A 1 685 ? 8.345 27.176 10.200 1.00 71.50 685 PRO A CA 1
ATOM 5559 C C . PRO A 1 685 ? 9.203 26.225 9.358 1.00 71.50 685 PRO A C 1
ATOM 5561 O O . PRO A 1 685 ? 9.800 25.288 9.898 1.00 71.50 685 PRO A O 1
ATOM 5564 N N . LEU A 1 686 ? 9.302 26.474 8.044 1.00 61.66 686 LEU A N 1
ATOM 5565 C CA . LEU A 1 686 ? 10.027 25.612 7.094 1.00 61.66 686 LEU A CA 1
ATOM 5566 C C . LEU A 1 686 ? 11.444 25.266 7.584 1.00 61.66 686 LEU A C 1
ATOM 5568 O O . LEU A 1 686 ? 11.806 24.095 7.601 1.00 61.66 686 LEU A O 1
ATOM 5572 N N . ARG A 1 687 ? 12.191 26.248 8.106 1.00 65.19 687 ARG A N 1
ATOM 5573 C CA . ARG A 1 687 ? 13.554 26.057 8.634 1.00 65.19 687 ARG A CA 1
ATOM 5574 C C . ARG A 1 687 ? 13.633 25.035 9.778 1.00 65.19 687 ARG A C 1
ATOM 5576 O O . ARG A 1 687 ? 14.553 24.231 9.815 1.00 65.19 687 ARG A O 1
ATOM 5583 N N . LYS A 1 688 ? 12.642 25.003 10.679 1.00 67.31 688 LYS A N 1
ATOM 5584 C CA . LYS A 1 688 ? 12.561 23.990 11.752 1.00 67.31 688 LYS A CA 1
ATOM 5585 C C . LYS A 1 688 ? 12.082 22.631 11.231 1.00 67.31 688 LYS A C 1
ATOM 5587 O O . LYS A 1 688 ? 12.429 21.605 11.807 1.00 67.31 688 LYS A O 1
ATOM 5592 N N . ARG A 1 689 ? 11.307 22.608 10.140 1.00 64.25 689 ARG A N 1
ATOM 5593 C CA . ARG A 1 689 ? 10.882 21.371 9.462 1.00 64.25 689 ARG A CA 1
ATOM 5594 C C . ARG A 1 689 ? 12.015 20.721 8.670 1.00 64.25 689 ARG A C 1
ATOM 5596 O O . ARG A 1 689 ? 12.041 19.501 8.612 1.00 64.25 689 ARG A O 1
ATOM 5603 N N . LEU A 1 690 ? 12.958 21.498 8.133 1.00 61.75 690 LEU A N 1
ATOM 5604 C CA . LEU A 1 690 ? 14.151 20.993 7.439 1.00 61.75 690 LEU A CA 1
ATOM 5605 C C . LEU A 1 690 ? 15.011 20.081 8.327 1.00 61.75 690 LEU A C 1
ATOM 5607 O O . LEU A 1 690 ? 15.500 19.060 7.855 1.00 61.75 690 LEU A O 1
ATOM 5611 N N . ASN A 1 691 ? 15.103 20.371 9.627 1.00 60.88 691 ASN A N 1
ATOM 5612 C CA . ASN A 1 691 ? 15.778 19.488 10.587 1.00 60.88 691 ASN A CA 1
ATOM 5613 C C . ASN A 1 691 ? 15.043 18.151 10.793 1.00 60.88 691 ASN A C 1
ATOM 5615 O O . ASN A 1 691 ? 15.661 17.167 11.180 1.00 60.88 691 ASN A O 1
ATOM 5619 N N . ALA A 1 692 ? 13.736 18.090 10.512 1.00 56.44 692 ALA A N 1
ATOM 5620 C CA . ALA A 1 692 ? 12.947 16.858 10.572 1.00 56.44 692 ALA A CA 1
ATOM 5621 C C . ALA A 1 692 ? 13.100 15.975 9.317 1.00 56.44 692 ALA A C 1
ATOM 5623 O O . ALA A 1 692 ? 12.434 14.945 9.224 1.00 56.44 692 ALA A O 1
ATOM 5624 N N . TYR A 1 693 ? 13.938 16.383 8.359 1.00 61.06 693 TYR A N 1
ATOM 5625 C CA . TYR A 1 693 ? 14.332 15.604 7.184 1.00 61.06 693 TYR A CA 1
ATOM 5626 C C . TYR A 1 693 ? 15.807 15.186 7.268 1.00 61.06 693 TYR A C 1
ATOM 5628 O O . TYR A 1 693 ? 16.450 14.986 6.246 1.00 61.06 693 TYR A O 1
ATOM 5636 N N . SER A 1 694 ? 16.361 15.045 8.479 1.00 61.00 694 SER A N 1
ATOM 5637 C CA . SER A 1 694 ? 17.772 14.690 8.685 1.00 61.00 694 SER A CA 1
ATOM 5638 C C . SER A 1 694 ? 18.211 13.425 7.940 1.00 61.00 694 SER A C 1
ATOM 5640 O O . SER A 1 694 ? 19.355 13.318 7.513 1.00 61.00 694 SER A O 1
ATOM 5642 N N . GLU A 1 695 ? 17.286 12.489 7.746 1.00 61.09 695 GLU A N 1
ATOM 5643 C CA . GLU A 1 695 ? 17.478 11.252 6.982 1.00 61.09 695 GLU A CA 1
ATOM 5644 C C . GLU A 1 695 ? 17.800 11.515 5.502 1.00 61.09 695 GLU A C 1
ATOM 5646 O O . GLU A 1 695 ? 18.621 10.815 4.915 1.00 61.09 695 GLU A O 1
ATOM 5651 N N . TYR A 1 696 ? 17.233 12.574 4.918 1.00 64.38 696 TYR A N 1
ATOM 5652 C CA . TYR A 1 696 ? 17.519 12.979 3.543 1.00 64.38 696 TYR A CA 1
ATOM 5653 C C . TYR A 1 696 ? 18.945 13.518 3.398 1.00 64.38 696 TYR A C 1
ATOM 5655 O O . TYR A 1 696 ? 19.584 13.248 2.386 1.00 64.38 696 TYR A O 1
ATOM 5663 N N . TYR A 1 697 ? 19.487 14.215 4.406 1.00 66.31 697 TYR A N 1
ATOM 5664 C CA . TYR A 1 697 ? 20.880 14.683 4.363 1.00 66.31 697 TYR A CA 1
ATOM 5665 C C . TYR A 1 697 ? 21.875 13.522 4.413 1.00 66.31 697 TYR A C 1
ATOM 5667 O O . TYR A 1 697 ? 22.853 13.531 3.670 1.00 66.31 697 TYR A O 1
ATOM 5675 N N . TRP A 1 698 ? 21.603 12.495 5.228 1.00 67.25 698 TRP A N 1
ATOM 5676 C CA . TRP A 1 698 ? 22.406 11.269 5.231 1.00 67.25 698 TRP A CA 1
ATOM 5677 C C . TRP A 1 698 ? 22.343 10.546 3.888 1.00 67.25 698 TRP A C 1
ATOM 5679 O O . TRP A 1 698 ? 23.374 10.092 3.399 1.00 67.25 698 TRP A O 1
ATOM 5689 N N . LEU A 1 699 ? 21.162 10.484 3.264 1.00 66.19 699 LEU A N 1
ATOM 5690 C CA . LEU A 1 699 ? 21.005 9.858 1.953 1.00 66.19 699 LEU A CA 1
ATOM 5691 C C . LEU A 1 699 ? 21.747 10.630 0.855 1.00 66.19 699 LEU A C 1
ATOM 5693 O O . LEU A 1 699 ? 22.397 10.011 0.015 1.00 66.19 699 LEU A O 1
ATOM 5697 N N . ILE A 1 700 ? 21.710 11.965 0.886 1.00 68.94 700 ILE A N 1
ATOM 5698 C CA . ILE A 1 700 ? 22.498 12.819 -0.015 1.00 68.94 700 ILE A CA 1
ATOM 5699 C C . ILE A 1 700 ? 23.999 12.596 0.218 1.00 68.94 700 ILE A C 1
ATOM 5701 O O . ILE A 1 700 ? 24.739 12.411 -0.741 1.00 68.94 700 ILE A O 1
ATOM 5705 N N . GLY A 1 701 ? 24.454 12.544 1.473 1.00 71.94 701 GLY A N 1
ATOM 5706 C CA . GLY A 1 701 ? 25.858 12.271 1.800 1.00 71.94 701 GLY A CA 1
ATOM 5707 C C . GLY A 1 701 ? 26.328 10.897 1.308 1.00 71.94 701 GLY A C 1
ATOM 5708 O O . GLY A 1 701 ? 27.351 10.798 0.635 1.00 71.94 701 GLY A O 1
ATOM 5709 N N . ALA A 1 702 ? 25.547 9.845 1.570 1.00 69.56 702 ALA A N 1
ATOM 5710 C CA . ALA A 1 702 ? 25.821 8.492 1.083 1.00 69.56 702 ALA A CA 1
ATOM 5711 C C . ALA A 1 702 ? 25.809 8.419 -0.451 1.00 69.56 702 ALA A C 1
ATOM 5713 O O . ALA A 1 702 ? 26.620 7.718 -1.049 1.00 69.56 702 ALA A O 1
ATOM 5714 N N . THR A 1 703 ? 24.922 9.183 -1.088 1.00 66.50 703 THR A N 1
ATOM 5715 C CA . THR A 1 703 ? 24.857 9.313 -2.544 1.00 66.50 703 THR A CA 1
ATOM 5716 C C . THR A 1 703 ? 26.113 9.956 -3.111 1.00 66.50 703 THR A C 1
ATOM 5718 O O . THR A 1 703 ? 26.687 9.429 -4.057 1.00 66.50 703 THR A O 1
ATOM 5721 N N . LEU A 1 704 ? 26.550 11.087 -2.553 1.00 71.25 704 LEU A N 1
ATOM 5722 C CA . LEU A 1 704 ? 27.758 11.773 -3.010 1.00 71.25 704 LEU A CA 1
ATOM 5723 C C . LEU A 1 704 ? 28.976 10.862 -2.867 1.00 71.25 704 LEU A C 1
ATOM 5725 O O . LEU A 1 704 ? 29.767 10.751 -3.799 1.00 71.25 704 LEU A O 1
ATOM 5729 N N . LEU A 1 705 ? 29.074 10.146 -1.744 1.00 75.88 705 LEU A N 1
ATOM 5730 C CA . LEU A 1 705 ? 30.105 9.135 -1.541 1.00 75.88 705 LEU A CA 1
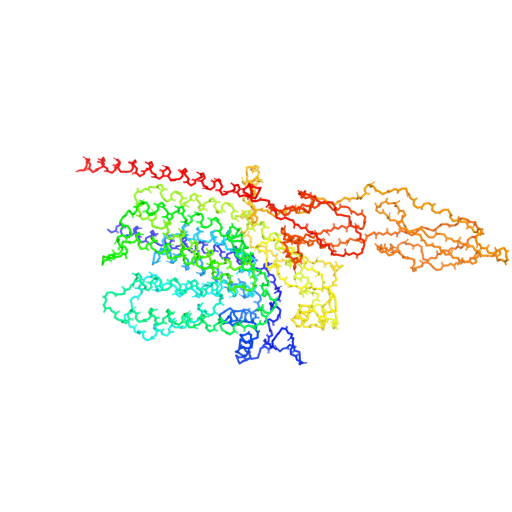ATOM 5731 C C . LEU A 1 705 ? 30.029 8.036 -2.609 1.00 75.88 705 LEU A C 1
ATOM 5733 O O . LEU A 1 705 ? 31.048 7.693 -3.199 1.00 75.88 705 LEU A O 1
ATOM 5737 N N . TRP A 1 706 ? 28.834 7.516 -2.895 1.00 73.25 706 TRP A N 1
ATOM 5738 C CA . TRP A 1 706 ? 28.635 6.493 -3.920 1.00 73.25 706 TRP A CA 1
ATOM 5739 C C . TRP A 1 706 ? 29.022 6.979 -5.323 1.00 73.25 706 TRP A C 1
ATOM 5741 O O . TRP A 1 706 ? 29.710 6.253 -6.033 1.00 73.25 706 TRP A O 1
ATOM 5751 N N . ILE A 1 707 ? 28.658 8.208 -5.702 1.00 70.56 707 ILE A N 1
ATOM 5752 C CA . ILE A 1 707 ? 29.042 8.818 -6.985 1.00 70.56 707 ILE A CA 1
ATOM 5753 C C . ILE A 1 707 ? 30.562 8.961 -7.077 1.00 70.56 707 ILE A C 1
ATOM 5755 O O . ILE A 1 707 ? 31.155 8.586 -8.084 1.00 70.56 707 ILE A O 1
ATOM 5759 N N . VAL A 1 708 ? 31.206 9.471 -6.023 1.00 74.38 708 VAL A N 1
ATOM 5760 C CA . VAL A 1 708 ? 32.670 9.604 -5.972 1.00 74.38 708 VAL A CA 1
ATOM 5761 C C . VAL A 1 708 ? 33.337 8.237 -6.102 1.00 74.38 708 VAL A C 1
ATOM 5763 O O . VAL A 1 708 ? 34.273 8.086 -6.885 1.00 74.38 708 VAL A O 1
ATOM 5766 N N . MET A 1 709 ? 32.829 7.226 -5.394 1.00 71.62 709 MET A N 1
ATOM 5767 C CA . MET A 1 709 ? 33.312 5.853 -5.516 1.00 71.62 709 MET A CA 1
ATOM 5768 C C . MET A 1 709 ? 33.132 5.319 -6.944 1.00 71.62 709 MET A C 1
ATOM 5770 O O . MET A 1 709 ? 34.095 4.806 -7.507 1.00 71.62 709 MET A O 1
ATOM 5774 N N . ASP A 1 710 ? 31.957 5.480 -7.565 1.00 70.00 710 ASP A N 1
ATOM 5775 C CA . ASP A 1 710 ? 31.709 5.036 -8.947 1.00 70.00 710 ASP A CA 1
ATOM 5776 C C . ASP A 1 710 ? 32.662 5.704 -9.944 1.00 70.00 710 ASP A C 1
ATOM 5778 O O . ASP A 1 710 ? 33.246 5.024 -10.787 1.00 70.00 710 ASP A O 1
ATOM 5782 N N . LEU A 1 711 ? 32.892 7.014 -9.810 1.00 70.94 711 LEU A N 1
ATOM 5783 C CA . LEU A 1 711 ? 33.833 7.750 -10.652 1.00 70.94 711 LEU A CA 1
ATOM 5784 C C . LEU A 1 711 ? 35.260 7.219 -10.491 1.00 70.94 711 LEU A C 1
ATOM 5786 O O . LEU A 1 711 ? 35.899 6.890 -11.492 1.00 70.94 711 LEU A O 1
ATOM 5790 N N . ILE A 1 712 ? 35.742 7.065 -9.253 1.00 72.69 712 ILE A N 1
ATOM 5791 C CA . ILE A 1 712 ? 37.075 6.511 -8.967 1.00 72.69 712 ILE A CA 1
ATOM 5792 C C . ILE A 1 712 ? 37.215 5.115 -9.582 1.00 72.69 712 ILE A C 1
ATOM 5794 O O . ILE A 1 712 ? 38.204 4.828 -10.259 1.00 72.69 712 ILE A O 1
ATOM 5798 N N . PHE A 1 713 ? 36.214 4.252 -9.407 1.00 68.25 713 PHE A N 1
ATOM 5799 C CA . PHE A 1 713 ? 36.266 2.893 -9.934 1.00 68.25 713 PHE A CA 1
ATOM 5800 C C . PHE A 1 713 ? 36.167 2.837 -11.452 1.00 68.25 713 PHE A C 1
ATOM 5802 O O . PHE A 1 713 ? 36.873 2.038 -12.060 1.00 68.25 713 PHE A O 1
ATOM 5809 N N . SER A 1 714 ? 35.377 3.709 -12.080 1.00 66.75 714 SER A N 1
ATOM 5810 C CA . SER A 1 714 ? 35.323 3.805 -13.541 1.00 66.75 714 SER A CA 1
ATOM 5811 C C . SER A 1 714 ? 36.696 4.150 -14.136 1.00 66.75 714 SER A C 1
ATOM 5813 O O . SER A 1 714 ? 37.093 3.586 -15.158 1.00 66.75 714 SER A O 1
ATOM 5815 N N . VAL A 1 715 ? 37.469 5.005 -13.453 1.00 71.38 715 VAL A N 1
ATOM 5816 C CA . VAL A 1 715 ? 38.842 5.364 -13.838 1.00 71.38 715 VAL A CA 1
ATOM 5817 C C . VAL A 1 715 ? 39.800 4.192 -13.624 1.00 71.38 715 VAL A C 1
ATOM 5819 O O . VAL A 1 715 ? 40.594 3.888 -14.514 1.00 71.38 715 VAL A O 1
ATOM 5822 N N . ILE A 1 716 ? 39.721 3.510 -12.476 1.00 71.44 716 ILE A N 1
ATOM 5823 C CA . ILE A 1 716 ? 40.543 2.321 -12.188 1.00 71.44 716 ILE A CA 1
ATOM 5824 C C . ILE A 1 716 ? 40.284 1.228 -13.230 1.00 71.44 716 ILE A C 1
ATOM 5826 O O . ILE A 1 716 ? 41.226 0.632 -13.748 1.00 71.44 716 ILE A O 1
ATOM 5830 N N . GLN A 1 717 ? 39.019 0.995 -13.572 1.00 66.94 717 GLN A N 1
ATOM 5831 C CA . GLN A 1 717 ? 38.619 -0.031 -14.523 1.00 66.94 717 GLN A CA 1
ATOM 5832 C C . GLN A 1 717 ? 39.067 0.292 -15.949 1.00 66.94 717 GLN A C 1
ATOM 5834 O O . GLN A 1 717 ? 39.577 -0.599 -16.623 1.00 66.94 717 GLN A O 1
ATOM 5839 N N . ARG A 1 718 ? 38.962 1.556 -16.393 1.00 69.12 718 ARG A N 1
ATOM 5840 C CA . ARG A 1 718 ? 39.554 1.984 -17.674 1.00 69.12 718 ARG A CA 1
ATOM 5841 C C . ARG A 1 718 ? 41.047 1.686 -17.719 1.00 69.12 718 ARG A C 1
ATOM 5843 O O . ARG A 1 718 ? 41.495 1.024 -18.644 1.00 69.12 718 ARG A O 1
ATOM 5850 N N . LYS A 1 719 ? 41.790 2.078 -16.679 1.00 74.62 719 LYS A N 1
ATOM 5851 C CA . LYS A 1 719 ? 43.237 1.819 -16.596 1.00 74.62 719 LYS A CA 1
ATOM 5852 C C . LYS A 1 719 ? 43.580 0.329 -16.565 1.00 74.62 719 LYS A C 1
ATOM 5854 O O . LYS A 1 719 ? 44.615 -0.064 -17.094 1.00 74.62 719 LYS A O 1
ATOM 5859 N N . TRP A 1 720 ? 42.756 -0.499 -15.925 1.00 70.31 720 TRP A N 1
ATOM 5860 C CA . TRP A 1 720 ? 42.967 -1.947 -15.886 1.00 70.31 720 TRP A CA 1
ATOM 5861 C C . TRP A 1 720 ? 42.702 -2.603 -17.244 1.00 70.31 720 TRP A C 1
ATOM 5863 O O . TRP A 1 720 ? 43.524 -3.397 -17.695 1.00 70.31 720 TRP A O 1
ATOM 5873 N N . ASN A 1 721 ? 41.620 -2.218 -17.927 1.00 68.88 721 ASN A N 1
ATOM 5874 C CA . ASN A 1 721 ? 41.321 -2.693 -19.279 1.00 68.88 721 ASN A CA 1
ATOM 5875 C C . ASN A 1 721 ? 42.397 -2.242 -20.278 1.00 68.88 721 ASN A C 1
ATOM 5877 O O . ASN A 1 721 ? 42.906 -3.068 -21.021 1.00 68.88 721 ASN A O 1
ATOM 5881 N N . GLU A 1 722 ? 42.845 -0.984 -20.211 1.00 74.56 722 GLU A N 1
ATOM 5882 C CA . GLU A 1 722 ? 43.954 -0.469 -21.032 1.00 74.56 722 GLU A CA 1
ATOM 5883 C C . GLU A 1 722 ? 45.273 -1.229 -20.817 1.00 74.56 722 GLU A C 1
ATOM 5885 O O . GLU A 1 722 ? 46.087 -1.305 -21.732 1.00 74.56 722 GLU A O 1
ATOM 5890 N N . ARG A 1 723 ? 45.525 -1.768 -19.614 1.00 71.81 723 ARG A N 1
ATOM 5891 C CA . ARG A 1 723 ? 46.694 -2.629 -19.354 1.00 71.81 723 ARG A CA 1
ATOM 5892 C C . ARG A 1 723 ? 46.501 -4.025 -19.925 1.00 71.81 723 ARG A C 1
ATOM 5894 O O . ARG A 1 723 ? 47.409 -4.542 -20.558 1.00 71.81 723 ARG A O 1
ATOM 5901 N N . LYS A 1 724 ? 45.317 -4.605 -19.738 1.00 68.56 724 LYS A N 1
ATOM 5902 C CA . LYS A 1 724 ? 44.981 -5.933 -20.256 1.00 68.56 724 LYS A CA 1
ATOM 5903 C C . LYS A 1 724 ? 45.019 -5.980 -21.787 1.00 68.56 724 LYS A C 1
ATOM 5905 O O . LYS A 1 724 ? 45.525 -6.945 -22.338 1.00 68.56 724 LYS A O 1
ATOM 5910 N N . ASP A 1 725 ? 44.550 -4.923 -22.448 1.00 69.50 725 ASP A N 1
ATOM 5911 C CA . ASP A 1 725 ? 44.592 -4.779 -23.909 1.00 69.50 725 ASP A CA 1
ATOM 5912 C C . ASP A 1 725 ? 46.009 -4.488 -24.441 1.00 69.50 725 ASP A C 1
ATOM 5914 O O . ASP A 1 725 ? 46.235 -4.589 -25.639 1.00 69.50 725 ASP A O 1
ATOM 5918 N N . LYS A 1 726 ? 46.962 -4.110 -23.574 1.00 72.62 726 LYS A N 1
ATOM 5919 C CA . LYS A 1 726 ? 48.391 -3.967 -23.915 1.00 72.62 726 LYS A CA 1
ATOM 5920 C C . LYS A 1 726 ? 49.208 -5.239 -23.665 1.00 72.62 726 LYS A C 1
ATOM 5922 O O . LYS A 1 726 ? 50.328 -5.330 -24.155 1.00 72.62 726 LYS A O 1
ATOM 5927 N N . GLU A 1 727 ? 48.695 -6.161 -22.851 1.00 64.38 727 GLU A N 1
ATOM 5928 C CA . GLU A 1 727 ? 49.321 -7.456 -22.535 1.00 64.38 727 GLU A CA 1
ATOM 5929 C C . GLU A 1 727 ? 48.819 -8.599 -23.444 1.00 64.38 727 GLU A C 1
ATOM 5931 O O . GLU A 1 727 ? 49.383 -9.694 -23.412 1.00 64.38 727 GLU A O 1
ATOM 5936 N N . LEU A 1 728 ? 47.775 -8.342 -24.240 1.00 47.72 728 LEU A N 1
ATOM 5937 C CA . LEU A 1 728 ? 47.250 -9.178 -25.330 1.00 47.72 728 LEU A CA 1
ATOM 5938 C C . LEU A 1 728 ? 47.751 -8.655 -26.677 1.00 47.72 728 LEU A C 1
ATOM 5940 O O . LEU A 1 728 ? 47.955 -9.505 -27.572 1.00 47.72 728 LEU A O 1
#

pLDDT: mean 83.41, std 13.43, range [40.69, 98.81]

InterPro domains:
  IPR045691 STM0557-like [PF19528] (18-471)